Protein AF-0000000080314582 (afdb_homodimer)

InterPro domains:
  IPR004045 Glutathione S-transferase, N-terminal [PF13417] (37-108)
  IPR004045 Glutathione S-transferase, N-terminal [PS50404] (33-111)
  IPR004046 Glutathione S-transferase, C-terminal [PF00043] (165-243)
  IPR036249 Thioredoxin-like superfamily [SSF52833] (33-111)
  IPR036282 Glutathione S-transferase, C-terminal domain superfamily [SSF47616] (120-246)

Structure (mmCIF, N/CA/C/O backbone):
data_AF-0000000080314582-model_v1
#
loop_
_entity.id
_entity.type
_entity.pdbx_description
1 polymer 'GST N-terminal domain-containing protein'
#
loop_
_atom_site.group_PDB
_atom_site.id
_atom_site.type_symbol
_atom_site.label_atom_id
_atom_site.label_alt_id
_atom_site.label_comp_id
_atom_site.label_asym_id
_atom_site.label_entity_id
_atom_site.label_seq_id
_atom_site.pdbx_PDB_ins_code
_atom_site.Cartn_x
_atom_site.Cartn_y
_atom_site.Cartn_z
_atom_site.occupancy
_atom_site.B_iso_or_equiv
_atom_site.auth_seq_id
_atom_site.auth_comp_id
_atom_site.auth_asym_id
_atom_site.auth_atom_id
_atom_site.pdbx_PDB_model_num
ATOM 1 N N . MET A 1 1 ? -33.719 47.938 -15.672 1 25.94 1 MET A N 1
ATOM 2 C CA . MET A 1 1 ? -33.344 46.531 -15.57 1 25.94 1 MET A CA 1
ATOM 3 C C . MET A 1 1 ? -32.25 46.312 -14.531 1 25.94 1 MET A C 1
ATOM 5 O O . MET A 1 1 ? -31.125 46.812 -14.703 1 25.94 1 MET A O 1
ATOM 9 N N . SER A 1 2 ? -32.531 46.156 -13.242 1 23.47 2 SER A N 1
ATOM 10 C CA . SER A 1 2 ? -32.062 46.375 -11.883 1 23.47 2 SER A CA 1
ATOM 11 C C . SER A 1 2 ? -31.016 45.344 -11.484 1 23.47 2 SER A C 1
ATOM 13 O O . SER A 1 2 ? -31.188 44.156 -11.734 1 23.47 2 SER A O 1
ATOM 15 N N . GLU A 1 3 ? -29.734 45.719 -11.453 1 21.27 3 GLU A N 1
ATOM 16 C CA . GLU A 1 3 ? -28.453 45.094 -11.133 1 21.27 3 GLU A CA 1
ATOM 17 C C . GLU A 1 3 ? -28.516 44.406 -9.773 1 21.27 3 GLU A C 1
ATOM 19 O O . GLU A 1 3 ? -28.625 45.062 -8.742 1 21.27 3 GLU A O 1
ATOM 24 N N . ARG A 1 4 ? -29.328 43.312 -9.719 1 27.39 4 ARG A N 1
ATOM 25 C CA . ARG A 1 4 ? -29.531 42.719 -8.398 1 27.39 4 ARG A CA 1
ATOM 26 C C . ARG A 1 4 ? -28.203 42.375 -7.742 1 27.39 4 ARG A C 1
ATOM 28 O O . ARG A 1 4 ? -27.406 41.625 -8.297 1 27.39 4 ARG A O 1
ATOM 35 N N . PRO A 1 5 ? -27.641 43.219 -6.809 1 23.62 5 PRO A N 1
ATOM 36 C CA . PRO A 1 5 ? -26.312 43.062 -6.215 1 23.62 5 PRO A CA 1
ATOM 37 C C . PRO A 1 5 ? -26.172 41.719 -5.48 1 23.62 5 PRO A C 1
ATOM 39 O O . PRO A 1 5 ? -27.047 41.344 -4.707 1 23.62 5 PRO A O 1
ATOM 42 N N . LEU A 1 6 ? -25.75 40.656 -6.148 1 24.81 6 LEU A N 1
ATOM 43 C CA . LEU A 1 6 ? -25.578 39.344 -5.535 1 24.81 6 LEU A CA 1
ATOM 44 C C . LEU A 1 6 ? -24.812 39.469 -4.215 1 24.81 6 LEU A C 1
ATOM 46 O O . LEU A 1 6 ? -23.703 40 -4.176 1 24.81 6 LEU A O 1
ATOM 50 N N . ASP A 1 7 ? -25.484 39.719 -3.109 1 22.62 7 ASP A N 1
ATOM 51 C CA . ASP A 1 7 ? -25.062 39.844 -1.723 1 22.62 7 ASP A CA 1
ATOM 52 C C . ASP A 1 7 ? -24.141 38.719 -1.318 1 22.62 7 ASP A C 1
ATOM 54 O O . ASP A 1 7 ? -24.484 37.531 -1.505 1 22.62 7 ASP A O 1
ATOM 58 N N . LEU A 1 8 ? -22.844 38.906 -1.27 1 22.25 8 LEU A N 1
ATOM 59 C CA . LEU A 1 8 ? -21.609 38.25 -0.848 1 22.25 8 LEU A CA 1
ATOM 60 C C . LEU A 1 8 ? -21.797 37.562 0.502 1 22.25 8 LEU A C 1
ATOM 62 O O . LEU A 1 8 ? -22.125 38.219 1.495 1 22.25 8 LEU A O 1
ATOM 66 N N . VAL A 1 9 ? -22.359 36.375 0.528 1 24.31 9 VAL A N 1
ATOM 67 C CA . VAL A 1 9 ? -22.547 35.438 1.627 1 24.31 9 VAL A CA 1
ATOM 68 C C . VAL A 1 9 ? -21.344 35.438 2.547 1 24.31 9 VAL A C 1
ATOM 70 O O . VAL A 1 9 ? -20.219 35.125 2.119 1 24.31 9 VAL A O 1
ATOM 73 N N . SER A 1 10 ? -21.266 36.188 3.703 1 21.2 10 SER A N 1
ATOM 74 C CA . SER A 1 10 ? -20.359 36.688 4.719 1 21.2 10 SER A CA 1
ATOM 75 C C . SER A 1 10 ? -19.531 35.562 5.328 1 21.2 10 SER A C 1
ATOM 77 O O . SER A 1 10 ? -19.328 34.531 4.699 1 21.2 10 SER A O 1
ATOM 79 N N . GLY A 1 11 ? -19.625 35.344 6.875 1 24.16 11 GLY A N 1
ATOM 80 C CA . GLY A 1 11 ? -18.812 35.25 8.07 1 24.16 11 GLY A CA 1
ATOM 81 C C . GLY A 1 11 ? -18.422 33.844 8.445 1 24.16 11 GLY A C 1
ATOM 82 O O . GLY A 1 11 ? -19.234 33.125 9.031 1 24.16 11 GLY A O 1
ATOM 83 N N . GLY A 1 12 ? -18.031 33.062 7.773 1 25.61 12 GLY A N 1
ATOM 84 C CA . GLY A 1 12 ? -17.781 31.703 8.25 1 25.61 12 GLY A CA 1
ATOM 85 C C . GLY A 1 12 ? -16.922 31.641 9.484 1 25.61 12 GLY A C 1
ATOM 86 O O . GLY A 1 12 ? -15.719 31.938 9.422 1 25.61 12 GLY A O 1
ATOM 87 N N . ARG A 1 13 ? -17.406 31.938 10.781 1 28.41 13 ARG A N 1
ATOM 88 C CA . ARG A 1 13 ? -16.844 32.062 12.125 1 28.41 13 ARG A CA 1
ATOM 89 C C . ARG A 1 13 ? -16.078 30.812 12.531 1 28.41 13 ARG A C 1
ATOM 91 O O . ARG A 1 13 ? -16.547 29.703 12.289 1 28.41 13 ARG A O 1
ATOM 98 N N . PHE A 1 14 ? -14.836 30.875 12.719 1 29.97 14 PHE A N 1
ATOM 99 C CA . PHE A 1 14 ? -13.953 30.016 13.484 1 29.97 14 PHE A CA 1
ATOM 100 C C . PHE A 1 14 ? -14.539 29.719 14.859 1 29.97 14 PHE A C 1
ATOM 102 O O . PHE A 1 14 ? -14.867 30.641 15.609 1 29.97 14 PHE A O 1
ATOM 109 N N . VAL A 1 15 ? -15.328 28.781 15.086 1 30.47 15 VAL A N 1
ATOM 110 C CA . VAL A 1 15 ? -15.906 28.5 16.406 1 30.47 15 VAL A CA 1
ATOM 111 C C . VAL A 1 15 ? -14.797 28.484 17.453 1 30.47 15 VAL A C 1
ATOM 113 O O . VAL A 1 15 ? -13.906 27.641 17.422 1 30.47 15 VAL A O 1
ATOM 116 N N . VAL A 1 16 ? -14.391 29.609 18.062 1 34.12 16 VAL A N 1
ATOM 117 C CA . VAL A 1 16 ? -13.633 29.828 19.297 1 34.12 16 VAL A CA 1
ATOM 118 C C . VAL A 1 16 ? -14.32 29.109 20.453 1 34.12 16 VAL A C 1
ATOM 120 O O . VAL A 1 16 ? -15.547 29.109 20.562 1 34.12 16 VAL A O 1
ATOM 123 N N . PRO A 1 17 ? -13.672 28.219 21.125 1 40.19 17 PRO A N 1
ATOM 124 C CA . PRO A 1 17 ? -14.391 27.719 22.297 1 40.19 17 PRO A CA 1
ATOM 125 C C . PRO A 1 17 ? -15.188 28.797 23 1 40.19 17 PRO A C 1
ATOM 127 O O . PRO A 1 17 ? -14.82 29.984 22.938 1 40.19 17 PRO A O 1
ATOM 130 N N . SER A 1 18 ? -16.422 28.5 23.344 1 43.31 18 SER A N 1
ATOM 131 C CA . SER A 1 18 ? -17.156 29.484 24.125 1 43.31 18 SER A CA 1
ATOM 132 C C . SER A 1 18 ? -16.328 29.953 25.312 1 43.31 18 SER A C 1
ATOM 134 O O . SER A 1 18 ? -15.43 29.25 25.781 1 43.31 18 SER A O 1
ATOM 136 N N . ALA A 1 19 ? -16.391 31.125 25.797 1 46.62 19 ALA A N 1
ATOM 137 C CA . ALA A 1 19 ? -15.711 31.656 26.984 1 46.62 19 ALA A CA 1
ATOM 138 C C . ALA A 1 19 ? -15.867 30.719 28.172 1 46.62 19 ALA A C 1
ATOM 140 O O . ALA A 1 19 ? -14.938 30.562 28.969 1 46.62 19 ALA A O 1
ATOM 141 N N . ASP A 1 20 ? -17 30.062 28.312 1 49.94 20 ASP A N 1
ATOM 142 C CA . ASP A 1 20 ? -17.281 29.172 29.438 1 49.94 20 ASP A CA 1
ATOM 143 C C . ASP A 1 20 ? -16.453 27.891 29.328 1 49.94 20 ASP A C 1
ATOM 145 O O . ASP A 1 20 ? -15.875 27.438 30.328 1 49.94 20 ASP A O 1
ATOM 149 N N . LEU A 1 21 ? -16.391 27.281 28.109 1 45.94 21 LEU A N 1
ATOM 150 C CA . LEU A 1 21 ? -15.578 26.078 27.969 1 45.94 21 LEU A CA 1
ATOM 151 C C . LEU A 1 21 ? -14.094 26.406 28.062 1 45.94 21 LEU A C 1
ATOM 153 O O . LEU A 1 21 ? -13.336 25.703 28.734 1 45.94 21 LEU A O 1
ATOM 157 N N . ALA A 1 22 ? -13.531 27.5 27.547 1 46.19 22 ALA A N 1
ATOM 158 C CA . ALA A 1 22 ? -12.172 27.984 27.75 1 46.19 22 ALA A CA 1
ATOM 159 C C . ALA A 1 22 ? -11.906 28.266 29.219 1 46.19 22 ALA A C 1
ATOM 161 O O . ALA A 1 22 ? -10.836 27.938 29.75 1 46.19 22 ALA A O 1
ATOM 162 N N . ALA A 1 23 ? -12.859 28.719 29.984 1 53.44 23 ALA A N 1
ATOM 163 C CA . ALA A 1 23 ? -12.773 28.984 31.422 1 53.44 23 ALA A CA 1
ATOM 164 C C . ALA A 1 23 ? -12.727 27.688 32.219 1 53.44 23 ALA A C 1
ATOM 166 O O . ALA A 1 23 ? -12 27.578 33.188 1 53.44 23 ALA A O 1
ATOM 167 N N . ARG A 1 24 ? -13.438 26.656 31.875 1 52.22 24 ARG A N 1
ATOM 168 C CA . ARG A 1 24 ? -13.438 25.391 32.594 1 52.22 24 ARG A CA 1
ATOM 169 C C . ARG A 1 24 ? -12.133 24.625 32.375 1 52.22 24 ARG A C 1
ATOM 171 O O . ARG A 1 24 ? -11.625 23.984 33.312 1 52.22 24 ARG A O 1
ATOM 178 N N . ILE A 1 25 ? -11.523 24.75 31.172 1 48.19 25 ILE A N 1
ATOM 179 C CA . ILE A 1 25 ? -10.195 24.234 30.859 1 48.19 25 ILE A CA 1
ATOM 180 C C . ILE A 1 25 ? -9.141 24.969 31.672 1 48.19 25 ILE A C 1
ATOM 182 O O . ILE A 1 25 ? -8.266 24.344 32.281 1 48.19 25 ILE A O 1
ATOM 186 N N . ALA A 1 26 ? -9.18 26.172 31.781 1 47.72 26 ALA A N 1
ATOM 187 C CA . ALA A 1 26 ? -8.266 27.016 32.562 1 47.72 26 ALA A CA 1
ATOM 188 C C . ALA A 1 26 ? -8.406 26.734 34.062 1 47.72 26 ALA A C 1
ATOM 190 O O . ALA A 1 26 ? -7.441 26.859 34.812 1 47.72 26 ALA A O 1
ATOM 191 N N . ARG A 1 27 ? -9.562 26.312 34.5 1 52.56 27 ARG A N 1
ATOM 192 C CA . ARG A 1 27 ? -9.773 26.109 35.938 1 52.56 27 ARG A CA 1
ATOM 193 C C . ARG A 1 27 ? -9.461 24.672 36.344 1 52.56 27 ARG A C 1
ATOM 195 O O . ARG A 1 27 ? -9.648 24.297 37.5 1 52.56 27 ARG A O 1
ATOM 202 N N . GLY A 1 28 ? -8.734 23.703 35.75 1 45.31 28 GLY A N 1
ATOM 203 C CA . GLY A 1 28 ? -8.227 22.391 36.125 1 45.31 28 GLY A CA 1
ATOM 204 C C . GLY A 1 28 ? -9.32 21.344 36.281 1 45.31 28 GLY A C 1
ATOM 205 O O . GLY A 1 28 ? -9.109 20.297 36.906 1 45.31 28 GLY A O 1
ATOM 206 N N . ARG A 1 29 ? -10.562 21.453 36.188 1 47.16 29 ARG A N 1
ATOM 207 C CA . ARG A 1 29 ? -11.578 20.5 36.625 1 47.16 29 ARG A CA 1
ATOM 208 C C . ARG A 1 29 ? -11.773 19.406 35.594 1 47.16 29 ARG A C 1
ATOM 210 O O . ARG A 1 29 ? -12.398 18.375 35.906 1 47.16 29 ARG A O 1
ATOM 217 N N . VAL A 1 30 ? -11.867 19.328 34.375 1 46.31 30 VAL A N 1
ATOM 218 C CA . VAL A 1 30 ? -11.883 18.156 33.5 1 46.31 30 VAL A CA 1
ATOM 219 C C . VAL A 1 30 ? -10.469 17.828 33.031 1 46.31 30 VAL A C 1
ATOM 221 O O . VAL A 1 30 ? -9.812 18.656 32.375 1 46.31 30 VAL A O 1
ATOM 224 N N . PRO A 1 31 ? -9.711 17.016 33.688 1 45.16 31 PRO A N 1
ATOM 225 C CA . PRO A 1 31 ? -8.359 16.734 33.219 1 45.16 31 PRO A CA 1
ATOM 226 C C . PRO A 1 31 ? -8.297 16.484 31.703 1 45.16 31 PRO A C 1
ATOM 228 O O . PRO A 1 31 ? -8.734 15.438 31.234 1 45.16 31 PRO A O 1
ATOM 231 N N . ARG A 1 32 ? -9.102 17.047 30.844 1 49.12 32 ARG A N 1
ATOM 232 C CA . ARG A 1 32 ? -9.156 16.656 29.453 1 49.12 32 ARG A CA 1
ATOM 233 C C . ARG A 1 32 ? -7.754 16.453 28.875 1 49.12 32 ARG A C 1
ATOM 235 O O . ARG A 1 32 ? -6.891 17.312 29.016 1 49.12 32 ARG A O 1
ATOM 242 N N . MET A 1 33 ? -7.301 15.148 28.75 1 59.34 33 MET A N 1
ATOM 243 C CA . MET A 1 33 ? -6.016 14.734 28.188 1 59.34 33 MET A CA 1
ATOM 244 C C . MET A 1 33 ? -5.656 15.578 26.969 1 59.34 33 MET A C 1
ATOM 246 O O . MET A 1 33 ? -6.434 15.664 26.016 1 59.34 33 MET A O 1
ATOM 250 N N . THR A 1 34 ? -4.91 16.672 27.078 1 84.75 34 THR A N 1
ATOM 251 C CA . THR A 1 34 ? -4.438 17.625 26.094 1 84.75 34 THR A CA 1
ATOM 252 C C . THR A 1 34 ? -3.654 16.922 24.984 1 84.75 34 THR A C 1
ATOM 254 O O . THR A 1 34 ? -2.777 16.109 25.266 1 84.75 34 THR A O 1
ATOM 257 N N . ILE A 1 35 ? -4.176 16.906 23.734 1 96.31 35 ILE A N 1
ATOM 258 C CA . ILE A 1 35 ? -3.465 16.375 22.578 1 96.31 35 ILE A CA 1
ATOM 259 C C . ILE A 1 35 ? -2.725 17.5 21.875 1 96.31 35 ILE A C 1
ATOM 261 O O . ILE A 1 35 ? -3.316 18.531 21.547 1 96.31 35 ILE A O 1
ATOM 265 N N . GLU A 1 36 ? -1.377 17.344 21.797 1 97.56 36 GLU A N 1
ATOM 266 C CA . GLU A 1 36 ? -0.538 18.25 21.016 1 97.56 36 GLU A CA 1
ATOM 267 C C . GLU A 1 36 ? 0.076 17.547 19.812 1 97.56 36 GLU A C 1
ATOM 269 O O . GLU A 1 36 ? 0.659 16.469 19.953 1 97.56 36 GLU A O 1
ATOM 274 N N . LEU A 1 37 ? -0.1 18.109 18.656 1 98.06 37 LEU A N 1
ATOM 275 C CA . LEU A 1 37 ? 0.479 17.578 17.422 1 98.06 37 LEU A CA 1
ATOM 276 C C . LEU A 1 37 ? 1.645 18.438 16.969 1 98.06 37 LEU A C 1
ATOM 278 O O . LEU A 1 37 ? 1.46 19.625 16.641 1 98.06 37 LEU A O 1
ATOM 282 N N . TYR A 1 38 ? 2.861 17.969 17.016 1 97.56 38 TYR A N 1
ATOM 283 C CA . TYR A 1 38 ? 4.059 18.609 16.5 1 97.56 38 TYR A CA 1
ATOM 284 C C . TYR A 1 38 ? 4.242 18.312 15.008 1 97.56 38 TYR A C 1
ATOM 286 O O . TYR A 1 38 ? 4.301 17.156 14.609 1 97.56 38 TYR A O 1
ATOM 294 N N . ARG A 1 39 ? 4.332 19.406 14.203 1 96.94 39 ARG A N 1
ATOM 295 C CA . ARG A 1 39 ? 4.281 19.172 12.766 1 96.94 39 ARG A CA 1
ATOM 296 C C . ARG A 1 39 ? 5.133 20.203 12.016 1 96.94 39 ARG A C 1
ATOM 298 O O . ARG A 1 39 ? 5.543 21.203 12.586 1 96.94 39 ARG A O 1
ATOM 305 N N . PHE A 1 40 ? 5.555 19.797 10.797 1 95.94 40 PHE A N 1
ATOM 306 C CA . PHE A 1 40 ? 5.797 20.781 9.742 1 95.94 40 PHE A CA 1
ATOM 307 C C . PHE A 1 40 ? 4.531 21.016 8.93 1 95.94 40 PHE A C 1
ATOM 309 O O . PHE A 1 40 ? 3.799 20.078 8.617 1 95.94 40 PHE A O 1
ATOM 316 N N . ALA A 1 41 ? 4.285 22.188 8.578 1 94.38 41 ALA A N 1
ATOM 317 C CA . ALA A 1 41 ? 3.043 22.531 7.895 1 94.38 41 ALA A CA 1
ATOM 318 C C . ALA A 1 41 ? 2.91 21.75 6.582 1 94.38 41 ALA A C 1
ATOM 320 O O . ALA A 1 41 ? 1.802 21.422 6.164 1 94.38 41 ALA A O 1
ATOM 321 N N . TYR A 1 42 ? 4.023 21.422 5.988 1 96.38 42 TYR A N 1
ATOM 322 C CA . TYR A 1 42 ? 3.979 20.797 4.672 1 96.38 42 TYR A CA 1
ATOM 323 C C . TYR A 1 42 ? 3.959 19.281 4.793 1 96.38 42 TYR A C 1
ATOM 325 O O . TYR A 1 42 ? 3.764 18.578 3.799 1 96.38 42 TYR A O 1
ATOM 333 N N . SER A 1 43 ? 4.199 18.719 5.891 1 97.56 43 SER A N 1
ATOM 334 C CA . SER A 1 43 ? 4.367 17.281 6.062 1 97.56 43 SER A CA 1
ATOM 335 C C . SER A 1 43 ? 3.066 16.531 5.793 1 97.56 43 SER A C 1
ATOM 337 O O . SER A 1 43 ? 2.09 16.688 6.527 1 97.56 43 SER A O 1
ATOM 339 N N . CYS A 1 44 ? 3.039 15.695 4.816 1 98.31 44 CYS A N 1
ATOM 340 C CA . CYS A 1 44 ? 1.852 14.898 4.523 1 98.31 44 CYS A CA 1
ATOM 341 C C . CYS A 1 44 ? 1.527 13.953 5.68 1 98.31 44 CYS A C 1
ATOM 343 O O . CYS A 1 44 ? 0.358 13.664 5.938 1 98.31 44 CYS A O 1
ATOM 345 N N . TYR A 1 45 ? 2.516 13.539 6.449 1 98.5 45 TYR A N 1
ATOM 346 C CA . TYR A 1 45 ? 2.338 12.625 7.57 1 98.5 45 TYR A CA 1
ATOM 347 C C . TYR A 1 45 ? 1.674 13.328 8.75 1 98.5 45 TYR A C 1
ATOM 349 O O . TYR A 1 45 ? 0.752 12.789 9.359 1 98.5 45 TYR A O 1
ATOM 357 N N . ALA A 1 46 ? 2.104 14.539 9.008 1 98.38 46 ALA A N 1
ATOM 358 C CA . ALA A 1 46 ? 1.472 15.312 10.078 1 98.38 46 ALA A CA 1
ATOM 359 C C . ALA A 1 46 ? 0.064 15.75 9.68 1 98.38 46 ALA A C 1
ATOM 361 O O . ALA A 1 46 ? -0.846 15.766 10.508 1 98.38 46 ALA A O 1
ATOM 362 N N . ARG A 1 47 ? -0.062 16.047 8.406 1 98.31 47 ARG A N 1
ATOM 363 C CA . ARG A 1 47 ? -1.351 16.547 7.93 1 98.31 47 ARG A CA 1
ATOM 364 C C . ARG A 1 47 ? -2.402 15.438 7.945 1 98.31 47 ARG A C 1
ATOM 366 O O . ARG A 1 47 ? -3.582 15.703 8.188 1 98.31 47 ARG A O 1
ATOM 373 N N . LYS A 1 48 ? -1.992 14.211 7.648 1 98.69 48 LYS A N 1
ATOM 374 C CA . LYS A 1 48 ? -2.934 13.094 7.734 1 98.69 48 LYS A CA 1
ATOM 375 C C . LYS A 1 48 ? -3.434 12.906 9.164 1 98.69 48 LYS A C 1
ATOM 377 O O . LYS A 1 48 ? -4.617 12.641 9.383 1 98.69 48 LYS A O 1
ATOM 382 N N . VAL A 1 49 ? -2.551 13.016 10.172 1 98.81 49 VAL A N 1
ATOM 383 C CA . VAL A 1 49 ? -2.936 12.914 11.578 1 98.81 49 VAL A CA 1
ATOM 384 C C . VAL A 1 49 ? -3.857 14.078 11.945 1 98.81 49 VAL A C 1
ATOM 386 O O . VAL A 1 49 ? -4.898 13.875 12.578 1 98.81 49 VAL A O 1
ATOM 389 N N . GLN A 1 50 ? -3.475 15.242 11.5 1 98.69 50 GLN A N 1
ATOM 390 C CA . GLN A 1 50 ? -4.289 16.438 11.742 1 98.69 50 GLN A CA 1
ATOM 391 C C . GLN A 1 50 ? -5.695 16.266 11.164 1 98.69 50 GLN A C 1
ATOM 393 O O . GLN A 1 50 ? -6.684 16.547 11.836 1 98.69 50 GLN A O 1
ATOM 398 N N . ALA A 1 51 ? -5.73 15.773 9.93 1 98.81 51 ALA A N 1
ATOM 399 C CA . ALA A 1 51 ? -7.02 15.578 9.266 1 98.81 51 ALA A CA 1
ATOM 400 C C . ALA A 1 51 ? -7.883 14.586 10.031 1 98.81 51 ALA A C 1
ATOM 402 O O . ALA A 1 51 ? -9.094 14.781 10.172 1 98.81 51 ALA A O 1
ATOM 403 N N . ALA A 1 52 ? -7.285 13.484 10.539 1 98.88 52 ALA A N 1
ATOM 404 C CA . ALA A 1 52 ? -8.031 12.492 11.312 1 98.88 52 ALA A CA 1
ATOM 405 C C . ALA A 1 52 ? -8.609 13.117 12.578 1 98.88 52 ALA A C 1
ATOM 407 O O . ALA A 1 52 ? -9.781 12.891 12.906 1 98.88 52 ALA A O 1
ATOM 408 N N . LEU A 1 53 ? -7.809 13.922 13.258 1 98.62 53 LEU A N 1
ATOM 409 C CA . LEU A 1 53 ? -8.258 14.594 14.469 1 98.62 53 LEU A CA 1
ATOM 410 C C . LEU A 1 53 ? -9.391 15.562 14.164 1 98.62 53 LEU A C 1
ATOM 412 O O . LEU A 1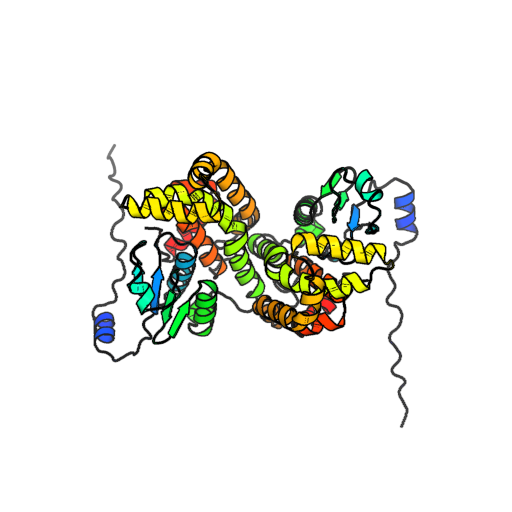 53 ? -10.375 15.625 14.906 1 98.62 53 LEU A O 1
ATOM 416 N N . GLU A 1 54 ? -9.266 16.219 13.102 1 98.56 54 GLU A N 1
ATOM 417 C CA . GLU A 1 54 ? -10.266 17.219 12.703 1 98.56 54 GLU A CA 1
ATOM 418 C C . GLU A 1 54 ? -11.562 16.547 12.258 1 98.56 54 GLU A C 1
ATOM 420 O O . GLU A 1 54 ? -12.648 16.984 12.648 1 98.56 54 GLU A O 1
ATOM 425 N N . LEU A 1 55 ? -11.445 15.5 11.438 1 98.56 55 LEU A N 1
ATOM 426 C CA . LEU A 1 55 ? -12.633 14.758 11.008 1 98.56 55 LEU A CA 1
ATOM 427 C C . LEU A 1 55 ? -13.406 14.227 12.211 1 98.56 55 LEU A C 1
ATOM 429 O O . LEU A 1 55 ? -14.641 14.219 12.211 1 98.56 55 LEU A O 1
ATOM 433 N N . ALA A 1 56 ? -12.641 13.82 13.258 1 98.19 56 ALA A N 1
ATOM 434 C CA . ALA A 1 56 ? -13.234 13.203 14.438 1 98.19 56 ALA A CA 1
ATOM 435 C C . ALA A 1 56 ? -13.633 14.258 15.461 1 98.19 56 ALA A C 1
ATOM 437 O O . ALA A 1 56 ? -14.219 13.938 16.5 1 98.19 56 ALA A O 1
ATOM 438 N N . ARG A 1 57 ? -13.242 15.5 15.266 1 97.06 57 ARG A N 1
ATOM 439 C CA . ARG A 1 57 ? -13.539 16.625 16.141 1 97.06 57 ARG A CA 1
ATOM 440 C C . ARG A 1 57 ? -12.953 16.406 17.531 1 97.06 57 ARG A C 1
ATOM 442 O O . ARG A 1 57 ? -13.609 16.688 18.547 1 97.06 57 ARG A O 1
ATOM 449 N N . VAL A 1 58 ? -11.875 15.773 17.578 1 96.75 58 VAL A N 1
ATOM 450 C CA . VAL A 1 58 ? -11.109 15.641 18.812 1 96.75 58 VAL A CA 1
ATOM 451 C C . VAL A 1 58 ? -10.273 16.906 19.031 1 96.75 58 VAL A C 1
ATOM 453 O O . VAL A 1 58 ? -9.5 17.297 18.156 1 96.75 58 VAL A O 1
ATOM 456 N N . PRO A 1 59 ? -10.422 17.578 20.125 1 96.12 59 PRO A N 1
ATOM 457 C CA . PRO A 1 59 ? -9.656 18.781 20.391 1 96.12 59 PRO A CA 1
ATOM 458 C C . PRO A 1 59 ? -8.148 18.531 20.469 1 96.12 59 PRO A C 1
ATOM 460 O O . PRO A 1 59 ? -7.73 17.516 21.047 1 96.12 59 PRO A O 1
ATOM 463 N N . PHE A 1 60 ? -7.402 19.344 19.844 1 97.25 60 PHE A N 1
ATOM 464 C CA . PHE A 1 60 ? -5.945 19.266 19.875 1 97.25 60 PHE A CA 1
ATOM 465 C C . PHE A 1 60 ? -5.316 20.625 19.609 1 97.25 60 PHE A C 1
ATOM 467 O O . PHE A 1 60 ? -5.996 21.547 19.172 1 97.25 60 PHE A O 1
ATOM 474 N N . THR A 1 61 ? -4.09 20.766 19.984 1 96.5 61 THR A N 1
ATOM 475 C CA . THR A 1 61 ? -3.309 21.953 19.656 1 96.5 61 THR A CA 1
ATOM 476 C C . THR A 1 61 ? -2.17 21.609 18.703 1 96.5 61 THR A C 1
ATOM 478 O O . THR A 1 61 ? -1.643 20.5 18.75 1 96.5 61 THR A O 1
ATOM 481 N N . ILE A 1 62 ? -1.846 22.516 17.812 1 96.69 62 ILE A N 1
ATOM 482 C CA . ILE A 1 62 ? -0.749 22.344 16.859 1 96.69 62 ILE A CA 1
ATOM 483 C C . ILE A 1 62 ? 0.499 23.062 17.375 1 96.69 62 ILE A C 1
ATOM 485 O O . ILE A 1 62 ? 0.42 24.188 17.859 1 96.69 62 ILE A O 1
ATOM 489 N N . VAL A 1 63 ? 1.552 22.375 17.391 1 95.75 63 VAL A N 1
ATOM 490 C CA . VAL A 1 63 ? 2.861 22.984 17.609 1 95.75 63 VAL A CA 1
ATOM 491 C C . VAL A 1 63 ? 3.678 22.938 16.328 1 95.75 63 VAL A C 1
ATOM 493 O O . VAL A 1 63 ? 4.184 21.875 15.945 1 95.75 63 VAL A O 1
ATOM 496 N N . ASP A 1 64 ? 3.83 24.047 15.672 1 95 64 ASP A N 1
ATOM 497 C CA . ASP A 1 64 ? 4.684 24.125 14.492 1 95 64 ASP A CA 1
ATOM 498 C C . ASP A 1 64 ? 6.16 24.078 14.883 1 95 64 ASP A C 1
ATOM 500 O O . ASP A 1 64 ? 6.637 24.938 15.633 1 95 64 ASP A O 1
ATOM 504 N N . VAL A 1 65 ? 6.832 23.141 14.328 1 94.56 65 VAL A N 1
ATOM 505 C CA . VAL A 1 65 ? 8.25 22.984 14.625 1 94.56 65 VAL A CA 1
ATOM 506 C C . VAL A 1 65 ? 9.086 23.766 13.617 1 94.56 65 VAL A C 1
ATOM 508 O O . VAL A 1 65 ? 8.953 23.594 12.406 1 94.56 65 VAL A O 1
ATOM 511 N N . PRO A 1 66 ? 9.906 24.719 14.141 1 91.25 66 PRO A N 1
ATOM 512 C CA . PRO A 1 66 ? 10.812 25.375 13.203 1 91.25 66 PRO A CA 1
ATOM 513 C C . PRO A 1 66 ? 11.75 24.391 12.492 1 91.25 66 PRO A C 1
ATOM 515 O O . PRO A 1 66 ? 12.242 23.453 13.109 1 91.25 66 PRO A O 1
ATOM 518 N N . TYR A 1 67 ? 11.953 24.578 11.25 1 91.69 67 TYR A N 1
ATOM 519 C CA . TYR A 1 67 ? 12.656 23.609 10.43 1 91.69 67 TYR A CA 1
ATOM 520 C C . TYR A 1 67 ? 14.078 23.391 10.93 1 91.69 67 TYR A C 1
ATOM 522 O O . TYR A 1 67 ? 14.562 22.25 10.984 1 91.69 67 TYR A O 1
ATOM 530 N N . LEU A 1 68 ? 14.812 24.453 11.344 1 90.56 68 LEU A N 1
ATOM 531 C CA . LEU A 1 68 ? 16.219 24.344 11.695 1 90.56 68 LEU A CA 1
ATOM 532 C C . LEU A 1 68 ? 16.406 24.328 13.203 1 90.56 68 LEU A C 1
ATOM 534 O O . LEU A 1 68 ? 17.5 24.031 13.695 1 90.56 68 LEU A O 1
ATOM 538 N N . ASP A 1 69 ? 15.422 24.75 13.922 1 86.31 69 ASP A N 1
ATOM 539 C CA . ASP A 1 69 ? 15.492 24.734 15.375 1 86.31 69 ASP A CA 1
ATOM 540 C C . ASP A 1 69 ? 14.656 23.594 15.953 1 86.31 69 ASP A C 1
ATOM 542 O O . ASP A 1 69 ? 13.438 23.719 16.094 1 86.31 69 ASP A O 1
ATOM 546 N N . ARG A 1 70 ? 15.336 22.547 16.359 1 84.88 70 ARG A N 1
ATOM 547 C CA . ARG A 1 70 ? 14.625 21.344 16.797 1 84.88 70 ARG A CA 1
ATOM 548 C C . ARG A 1 70 ? 14.617 21.25 18.328 1 84.88 70 ARG A C 1
ATOM 550 O O . ARG A 1 70 ? 14.492 20.156 18.875 1 84.88 70 ARG A O 1
ATOM 557 N N . ASP A 1 71 ? 14.773 22.375 19 1 88.5 71 ASP A N 1
ATOM 558 C CA . ASP A 1 71 ? 14.805 22.375 20.469 1 88.5 71 ASP A CA 1
ATOM 559 C C . ASP A 1 71 ? 13.516 21.797 21.047 1 88.5 71 ASP A C 1
ATOM 561 O O . ASP A 1 71 ? 13.547 20.984 21.969 1 88.5 71 ASP A O 1
ATOM 565 N N . VAL A 1 72 ? 12.461 22.219 20.453 1 90.25 72 VAL A N 1
ATOM 566 C CA . VAL A 1 72 ? 11.164 21.75 20.953 1 90.25 72 VAL A CA 1
ATOM 567 C C . VAL A 1 72 ? 11.062 20.234 20.797 1 90.25 72 VAL A C 1
ATOM 569 O O . VAL A 1 72 ? 10.516 19.562 21.672 1 90.25 72 VAL A O 1
ATOM 572 N N . MET A 1 73 ? 11.625 19.734 19.703 1 90.12 73 MET A N 1
ATOM 573 C CA . MET A 1 73 ? 11.578 18.297 19.453 1 90.12 73 MET A CA 1
ATOM 574 C C . MET A 1 73 ? 12.461 17.531 20.438 1 90.12 73 MET A C 1
ATOM 576 O O . MET A 1 73 ? 12.117 16.438 20.875 1 90.12 73 MET A O 1
ATOM 580 N N . THR A 1 74 ? 13.602 18.109 20.781 1 89.56 74 THR A N 1
ATOM 581 C CA . THR A 1 74 ? 14.516 17.484 21.75 1 89.56 74 THR A CA 1
ATOM 582 C C . THR A 1 74 ? 13.844 17.359 23.109 1 89.56 74 THR A C 1
ATOM 584 O O . THR A 1 74 ? 14.125 16.406 23.844 1 89.56 74 THR A O 1
ATOM 587 N N . LYS A 1 75 ? 12.977 18.234 23.406 1 90.38 75 LYS A N 1
ATOM 588 C CA . LYS A 1 75 ? 12.297 18.219 24.688 1 90.38 75 LYS A CA 1
ATOM 589 C C . LYS A 1 75 ? 11.148 17.219 24.703 1 90.38 75 LYS A C 1
ATOM 591 O O . LYS A 1 75 ? 10.984 16.453 25.656 1 90.38 75 LYS A O 1
ATOM 596 N N . VAL A 1 76 ? 10.391 17.125 23.625 1 92 76 VAL A N 1
ATOM 597 C CA . VAL A 1 76 ? 9.164 16.344 23.641 1 92 76 VAL A CA 1
ATOM 598 C C . VAL A 1 76 ? 9.461 14.906 23.219 1 92 76 VAL A C 1
ATOM 600 O O . VAL A 1 76 ? 8.828 13.969 23.703 1 92 76 VAL A O 1
ATOM 603 N N . ALA A 1 77 ? 10.406 14.734 22.312 1 92.44 77 ALA A N 1
ATOM 604 C CA . ALA A 1 77 ? 10.75 13.422 21.797 1 92.44 77 ALA A CA 1
ATOM 605 C C . ALA A 1 77 ? 12.258 13.273 21.625 1 92.44 77 ALA A C 1
ATOM 607 O O . ALA A 1 77 ? 12.766 13.195 20.5 1 92.44 77 ALA A O 1
ATOM 608 N N . PRO A 1 78 ? 12.93 13.141 22.703 1 89.62 78 PRO A N 1
ATOM 609 C CA . PRO A 1 78 ? 14.391 13.031 22.609 1 89.62 78 PRO A CA 1
ATOM 610 C C . PRO A 1 78 ? 14.844 11.898 21.688 1 89.62 78 PRO A C 1
ATOM 612 O O . PRO A 1 78 ? 14.328 10.781 21.781 1 89.62 78 PRO A O 1
ATOM 615 N N . GLY A 1 79 ? 15.711 12.258 20.734 1 89.69 79 GLY A N 1
ATOM 616 C CA . GLY A 1 79 ? 16.281 11.266 19.844 1 89.69 79 GLY A CA 1
ATOM 617 C C . GLY A 1 79 ? 15.492 11.102 18.562 1 89.69 79 GLY A C 1
ATOM 618 O O . GLY A 1 79 ? 15.922 10.398 17.641 1 89.69 79 GLY A O 1
ATOM 619 N N . TYR A 1 80 ? 14.344 11.633 18.5 1 90.38 80 TYR A N 1
ATOM 620 C CA . TYR A 1 80 ? 13.508 11.594 17.297 1 90.38 80 TYR A CA 1
ATOM 621 C C . TYR A 1 80 ? 13.359 12.977 16.688 1 90.38 80 TYR A C 1
ATOM 623 O O . TYR A 1 80 ? 12.414 13.711 17 1 90.38 80 TYR A O 1
ATOM 631 N N . PRO A 1 81 ? 14.109 13.359 15.75 1 86.75 81 PRO A N 1
ATOM 632 C CA . PRO A 1 81 ? 14.125 14.727 15.227 1 86.75 81 PRO A CA 1
ATOM 633 C C . PRO A 1 81 ? 13.117 14.938 14.094 1 86.75 81 PRO A C 1
ATOM 635 O O . PRO A 1 81 ? 13.172 15.945 13.398 1 86.75 81 PRO A O 1
ATOM 638 N N . MET A 1 82 ? 12.234 14.016 13.852 1 91.38 82 MET A N 1
ATOM 639 C CA . MET A 1 82 ? 11.281 14.086 12.742 1 91.38 82 MET A CA 1
ATOM 640 C C . MET A 1 82 ? 9.883 14.43 13.25 1 91.38 82 MET A C 1
ATOM 642 O O . MET A 1 82 ? 9.688 14.625 14.453 1 91.38 82 MET A O 1
ATOM 646 N N . VAL A 1 83 ? 9.023 14.75 12.414 1 95.31 83 VAL A N 1
ATOM 647 C CA . VAL A 1 83 ? 7.602 14.945 12.664 1 95.31 83 VAL A CA 1
ATOM 648 C C . VAL A 1 83 ? 6.789 13.93 11.859 1 95.31 83 VAL A C 1
ATOM 650 O O . VAL A 1 83 ? 7.273 13.391 10.859 1 95.31 83 VAL A O 1
ATOM 653 N N . PRO A 1 84 ? 5.574 13.555 12.305 1 97.81 84 PRO A N 1
ATOM 654 C CA . PRO A 1 84 ? 4.836 14.117 13.438 1 97.81 84 PRO A CA 1
ATOM 655 C C . PRO A 1 84 ? 5.203 13.453 14.766 1 97.81 84 PRO A C 1
ATOM 657 O O . PRO A 1 84 ? 5.691 12.32 14.781 1 97.81 84 PRO A O 1
ATOM 660 N N . VAL A 1 85 ? 5.043 14.133 15.781 1 97.75 85 VAL A N 1
ATOM 661 C CA . VAL A 1 85 ? 5.016 13.664 17.156 1 97.75 85 VAL A CA 1
ATOM 662 C C . VAL A 1 85 ? 3.701 14.078 17.828 1 97.75 85 VAL A C 1
ATOM 664 O O . VAL A 1 85 ? 3.215 15.188 17.609 1 97.75 85 VAL A O 1
ATOM 667 N N . LEU A 1 86 ? 3.104 13.172 18.547 1 98.06 86 LEU A N 1
ATOM 668 C CA . LEU A 1 86 ? 1.875 13.469 19.281 1 98.06 86 LEU A CA 1
ATOM 669 C C . LEU A 1 86 ? 2.086 13.305 20.781 1 98.06 86 LEU A C 1
ATOM 671 O O . LEU A 1 86 ? 2.549 12.258 21.234 1 98.06 86 LEU A O 1
ATOM 675 N N . ARG A 1 87 ? 1.88 14.32 21.484 1 96.5 87 ARG A N 1
ATOM 676 C CA . ARG A 1 87 ? 1.766 14.211 22.938 1 96.5 87 ARG A CA 1
ATOM 677 C C . ARG A 1 87 ? 0.31 14.047 23.359 1 96.5 87 ARG A C 1
ATOM 679 O O . ARG A 1 87 ? -0.538 14.875 23.031 1 96.5 87 ARG A O 1
ATOM 686 N N . HIS A 1 88 ? -0.053 12.977 23.922 1 95.56 88 HIS A N 1
ATOM 687 C CA . HIS A 1 88 ? -1.374 12.656 24.453 1 95.56 88 HIS A CA 1
ATOM 688 C C . HIS A 1 88 ? -1.325 12.445 25.969 1 95.56 88 HIS A C 1
ATOM 690 O O . HIS A 1 88 ? -1.142 11.32 26.438 1 95.56 88 HIS A O 1
ATOM 696 N N . GLY A 1 89 ? -1.614 13.516 26.719 1 91 89 GLY A N 1
ATOM 697 C CA . GLY A 1 89 ? -1.314 13.477 28.141 1 91 89 GLY A CA 1
ATOM 698 C C . GLY A 1 89 ? 0.167 13.336 28.438 1 91 89 GLY A C 1
ATOM 699 O O . GLY A 1 89 ? 0.975 14.148 27.984 1 91 89 GLY A O 1
ATOM 700 N N . SER A 1 90 ? 0.506 12.305 29.078 1 90.44 90 SER A N 1
ATOM 701 C CA . SER A 1 90 ? 1.902 12.07 29.438 1 90.44 90 SER A CA 1
ATOM 702 C C . SER A 1 90 ? 2.604 11.211 28.391 1 90.44 90 SER A C 1
ATOM 704 O O . SER A 1 90 ? 3.83 11.086 28.391 1 90.44 90 SER A O 1
ATOM 706 N N . ASP A 1 91 ? 1.872 10.742 27.484 1 94.81 91 ASP A N 1
ATOM 707 C CA . ASP A 1 91 ? 2.443 9.828 26.5 1 94.81 91 ASP A CA 1
ATOM 708 C C . ASP A 1 91 ? 2.895 10.578 25.25 1 94.81 91 ASP A C 1
ATOM 710 O O . ASP A 1 91 ? 2.215 11.5 24.797 1 94.81 91 ASP A O 1
ATOM 714 N N . VAL A 1 92 ? 4.027 10.219 24.781 1 96.94 92 VAL A N 1
ATOM 715 C CA . VAL A 1 92 ? 4.566 10.75 23.531 1 96.94 92 VAL A CA 1
ATOM 716 C C . VAL A 1 92 ? 4.672 9.633 22.5 1 96.94 92 VAL A C 1
ATOM 718 O O . VAL A 1 92 ? 5.242 8.578 22.766 1 96.94 92 VAL A O 1
ATOM 721 N N . ILE A 1 93 ? 4.078 9.883 21.375 1 97.81 93 ILE A N 1
ATOM 722 C CA . ILE A 1 93 ? 4.062 8.883 20.312 1 97.81 93 ILE A CA 1
ATOM 723 C C . ILE A 1 93 ? 4.688 9.469 19.047 1 97.81 93 ILE A C 1
ATOM 725 O O . ILE A 1 93 ? 4.359 10.586 18.641 1 97.81 93 ILE A O 1
ATOM 729 N N . THR A 1 94 ? 5.676 8.727 18.453 1 97.38 94 THR A N 1
ATOM 730 C CA . THR A 1 94 ? 6.336 9.156 17.219 1 97.38 94 THR A CA 1
ATOM 731 C C . THR A 1 94 ? 5.887 8.297 16.031 1 97.38 94 THR A C 1
ATOM 733 O O . THR A 1 94 ? 5.527 7.129 16.219 1 97.38 94 THR A O 1
ATOM 736 N N . GLY A 1 95 ? 5.828 8.93 14.797 1 97.25 95 GLY A N 1
ATOM 737 C CA . GLY A 1 95 ? 5.414 8.219 13.594 1 97.25 95 GLY A CA 1
ATOM 738 C C . GLY A 1 95 ? 3.928 8.328 13.32 1 97.25 95 GLY A C 1
ATOM 739 O O . GLY A 1 95 ? 3.105 8.07 14.195 1 97.25 95 GLY A O 1
ATOM 740 N N . SER A 1 96 ? 3.611 8.695 12.133 1 98.12 96 SER A N 1
ATOM 741 C CA . SER A 1 96 ? 2.225 9.008 11.805 1 98.12 96 SER A CA 1
ATOM 742 C C . SER A 1 96 ? 1.338 7.77 11.93 1 98.12 96 SER A C 1
ATOM 744 O O . SER A 1 96 ? 0.205 7.859 12.406 1 98.12 96 SER A O 1
ATOM 746 N N . ARG A 1 97 ? 1.797 6.578 11.508 1 96.88 97 ARG A N 1
ATOM 747 C CA . ARG A 1 97 ? 0.988 5.367 11.617 1 96.88 97 ARG A CA 1
ATOM 748 C C . ARG A 1 97 ? 0.764 4.988 13.078 1 96.88 97 ARG A C 1
ATOM 750 O O . ARG A 1 97 ? -0.36 4.676 13.477 1 96.88 97 ARG A O 1
ATOM 757 N N . GLU A 1 98 ? 1.872 4.977 13.875 1 97.38 98 GLU A N 1
ATOM 758 C CA . GLU A 1 98 ? 1.777 4.652 15.297 1 97.38 98 GLU A CA 1
ATOM 759 C C . GLU A 1 98 ? 0.828 5.605 16.016 1 97.38 98 GLU A C 1
ATOM 761 O O . GLU A 1 98 ? 0.05 5.184 16.875 1 97.38 98 GLU A O 1
ATOM 766 N N . ILE A 1 99 ? 0.925 6.848 15.641 1 98.5 99 ILE A N 1
ATOM 767 C CA . ILE A 1 99 ? 0.047 7.855 16.219 1 98.5 99 ILE A CA 1
ATOM 768 C C . ILE A 1 99 ? -1.409 7.516 15.914 1 98.5 99 ILE A C 1
ATOM 770 O O . ILE A 1 99 ? -2.252 7.488 16.812 1 98.5 99 ILE A O 1
ATOM 774 N N . LEU A 1 100 ? -1.702 7.207 14.672 1 98.75 100 LEU A N 1
ATOM 775 C CA . LEU A 1 100 ? -3.076 6.918 14.273 1 98.75 100 LEU A CA 1
ATOM 776 C C . LEU A 1 100 ? -3.574 5.637 14.93 1 98.75 100 LEU A C 1
ATOM 778 O O . LEU A 1 100 ? -4.73 5.559 15.352 1 98.75 100 LEU A O 1
ATOM 782 N N . GLU A 1 101 ? -2.717 4.645 15.008 1 98.06 101 GLU A N 1
ATOM 783 C CA . GLU A 1 101 ? -3.09 3.41 15.688 1 98.06 101 GLU A CA 1
ATOM 784 C C . GLU A 1 101 ? -3.434 3.67 17.156 1 98.06 101 GLU A C 1
ATOM 786 O O . GLU A 1 101 ? -4.422 3.145 17.672 1 98.06 101 GLU A O 1
ATOM 791 N N . ALA A 1 102 ? -2.648 4.48 17.828 1 97.94 102 ALA A N 1
ATOM 792 C CA . ALA A 1 102 ? -2.908 4.828 19.234 1 97.94 102 ALA A CA 1
ATOM 793 C C . ALA A 1 102 ? -4.211 5.609 19.375 1 97.94 102 ALA A C 1
ATOM 795 O O . ALA A 1 102 ? -5 5.359 20.281 1 97.94 102 ALA A O 1
ATOM 796 N N . LEU A 1 103 ? -4.414 6.539 18.453 1 98 103 LEU A N 1
ATOM 797 C CA . LEU A 1 103 ? -5.621 7.359 18.516 1 98 103 LEU A CA 1
ATOM 798 C C . LEU A 1 103 ? -6.863 6.508 18.281 1 98 103 LEU A C 1
ATOM 800 O O . LEU A 1 103 ? -7.895 6.727 18.922 1 98 103 LEU A O 1
ATOM 804 N N . VAL A 1 104 ? -6.766 5.551 17.359 1 98.06 104 VAL A N 1
ATOM 805 C CA . VAL A 1 104 ? -7.887 4.648 17.094 1 98.06 104 VAL A CA 1
ATOM 806 C C . VAL A 1 104 ? -8.227 3.865 18.359 1 98.06 104 VAL A C 1
ATOM 808 O O . VAL A 1 104 ? -9.398 3.635 18.656 1 98.06 104 VAL A O 1
ATOM 811 N N . GLN A 1 105 ? -7.234 3.523 19.109 1 96.56 105 GLN A N 1
ATOM 812 C CA . GLN A 1 105 ? -7.43 2.746 20.328 1 96.56 105 GLN A CA 1
ATOM 813 C C . GLN A 1 105 ? -7.977 3.617 21.453 1 96.56 105 GLN A C 1
ATOM 815 O O . GLN A 1 105 ? -8.797 3.162 22.25 1 96.56 105 GLN A O 1
ATOM 820 N N . ARG A 1 106 ? -7.652 4.906 21.484 1 95.81 106 ARG A N 1
ATOM 821 C CA . ARG A 1 106 ? -7.867 5.727 22.672 1 95.81 106 ARG A CA 1
ATOM 822 C C . ARG A 1 106 ? -9.047 6.672 22.484 1 95.81 106 ARG A C 1
ATOM 824 O O . ARG A 1 106 ? -9.625 7.156 23.453 1 95.81 106 ARG A O 1
ATOM 831 N N . GLU A 1 107 ? -9.32 7.016 21.234 1 96.06 107 GLU A N 1
ATOM 832 C CA . GLU A 1 107 ? -10.359 7.992 20.938 1 96.06 107 GLU A CA 1
ATOM 833 C C . GLU A 1 107 ? -11.484 7.359 20.125 1 96.06 107 GLU A C 1
ATOM 835 O O . GLU A 1 107 ? -11.352 7.156 18.906 1 96.06 107 GLU A O 1
ATOM 840 N N . PRO A 1 108 ? -12.609 7.121 20.719 1 96.69 108 PRO A N 1
ATOM 841 C CA . PRO A 1 108 ? -13.719 6.465 20.016 1 96.69 108 PRO A CA 1
ATOM 842 C C . PRO A 1 108 ? -14.109 7.184 18.719 1 96.69 108 PRO A C 1
ATOM 844 O O . PRO A 1 108 ? -14.469 6.535 17.734 1 96.69 108 PRO A O 1
ATOM 847 N N . ALA A 1 109 ? -14.055 8.5 18.781 1 96.81 109 ALA A N 1
ATOM 848 C CA . ALA A 1 109 ? -14.406 9.266 17.578 1 96.81 109 ALA A CA 1
ATOM 849 C C . ALA A 1 109 ? -13.438 8.984 16.438 1 96.81 109 ALA A C 1
ATOM 851 O O . ALA A 1 109 ? -13.828 8.992 15.273 1 96.81 109 ALA A O 1
ATOM 852 N N . ILE A 1 110 ? -12.188 8.711 16.75 1 97.75 110 ILE A N 1
ATOM 853 C CA . ILE A 1 110 ? -11.211 8.367 15.727 1 97.75 110 ILE A CA 1
ATOM 854 C C . ILE A 1 110 ? -11.398 6.914 15.297 1 97.75 110 ILE A C 1
ATOM 856 O O . ILE A 1 110 ? -11.25 6.582 14.117 1 97.75 110 ILE A O 1
ATOM 860 N N . ALA A 1 111 ? -11.711 6.055 16.297 1 97.69 111 ALA A N 1
ATOM 861 C CA . ALA A 1 111 ? -12 4.66 15.977 1 97.69 111 ALA A CA 1
ATOM 862 C C . ALA A 1 111 ? -13.117 4.555 14.93 1 97.69 111 ALA A C 1
ATOM 864 O O . ALA A 1 111 ? -13.109 3.648 14.094 1 97.69 111 ALA A O 1
ATOM 865 N N . ALA A 1 112 ? -14.031 5.48 14.953 1 97.69 112 ALA A N 1
ATOM 866 C CA . ALA A 1 112 ? -15.164 5.488 14.031 1 97.69 112 ALA A CA 1
ATOM 867 C C . ALA A 1 112 ? -14.703 5.719 12.594 1 97.69 112 ALA A C 1
ATOM 869 O O . ALA A 1 112 ? -15.438 5.445 11.641 1 97.69 112 ALA A O 1
ATOM 870 N N . LEU A 1 113 ? -13.477 6.195 12.391 1 98.56 113 LEU A N 1
ATOM 871 C CA . LEU A 1 113 ? -12.914 6.418 11.062 1 98.56 113 LEU A CA 1
ATOM 872 C C . LEU A 1 113 ? -12.344 5.125 10.484 1 98.56 113 LEU A C 1
ATOM 874 O O . LEU A 1 113 ? -11.883 5.102 9.344 1 98.56 113 LEU A O 1
ATOM 878 N N . VAL A 1 114 ? -12.336 4.094 11.25 1 98.5 114 VAL A N 1
ATOM 879 C CA . VAL A 1 114 ? -11.992 2.744 10.805 1 98.5 114 VAL A CA 1
ATOM 880 C C . VAL A 1 114 ? -13.156 1.798 11.07 1 98.5 114 VAL A C 1
ATOM 882 O O . VAL A 1 114 ? -13.117 1 12.016 1 98.5 114 VAL A O 1
ATOM 885 N N . PRO A 1 115 ? -14.156 1.855 10.266 1 96.75 115 PRO A N 1
ATOM 886 C CA . PRO A 1 115 ? -15.367 1.076 10.547 1 96.75 115 PRO A CA 1
ATOM 887 C C . PRO A 1 115 ? -15.086 -0.42 10.664 1 96.75 115 PRO A C 1
ATOM 889 O O . PRO A 1 115 ? -14.266 -0.961 9.922 1 96.75 115 PRO A O 1
ATOM 892 N N . GLU A 1 116 ? -15.805 -1.012 11.609 1 95.25 116 GLU A N 1
ATOM 893 C CA . GLU A 1 116 ? -15.688 -2.449 11.828 1 95.25 116 GLU A CA 1
ATOM 894 C C . GLU A 1 116 ? -15.945 -3.227 10.539 1 95.25 116 GLU A C 1
ATOM 896 O O . GLU A 1 116 ? -16.906 -2.947 9.82 1 95.25 116 GLU A O 1
ATOM 901 N N . GLY A 1 117 ? -15.047 -4.125 10.281 1 95.75 117 GLY A N 1
ATOM 902 C CA . GLY A 1 117 ? -15.188 -4.949 9.094 1 95.75 117 GLY A CA 1
ATOM 903 C C . GLY A 1 117 ? -14.5 -4.363 7.879 1 95.75 117 GLY A C 1
ATOM 904 O O . GLY A 1 117 ? -14.414 -5.012 6.832 1 95.75 117 GLY A O 1
ATOM 905 N N . ARG A 1 118 ? -13.992 -3.119 8.031 1 97.38 118 ARG A N 1
ATOM 906 C CA . ARG A 1 118 ? -13.352 -2.479 6.887 1 97.38 118 ARG A CA 1
ATOM 907 C C . ARG A 1 118 ? -11.906 -2.109 7.211 1 97.38 118 ARG A C 1
ATOM 909 O O . ARG A 1 118 ? -11.281 -1.326 6.488 1 97.38 118 ARG A O 1
ATOM 916 N N . GLU A 1 119 ? -11.414 -2.662 8.328 1 98.31 119 GLU A N 1
ATOM 917 C CA . GLU A 1 119 ? -10.07 -2.324 8.781 1 98.31 119 GLU A CA 1
ATOM 918 C C . GLU A 1 119 ? -9.023 -2.619 7.711 1 98.31 119 GLU A C 1
ATOM 920 O O . GLU A 1 119 ? -8.148 -1.797 7.445 1 98.31 119 GLU A O 1
ATOM 925 N N . ALA A 1 120 ? -9.148 -3.744 7.016 1 98.5 120 ALA A N 1
ATOM 926 C CA . ALA A 1 120 ? -8.156 -4.191 6.039 1 98.5 120 ALA A CA 1
ATOM 927 C C . ALA A 1 120 ? -8 -3.174 4.914 1 98.5 120 ALA A C 1
ATOM 929 O O . ALA A 1 120 ? -6.895 -2.703 4.641 1 98.5 120 ALA A O 1
ATOM 930 N N . VAL A 1 121 ? -9.117 -2.748 4.367 1 98.19 121 VAL A N 1
ATOM 931 C CA . VAL A 1 121 ? -9.047 -1.936 3.156 1 98.19 121 VAL A CA 1
ATOM 932 C C . VAL A 1 121 ? -8.742 -0.484 3.523 1 98.19 121 VAL A C 1
ATOM 934 O O . VAL A 1 121 ? -8.07 0.226 2.771 1 98.19 121 VAL A O 1
ATOM 937 N N . VAL A 1 122 ? -9.188 -0.028 4.664 1 98.62 122 VAL A N 1
ATOM 938 C CA . VAL A 1 122 ? -8.906 1.333 5.109 1 98.62 122 VAL A CA 1
ATOM 939 C C . VAL A 1 122 ? -7.414 1.491 5.387 1 98.62 122 VAL A C 1
ATOM 941 O O . VAL A 1 122 ? -6.781 2.426 4.891 1 98.62 122 VAL A O 1
ATOM 944 N N . TRP A 1 123 ? -6.855 0.542 6.094 1 98.38 123 TRP A N 1
ATOM 945 C CA . TRP A 1 123 ? -5.434 0.619 6.418 1 98.38 123 TRP A CA 1
ATOM 946 C C . TRP A 1 123 ? -4.578 0.345 5.188 1 98.38 123 TRP A C 1
ATOM 948 O O . TRP A 1 123 ? -3.488 0.904 5.047 1 98.38 123 TRP A O 1
ATOM 958 N N . ALA A 1 124 ? -5.094 -0.478 4.309 1 98.19 124 ALA A N 1
ATOM 959 C CA . ALA A 1 124 ? -4.363 -0.701 3.064 1 98.19 124 ALA A CA 1
ATOM 960 C C . ALA A 1 124 ? -4.254 0.587 2.254 1 98.19 124 ALA A C 1
ATOM 962 O O . ALA A 1 124 ? -3.211 0.868 1.66 1 98.19 124 ALA A O 1
ATOM 963 N N . TYR A 1 125 ? -5.312 1.342 2.199 1 98.56 125 TYR A N 1
ATOM 964 C CA . TYR A 1 125 ? -5.258 2.609 1.479 1 98.56 125 TYR A CA 1
ATOM 965 C C . TYR A 1 125 ? -4.297 3.58 2.156 1 98.56 125 TYR A C 1
ATOM 967 O O . TYR A 1 125 ? -3.586 4.332 1.482 1 98.56 125 TYR A O 1
ATOM 975 N N . HIS A 1 126 ? -4.387 3.582 3.482 1 98.31 126 HIS A N 1
ATOM 976 C CA . HIS A 1 126 ? -3.404 4.352 4.242 1 98.31 126 HIS A CA 1
ATOM 977 C C . HIS A 1 126 ? -1.983 4 3.816 1 98.31 126 HIS A C 1
ATOM 979 O O . HIS A 1 126 ? -1.172 4.891 3.555 1 98.31 126 HIS A O 1
ATOM 985 N N . ASP A 1 127 ? -1.719 2.74 3.729 1 96.56 127 ASP A N 1
ATOM 986 C CA . ASP A 1 127 ? -0.387 2.27 3.361 1 96.56 127 ASP A CA 1
ATOM 987 C C . ASP A 1 127 ? -0.051 2.637 1.918 1 96.56 127 ASP A C 1
ATOM 989 O O . ASP A 1 127 ? 1.082 3.016 1.616 1 96.56 127 ASP A O 1
ATOM 993 N N . PHE A 1 128 ? -1.018 2.508 1.029 1 97.12 128 PHE A N 1
ATOM 994 C CA . PHE A 1 128 ? -0.848 2.918 -0.359 1 97.12 128 PHE A CA 1
ATOM 995 C C . PHE A 1 128 ? -0.459 4.391 -0.444 1 97.12 128 PHE A C 1
ATOM 997 O O . PHE A 1 128 ? 0.497 4.746 -1.138 1 97.12 128 PHE A O 1
ATOM 1004 N N . ALA A 1 129 ? -1.144 5.242 0.265 1 98.12 129 ALA A N 1
ATOM 1005 C CA . ALA A 1 129 ? -0.892 6.68 0.24 1 98.12 129 ALA A CA 1
ATOM 1006 C C . ALA A 1 129 ? 0.517 7 0.731 1 98.12 129 ALA A C 1
ATOM 1008 O O . ALA A 1 129 ? 1.218 7.82 0.135 1 98.12 129 ALA A O 1
ATOM 1009 N N . ASP A 1 130 ? 0.976 6.234 1.763 1 96.94 130 ASP A N 1
ATOM 1010 C CA . ASP A 1 130 ? 2.232 6.555 2.436 1 96.94 130 ASP A CA 1
ATOM 1011 C C . ASP A 1 130 ? 3.408 5.852 1.764 1 96.94 130 ASP A C 1
ATOM 1013 O O . ASP A 1 130 ? 4.555 5.988 2.201 1 96.94 130 ASP A O 1
ATOM 1017 N N . SER A 1 131 ? 3.199 5.066 0.74 1 94.19 131 SER A N 1
ATOM 1018 C CA . SER A 1 131 ? 4.289 4.359 0.075 1 94.19 131 SER A CA 1
ATOM 1019 C C . SER A 1 131 ? 4.32 4.672 -1.418 1 94.19 131 SER A C 1
ATOM 1021 O O . SER A 1 131 ? 4.906 5.672 -1.838 1 94.19 131 SER A O 1
ATOM 1023 N N . THR A 1 132 ? 3.396 4.07 -2.174 1 90.12 132 THR A N 1
ATOM 1024 C CA . THR A 1 132 ? 3.393 4.141 -3.631 1 90.12 132 THR A CA 1
ATOM 1025 C C . THR A 1 132 ? 3.088 5.559 -4.102 1 90.12 132 THR A C 1
ATOM 1027 O O . THR A 1 132 ? 3.775 6.09 -4.977 1 90.12 132 THR A O 1
ATOM 1030 N N . LEU A 1 133 ? 2.115 6.16 -3.514 1 96.56 133 LEU A N 1
ATOM 1031 C CA . LEU A 1 133 ? 1.639 7.469 -3.957 1 96.56 133 LEU A CA 1
ATOM 1032 C C . LEU A 1 133 ? 2.582 8.578 -3.498 1 96.56 133 LEU A C 1
ATOM 1034 O O . LEU A 1 133 ? 2.729 9.594 -4.18 1 96.56 133 LEU A O 1
ATOM 1038 N N . GLU A 1 134 ? 3.242 8.367 -2.414 1 96.81 134 GLU A N 1
ATOM 1039 C CA . GLU A 1 134 ? 4.012 9.414 -1.749 1 96.81 134 GLU A CA 1
ATOM 1040 C C . GLU A 1 134 ? 5.141 9.922 -2.641 1 96.81 134 GLU A C 1
ATOM 1042 O O . GLU A 1 134 ? 5.379 11.133 -2.725 1 96.81 134 GLU A O 1
ATOM 1047 N N . THR A 1 135 ? 5.805 9.031 -3.375 1 96.5 135 THR A N 1
ATOM 1048 C CA . THR A 1 135 ? 7.055 9.367 -4.047 1 96.5 135 THR A CA 1
ATOM 1049 C C . THR A 1 135 ? 6.832 10.453 -5.094 1 96.5 135 THR A C 1
ATOM 1051 O O . THR A 1 135 ? 7.434 11.523 -5.016 1 96.5 135 THR A O 1
ATOM 1054 N N . PRO A 1 136 ? 5.926 10.227 -6.031 1 98.12 136 PRO A N 1
ATOM 1055 C CA . PRO A 1 136 ? 5.758 11.297 -7.016 1 98.12 136 PRO A CA 1
ATOM 1056 C C . PRO A 1 136 ? 5.152 12.562 -6.414 1 98.12 136 PRO A C 1
ATOM 1058 O O . PRO A 1 136 ? 5.473 13.672 -6.852 1 98.12 136 PRO A O 1
ATOM 1061 N N . MET A 1 137 ? 4.32 12.438 -5.426 1 98.38 137 MET A N 1
ATOM 1062 C CA . MET A 1 137 ? 3.701 13.586 -4.781 1 98.38 137 MET A CA 1
ATOM 1063 C C . MET A 1 137 ? 4.75 14.445 -4.078 1 98.38 137 MET A C 1
ATOM 1065 O O . MET A 1 137 ? 4.773 15.664 -4.246 1 98.38 137 MET A O 1
ATOM 1069 N N . PHE A 1 138 ? 5.582 13.797 -3.344 1 98.25 138 PHE A N 1
ATOM 1070 C CA . PHE A 1 138 ? 6.625 14.469 -2.582 1 98.25 138 PHE A CA 1
ATOM 1071 C C . PHE A 1 138 ? 7.625 15.148 -3.514 1 98.25 138 PHE A C 1
ATOM 1073 O O . PHE A 1 138 ? 8 16.297 -3.301 1 98.25 138 PHE A O 1
ATOM 1080 N N . GLN A 1 139 ? 8.055 14.398 -4.527 1 98.62 139 GLN A N 1
ATOM 1081 C CA . GLN A 1 139 ? 9.016 14.945 -5.473 1 98.62 139 GLN A CA 1
ATOM 1082 C C . GLN A 1 139 ? 8.445 16.156 -6.199 1 98.62 139 GLN A C 1
ATOM 1084 O O . GLN A 1 139 ? 9.125 17.172 -6.352 1 98.62 139 GLN A O 1
ATOM 1089 N N . ALA A 1 140 ? 7.203 16.062 -6.543 1 98.69 140 ALA A N 1
ATOM 1090 C CA . ALA A 1 140 ? 6.559 17.156 -7.25 1 98.69 140 ALA A CA 1
ATOM 1091 C C . ALA A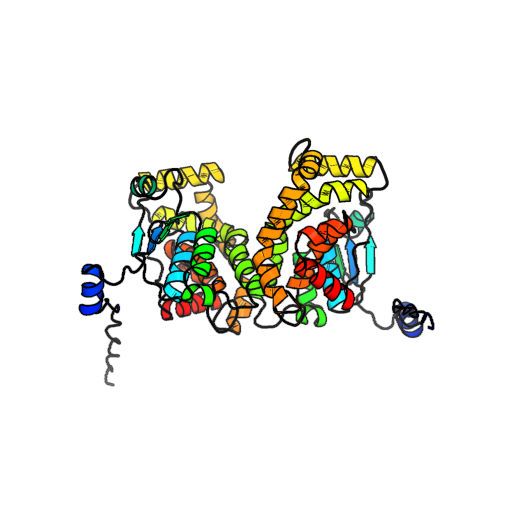 1 140 ? 6.406 18.375 -6.344 1 98.69 140 ALA A C 1
ATOM 1093 O O . ALA A 1 140 ? 6.477 19.516 -6.809 1 98.69 140 ALA A O 1
ATOM 1094 N N . ALA A 1 141 ? 6.207 18.156 -5.082 1 98.56 141 ALA A N 1
ATOM 1095 C CA . ALA A 1 141 ? 5.926 19.219 -4.137 1 98.56 141 ALA A CA 1
ATOM 1096 C C . ALA A 1 141 ? 7.219 19.891 -3.666 1 98.56 141 ALA A C 1
ATOM 1098 O O . ALA A 1 141 ? 7.211 21.062 -3.277 1 98.56 141 ALA A O 1
ATOM 1099 N N . THR A 1 142 ? 8.336 19.188 -3.672 1 98.62 142 THR A N 1
ATOM 1100 C CA . THR A 1 142 ? 9.578 19.531 -2.988 1 98.62 142 THR A CA 1
ATOM 1101 C C . THR A 1 142 ? 10.086 20.891 -3.465 1 98.62 142 THR A C 1
ATOM 1103 O O . THR A 1 142 ? 10.438 21.75 -2.652 1 98.62 142 THR A O 1
ATOM 1106 N N . PRO A 1 143 ? 10.109 21.188 -4.793 1 98.56 143 PRO A N 1
ATOM 1107 C CA . PRO A 1 143 ? 10.586 22.516 -5.211 1 98.56 143 PRO A CA 1
ATOM 1108 C C . PRO A 1 143 ? 9.734 23.656 -4.652 1 98.56 143 PRO A C 1
ATOM 1110 O O . PRO A 1 143 ? 10.266 24.688 -4.25 1 98.56 143 PRO A O 1
ATOM 1113 N N . GLY A 1 144 ? 8.438 23.406 -4.691 1 98.19 144 GLY A N 1
ATOM 1114 C CA . GLY A 1 144 ? 7.543 24.422 -4.16 1 98.19 144 GLY A CA 1
ATOM 1115 C C . GLY A 1 144 ? 7.66 24.609 -2.66 1 98.19 144 GLY A C 1
ATOM 1116 O O . GLY A 1 144 ? 7.57 25.719 -2.152 1 98.19 144 GLY A O 1
ATOM 1117 N N . ILE A 1 145 ? 7.852 23.484 -1.916 1 98.25 145 ILE A N 1
ATOM 1118 C CA . ILE A 1 145 ? 8.047 23.547 -0.472 1 98.25 145 ILE A CA 1
ATOM 1119 C C . ILE A 1 145 ? 9.328 24.328 -0.159 1 98.25 145 ILE A C 1
ATOM 1121 O O . ILE A 1 145 ? 9.328 25.188 0.719 1 98.25 145 ILE A O 1
ATOM 1125 N N . ARG A 1 146 ? 10.414 24.016 -0.866 1 98.12 146 ARG A N 1
ATOM 1126 C CA . ARG A 1 146 ? 11.68 24.719 -0.677 1 98.12 146 ARG A CA 1
ATOM 1127 C C . ARG A 1 146 ? 11.492 26.234 -0.825 1 98.12 146 ARG A C 1
ATOM 1129 O O . ARG A 1 146 ? 12.039 27 -0.04 1 98.12 146 ARG A O 1
ATOM 1136 N N . ALA A 1 147 ? 10.719 26.609 -1.821 1 97.38 147 ALA A N 1
ATOM 1137 C CA . ALA A 1 147 ? 10.531 28.016 -2.146 1 97.38 147 ALA A CA 1
ATOM 1138 C C . ALA A 1 147 ? 9.781 28.75 -1.034 1 97.38 147 ALA A C 1
ATOM 1140 O O . ALA A 1 147 ? 9.82 29.969 -0.944 1 97.38 147 ALA A O 1
ATOM 1141 N N . ARG A 1 148 ? 9.102 28 -0.144 1 95.88 148 ARG A N 1
ATOM 1142 C CA . ARG A 1 148 ? 8.258 28.609 0.881 1 95.88 148 ARG A CA 1
ATOM 1143 C C . ARG A 1 148 ? 9.055 28.891 2.15 1 95.88 148 ARG A C 1
ATOM 1145 O O . ARG A 1 148 ? 8.578 29.609 3.041 1 95.88 148 ARG A O 1
ATOM 1152 N N . PHE A 1 149 ? 10.227 28.359 2.217 1 95.94 149 PHE A N 1
ATOM 1153 C CA . PHE A 1 149 ? 11.055 28.641 3.381 1 95.94 149 PHE A CA 1
ATOM 1154 C C . PHE A 1 149 ? 11.477 30.109 3.395 1 95.94 149 PHE A C 1
ATOM 1156 O O . PHE A 1 149 ? 11.789 30.688 2.348 1 95.94 149 PHE A O 1
ATOM 1163 N N . ALA A 1 150 ? 11.508 30.672 4.562 1 93.06 150 ALA A N 1
ATOM 1164 C CA . ALA A 1 150 ? 11.742 32.094 4.715 1 93.06 150 ALA A CA 1
ATOM 1165 C C . ALA A 1 150 ? 13.227 32.438 4.578 1 93.06 150 ALA A C 1
ATOM 1167 O O . ALA A 1 150 ? 13.586 33.5 4.062 1 93.06 150 ALA A O 1
ATOM 1168 N N . THR A 1 151 ? 14.133 31.547 5.02 1 95.06 151 THR A N 1
ATOM 1169 C CA . THR A 1 151 ? 15.555 31.891 5.074 1 95.06 151 THR A CA 1
ATOM 1170 C C . THR A 1 151 ? 16.344 31.062 4.07 1 95.06 151 THR A C 1
ATOM 1172 O O . THR A 1 151 ? 15.938 29.969 3.701 1 95.06 151 THR A O 1
ATOM 1175 N N . HIS A 1 152 ? 17.453 31.656 3.736 1 95.5 152 HIS A N 1
ATOM 1176 C CA . HIS A 1 152 ? 18.359 30.969 2.832 1 95.5 152 HIS A CA 1
ATOM 1177 C C . HIS A 1 152 ? 18.891 29.672 3.451 1 95.5 152 HIS A C 1
ATOM 1179 O O . HIS A 1 152 ? 18.984 28.656 2.768 1 95.5 152 HIS A O 1
ATOM 1185 N N . ASN A 1 153 ? 19.141 29.703 4.73 1 93.94 153 ASN A N 1
ATOM 1186 C CA . ASN A 1 153 ? 19.672 28.531 5.418 1 93.94 153 ASN A CA 1
ATOM 1187 C C . ASN A 1 153 ? 18.672 27.375 5.422 1 93.94 153 ASN A C 1
ATOM 1189 O O . ASN A 1 153 ? 19.047 26.219 5.227 1 93.94 153 ASN A O 1
ATOM 1193 N N . GLU A 1 154 ? 17.422 27.688 5.621 1 94.69 154 GLU A N 1
ATOM 1194 C CA . GLU A 1 154 ? 16.391 26.656 5.57 1 94.69 154 GLU A CA 1
ATOM 1195 C C . GLU A 1 154 ? 16.328 26 4.191 1 94.69 154 GLU A C 1
ATOM 1197 O O . GLU A 1 154 ? 16.266 24.781 4.082 1 94.69 154 GLU A O 1
ATOM 1202 N N . ARG A 1 155 ? 16.406 26.828 3.168 1 96.94 155 ARG A N 1
ATOM 1203 C CA . ARG A 1 155 ? 16.359 26.312 1.801 1 96.94 155 ARG A CA 1
ATOM 1204 C C . ARG A 1 155 ? 17.578 25.438 1.498 1 96.94 155 ARG A C 1
ATOM 1206 O O . ARG A 1 155 ? 17.453 24.375 0.889 1 96.94 155 ARG A O 1
ATOM 1213 N N . LEU A 1 156 ? 18.719 25.906 1.993 1 95 156 LEU A N 1
ATOM 1214 C CA . LEU A 1 156 ? 19.969 25.203 1.752 1 95 156 LEU A CA 1
ATOM 1215 C C . LEU A 1 156 ? 19.969 23.844 2.449 1 95 156 LEU A C 1
ATOM 1217 O O . LEU A 1 156 ? 20.344 22.828 1.848 1 95 156 LEU A O 1
ATOM 1221 N N . PHE A 1 157 ? 19.594 23.828 3.67 1 93.12 157 PHE A N 1
ATOM 1222 C CA . PHE A 1 157 ? 19.625 22.594 4.43 1 93.12 157 PHE A CA 1
ATOM 1223 C C . PHE A 1 157 ? 18.562 21.625 3.934 1 93.12 157 PHE A C 1
ATOM 1225 O O . PHE A 1 157 ? 18.781 20.422 3.883 1 93.12 157 PHE A O 1
ATOM 1232 N N . PHE A 1 158 ? 17.391 22.156 3.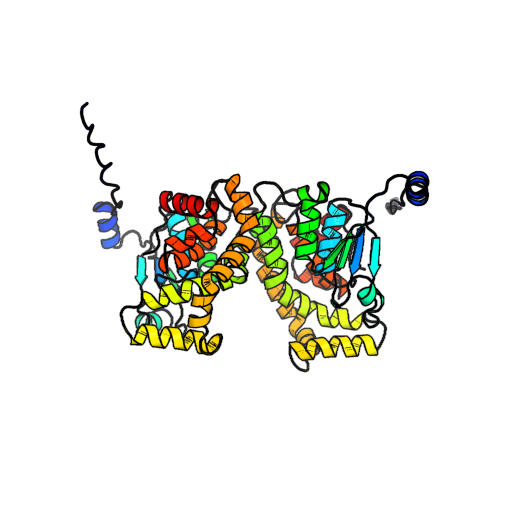609 1 96.31 158 PHE A N 1
ATOM 1233 C CA . PHE A 1 158 ? 16.344 21.344 3.016 1 96.31 158 PHE A CA 1
ATOM 1234 C C . PHE A 1 158 ? 16.844 20.641 1.754 1 96.31 158 PHE A C 1
ATOM 1236 O O . PHE A 1 158 ? 16.641 19.438 1.579 1 96.31 158 PHE A O 1
ATOM 1243 N N . THR A 1 159 ? 17.516 21.359 0.905 1 97 159 THR A N 1
ATOM 1244 C CA . THR A 1 159 ? 18.078 20.828 -0.337 1 97 159 THR A CA 1
ATOM 1245 C C . THR A 1 159 ? 19.156 19.797 -0.05 1 97 159 THR A C 1
ATOM 1247 O O . THR A 1 159 ? 19.188 18.734 -0.661 1 97 159 THR A O 1
ATOM 1250 N N . PHE A 1 160 ? 19.984 20.109 0.906 1 94.5 160 PHE A N 1
ATOM 1251 C CA . PHE A 1 160 ? 21.094 19.234 1.274 1 94.5 160 PHE A CA 1
ATOM 1252 C C . PHE A 1 160 ? 20.578 17.875 1.733 1 94.5 160 PHE A C 1
ATOM 1254 O O . PHE A 1 160 ? 21.109 16.844 1.322 1 94.5 160 PHE A O 1
ATOM 1261 N N . ILE A 1 161 ? 19.609 17.922 2.531 1 93.31 161 ILE A N 1
ATOM 1262 C CA . ILE A 1 161 ? 19.047 16.703 3.072 1 93.31 161 ILE A CA 1
ATOM 1263 C C . ILE A 1 161 ? 18.469 15.859 1.939 1 93.31 161 ILE A C 1
ATOM 1265 O O . ILE A 1 161 ? 18.688 14.641 1.89 1 93.31 161 ILE A O 1
ATOM 1269 N N . LYS A 1 162 ? 17.75 16.453 0.981 1 96.62 162 LYS A N 1
ATOM 1270 C CA . LYS A 1 162 ? 17.188 15.727 -0.152 1 96.62 162 LYS A CA 1
ATOM 1271 C C . LYS A 1 162 ? 18.281 15.141 -1.035 1 96.62 162 LYS A C 1
ATOM 1273 O O . LYS A 1 162 ? 18.203 13.984 -1.451 1 96.62 162 LYS A O 1
ATOM 1278 N N . GLU A 1 163 ? 19.312 15.914 -1.217 1 94.88 163 GLU A N 1
ATOM 1279 C CA . GLU A 1 163 ? 20.375 15.5 -2.139 1 94.88 163 GLU A CA 1
ATOM 1280 C C . GLU A 1 163 ? 21.203 14.367 -1.551 1 94.88 163 GLU A C 1
ATOM 1282 O O . GLU A 1 163 ? 21.75 13.539 -2.287 1 94.88 163 GLU A O 1
ATOM 1287 N N . ARG A 1 164 ? 21.328 14.328 -0.292 1 94.19 164 ARG A N 1
ATOM 1288 C CA . ARG A 1 164 ? 22.016 13.219 0.364 1 94.19 164 ARG A CA 1
ATOM 1289 C C . ARG A 1 164 ? 21.281 11.906 0.138 1 94.19 164 ARG A C 1
ATOM 1291 O O . ARG A 1 164 ? 21.906 10.844 0.038 1 94.19 164 ARG A O 1
ATOM 1298 N N . ARG A 1 165 ? 20.016 12.016 -0.03 1 92.88 165 ARG A N 1
ATOM 1299 C CA . ARG A 1 165 ? 19.219 10.805 -0.145 1 92.88 165 ARG A CA 1
ATOM 1300 C C . ARG A 1 165 ? 18.969 10.445 -1.607 1 92.88 165 ARG A C 1
ATOM 1302 O O . ARG A 1 165 ? 18.953 9.266 -1.968 1 92.88 165 ARG A O 1
ATOM 1309 N N . TRP A 1 166 ? 18.797 11.43 -2.469 1 96.69 166 TRP A N 1
ATOM 1310 C CA . TRP A 1 166 ? 18.297 11.164 -3.812 1 96.69 166 TRP A CA 1
ATOM 1311 C C . TRP A 1 166 ? 19.328 11.562 -4.867 1 96.69 166 TRP A C 1
ATOM 1313 O O . TRP A 1 166 ? 19.078 11.422 -6.066 1 96.69 166 TRP A O 1
ATOM 1323 N N . GLY A 1 167 ? 20.406 12.133 -4.418 1 96.12 167 GLY A N 1
ATOM 1324 C CA . GLY A 1 167 ? 21.469 12.523 -5.324 1 96.12 167 GLY A CA 1
ATOM 1325 C C . GLY A 1 167 ? 21.516 14.016 -5.598 1 96.12 167 GLY A C 1
ATOM 1326 O O . GLY A 1 167 ? 20.5 14.703 -5.484 1 96.12 167 GLY A O 1
ATOM 1327 N N . ALA A 1 168 ? 22.734 14.414 -5.949 1 96 168 ALA A N 1
ATOM 1328 C CA . ALA A 1 168 ? 22.969 15.828 -6.227 1 96 168 ALA A CA 1
ATOM 1329 C C . ALA A 1 168 ? 22.062 16.328 -7.344 1 96 168 ALA A C 1
ATOM 1331 O O . ALA A 1 168 ? 21.891 15.648 -8.359 1 96 168 ALA A O 1
ATOM 1332 N N . GLY A 1 169 ? 21.406 17.484 -7.109 1 97.5 169 GLY A N 1
ATOM 1333 C CA . GLY A 1 169 ? 20.609 18.125 -8.141 1 97.5 169 GLY A CA 1
ATOM 1334 C C . GLY A 1 169 ? 19.203 17.547 -8.242 1 97.5 169 GLY A C 1
ATOM 1335 O O . GLY A 1 169 ? 18.469 17.875 -9.172 1 97.5 169 GLY A O 1
ATOM 1336 N N . CYS A 1 170 ? 18.797 16.766 -7.328 1 98.25 170 CYS A N 1
ATOM 1337 C CA . CYS A 1 170 ? 17.516 16.094 -7.414 1 98.25 170 CYS A CA 1
ATOM 1338 C C . CYS A 1 170 ? 16.359 17.094 -7.375 1 98.25 170 CYS A C 1
ATOM 1340 O O . CYS A 1 170 ? 15.367 16.922 -8.078 1 98.25 170 CYS A O 1
ATOM 1342 N N . VAL A 1 171 ? 16.469 18.109 -6.617 1 98.25 171 VAL A N 1
ATOM 1343 C CA . VAL A 1 171 ? 15.383 19.062 -6.477 1 98.25 171 VAL A CA 1
ATOM 1344 C C . VAL A 1 171 ? 15.164 19.812 -7.797 1 98.25 171 VAL A C 1
ATOM 1346 O O . VAL A 1 171 ? 14.023 20 -8.227 1 98.25 171 VAL A O 1
ATOM 1349 N N . GLU A 1 172 ? 16.234 20.188 -8.445 1 98.25 172 GLU A N 1
ATOM 1350 C CA . GLU A 1 172 ? 16.156 20.828 -9.75 1 98.25 172 GLU A CA 1
ATOM 1351 C C . GLU A 1 172 ? 15.594 19.859 -10.797 1 98.25 172 GLU A C 1
ATOM 1353 O O . GLU A 1 172 ? 14.797 20.266 -11.656 1 98.25 172 GLU A O 1
ATOM 1358 N N . ARG A 1 173 ? 16.031 18.672 -10.75 1 98.5 173 ARG A N 1
ATOM 1359 C CA . ARG A 1 173 ? 15.508 17.656 -11.656 1 98.5 173 ARG A CA 1
ATOM 1360 C C . ARG A 1 173 ? 14.008 17.469 -11.461 1 98.5 173 ARG A C 1
ATOM 1362 O O . ARG A 1 173 ? 13.25 17.438 -12.43 1 98.5 173 ARG A O 1
ATOM 1369 N N . TRP A 1 174 ? 13.562 17.422 -10.211 1 98.44 174 TRP A N 1
ATOM 1370 C CA . TRP A 1 174 ? 12.141 17.266 -9.898 1 98.44 174 TRP A CA 1
ATOM 1371 C C . TRP A 1 174 ? 11.336 18.469 -10.383 1 98.44 174 TRP A C 1
ATOM 1373 O O . TRP A 1 174 ? 10.188 18.328 -10.812 1 98.44 174 TRP A O 1
ATOM 1383 N N . ALA A 1 175 ? 11.914 19.625 -10.281 1 98.19 175 ALA A N 1
ATOM 1384 C CA . ALA A 1 175 ? 11.25 20.828 -10.805 1 98.19 175 ALA A CA 1
ATOM 1385 C C . ALA A 1 175 ? 11.023 20.719 -12.305 1 98.19 175 ALA A C 1
ATOM 1387 O O . ALA A 1 175 ? 9.945 21.047 -12.805 1 98.19 175 ALA A O 1
ATOM 1388 N N . ARG A 1 176 ? 11.992 20.188 -13 1 98.25 176 ARG A N 1
ATOM 1389 C CA . ARG A 1 176 ? 11.922 20.047 -14.453 1 98.25 176 ARG A CA 1
ATOM 1390 C C . ARG A 1 176 ? 10.953 18.938 -14.852 1 98.25 176 ARG A C 1
ATOM 1392 O O . ARG A 1 176 ? 10.289 19.016 -15.883 1 98.25 176 ARG A O 1
ATOM 1399 N N . GLU A 1 177 ? 10.836 17.969 -14.008 1 98.25 177 GLU A N 1
ATOM 1400 C CA . GLU A 1 177 ? 10.047 16.766 -14.312 1 98.25 177 GLU A CA 1
ATOM 1401 C C . GLU A 1 177 ? 8.695 16.812 -13.617 1 98.25 177 GLU A C 1
ATOM 1403 O O . GLU A 1 177 ? 8.039 15.781 -13.461 1 98.25 177 GLU A O 1
ATOM 1408 N N . ARG A 1 178 ? 8.312 17.922 -13.164 1 98.06 178 ARG A N 1
ATOM 1409 C CA . ARG A 1 178 ? 7.133 18.031 -12.305 1 98.06 178 ARG A CA 1
ATOM 1410 C C . ARG A 1 178 ? 5.887 17.5 -13.008 1 98.06 178 ARG A C 1
ATOM 1412 O O . ARG A 1 178 ? 5.082 16.797 -12.406 1 98.06 178 ARG A O 1
ATOM 1419 N N . ASP A 1 179 ? 5.676 17.875 -14.297 1 97.81 179 ASP A N 1
ATOM 1420 C CA . ASP A 1 179 ? 4.496 17.438 -15.039 1 97.81 179 ASP A CA 1
ATOM 1421 C C . ASP A 1 179 ? 4.449 15.922 -15.141 1 97.81 179 ASP A C 1
ATOM 1423 O O . ASP A 1 179 ? 3.383 15.312 -14.992 1 97.81 179 ASP A O 1
ATOM 1427 N N . GLU A 1 180 ? 5.562 15.328 -15.367 1 98.44 180 GLU A N 1
ATOM 1428 C CA . GLU A 1 180 ? 5.641 13.867 -15.438 1 98.44 180 GLU A CA 1
ATOM 1429 C C . GLU A 1 180 ? 5.344 13.234 -14.086 1 98.44 180 GLU A C 1
ATOM 1431 O O . GLU A 1 180 ? 4.695 12.188 -14.016 1 98.44 180 GLU A O 1
ATOM 1436 N N . LEU A 1 181 ? 5.883 13.805 -13.047 1 98.62 181 LEU A N 1
ATOM 1437 C CA . LEU A 1 181 ? 5.633 13.328 -11.695 1 98.62 181 LEU A CA 1
ATOM 1438 C C . LEU A 1 181 ? 4.148 13.406 -11.359 1 98.62 181 LEU A C 1
ATOM 1440 O O . LEU A 1 181 ? 3.58 12.469 -10.797 1 98.62 181 LEU A O 1
ATOM 1444 N N . LEU A 1 182 ? 3.516 14.492 -11.734 1 98.62 182 LEU A N 1
ATOM 1445 C CA . LEU A 1 182 ? 2.092 14.664 -11.477 1 98.62 182 LEU A CA 1
ATOM 1446 C C . LEU A 1 182 ? 1.263 13.703 -12.32 1 98.62 182 LEU A C 1
ATOM 1448 O O . LEU A 1 182 ? 0.239 13.188 -11.859 1 98.62 182 LEU A O 1
ATOM 1452 N N . GLU A 1 183 ? 1.684 13.469 -13.5 1 98.31 183 GLU A N 1
ATOM 1453 C CA . GLU A 1 183 ? 1.01 12.477 -14.336 1 98.31 183 GLU A CA 1
ATOM 1454 C C . GLU A 1 183 ? 1.115 11.078 -13.727 1 98.31 183 GLU A C 1
ATOM 1456 O O . GLU A 1 183 ? 0.162 10.297 -13.781 1 98.31 183 GLU A O 1
ATOM 1461 N N . SER A 1 184 ? 2.277 10.797 -13.188 1 98.25 184 SER A N 1
ATOM 1462 C CA . SER A 1 184 ? 2.455 9.523 -12.5 1 98.25 184 SER A CA 1
ATOM 1463 C C . SER A 1 184 ? 1.499 9.398 -11.312 1 98.25 184 SER A C 1
ATOM 1465 O O . SER A 1 184 ? 0.841 8.367 -11.156 1 98.25 184 SER A O 1
ATOM 1467 N N . ALA A 1 185 ? 1.403 10.422 -10.547 1 98.5 185 ALA A N 1
ATOM 1468 C CA . ALA A 1 185 ? 0.48 10.438 -9.422 1 98.5 185 ALA A CA 1
ATOM 1469 C C . ALA A 1 185 ? -0.964 10.289 -9.891 1 98.5 185 ALA A C 1
ATOM 1471 O O . ALA A 1 185 ? -1.742 9.539 -9.297 1 98.5 185 ALA A O 1
ATOM 1472 N N . ARG A 1 186 ? -1.295 11.008 -10.922 1 98.31 186 ARG A N 1
ATOM 1473 C CA . ARG A 1 186 ? -2.639 10.938 -11.492 1 98.31 186 ARG A CA 1
ATOM 1474 C C . ARG A 1 186 ? -2.98 9.523 -11.922 1 98.31 186 ARG A C 1
ATOM 1476 O O . ARG A 1 186 ? -4.094 9.047 -11.695 1 98.31 186 ARG A O 1
ATOM 1483 N N . THR A 1 187 ? -2.033 8.844 -12.523 1 97.69 187 THR A N 1
ATOM 1484 C CA . THR A 1 187 ? -2.219 7.469 -12.977 1 97.69 187 THR A CA 1
ATOM 1485 C C . THR A 1 187 ? -2.42 6.535 -11.789 1 97.69 187 THR A C 1
ATOM 1487 O O . THR A 1 187 ? -3.307 5.68 -11.805 1 97.69 187 THR A O 1
ATOM 1490 N N . MET A 1 188 ? -1.662 6.727 -10.773 1 97.56 188 MET A N 1
ATOM 1491 C CA . MET A 1 188 ? -1.771 5.914 -9.562 1 97.56 188 MET A CA 1
ATOM 1492 C C . MET A 1 188 ? -3.117 6.129 -8.883 1 97.56 188 MET A C 1
ATOM 1494 O O . MET A 1 188 ? -3.646 5.219 -8.242 1 97.56 188 MET A O 1
ATOM 1498 N N . LEU A 1 189 ? -3.717 7.324 -9.078 1 98.56 189 LEU A N 1
ATOM 1499 C CA . LEU A 1 189 ? -4.953 7.695 -8.398 1 98.56 189 LEU A CA 1
ATOM 1500 C C . LEU A 1 189 ? -6.168 7.355 -9.25 1 98.56 189 LEU A C 1
ATOM 1502 O O . LEU A 1 189 ? -7.301 7.652 -8.875 1 98.56 189 LEU A O 1
ATOM 1506 N N . ALA A 1 190 ? -5.945 6.699 -10.391 1 98.25 190 ALA A N 1
ATOM 1507 C CA . ALA A 1 190 ? -7.059 6.395 -11.281 1 98.25 190 ALA A CA 1
ATOM 1508 C C . ALA A 1 190 ? -8.133 5.59 -10.562 1 98.25 190 ALA A C 1
ATOM 1510 O O . ALA A 1 190 ? -9.32 5.926 -10.633 1 98.25 190 ALA A O 1
ATOM 1511 N N . PRO A 1 191 ? -7.77 4.551 -9.773 1 98.19 191 PRO A N 1
ATOM 1512 C CA . PRO A 1 191 ? -8.82 3.846 -9.031 1 98.19 191 PRO A CA 1
ATOM 1513 C C . PRO A 1 191 ? -9.523 4.734 -8.008 1 98.19 191 PRO A C 1
ATOM 1515 O O . PRO A 1 191 ? -10.734 4.617 -7.816 1 98.19 191 PRO A O 1
ATOM 1518 N N . THR A 1 192 ? -8.773 5.625 -7.359 1 98.81 192 THR A N 1
ATOM 1519 C CA . THR A 1 192 ? -9.344 6.551 -6.387 1 98.81 192 THR A CA 1
ATOM 1520 C C . THR A 1 192 ? -10.352 7.484 -7.055 1 98.81 192 THR A C 1
ATOM 1522 O O . THR A 1 192 ? -11.453 7.684 -6.543 1 98.81 192 THR A O 1
ATOM 1525 N N . ARG A 1 193 ? -9.93 8.023 -8.18 1 98.69 193 ARG A N 1
ATOM 1526 C CA . ARG A 1 193 ? -10.828 8.906 -8.914 1 98.69 193 ARG A CA 1
ATOM 1527 C C . ARG A 1 193 ? -12.094 8.172 -9.344 1 98.69 193 ARG A C 1
ATOM 1529 O O . ARG A 1 193 ? -13.188 8.734 -9.312 1 98.69 193 ARG A O 1
ATOM 1536 N N . ALA A 1 194 ? -11.969 6.918 -9.734 1 98.25 194 ALA A N 1
ATOM 1537 C CA . ALA A 1 194 ? -13.125 6.117 -10.117 1 98.25 194 ALA A CA 1
ATOM 1538 C C . ALA A 1 194 ? -14.094 5.969 -8.945 1 98.25 194 ALA A C 1
ATOM 1540 O O . ALA A 1 194 ? -15.305 6.137 -9.109 1 98.25 194 ALA A O 1
ATOM 1541 N N . SER A 1 195 ? -13.586 5.688 -7.727 1 98.56 195 SER A N 1
ATOM 1542 C CA . SER A 1 195 ? -14.422 5.574 -6.535 1 98.56 195 SER A CA 1
ATOM 1543 C C . SER A 1 195 ? -15.102 6.902 -6.211 1 98.56 195 SER A C 1
ATOM 1545 O O . SER A 1 195 ? -16.281 6.926 -5.832 1 98.56 195 SER A O 1
ATOM 1547 N N . LEU A 1 196 ? -14.375 7.98 -6.438 1 98.62 196 LEU A N 1
ATOM 1548 C CA . LEU A 1 196 ? -14.852 9.305 -6.047 1 98.62 196 LEU A CA 1
ATOM 1549 C C . LEU A 1 196 ? -15.891 9.82 -7.039 1 98.62 196 LEU A C 1
ATOM 1551 O O . LEU A 1 196 ? -16.594 10.781 -6.75 1 98.62 196 LEU A O 1
ATOM 1555 N N . ARG A 1 197 ? -16 9.203 -8.203 1 97.69 197 ARG A N 1
ATOM 1556 C CA . ARG A 1 197 ? -17.078 9.547 -9.125 1 97.69 197 ARG A CA 1
ATOM 1557 C C . ARG A 1 197 ? -18.422 9.016 -8.633 1 97.69 197 ARG A C 1
ATOM 1559 O O . ARG A 1 197 ? -19.484 9.516 -9.031 1 97.69 197 ARG A O 1
ATOM 1566 N N . ARG A 1 198 ? -18.375 8.078 -7.703 1 97.12 198 ARG A N 1
ATOM 1567 C CA . ARG A 1 198 ? -19.578 7.402 -7.25 1 97.12 198 ARG A CA 1
ATOM 1568 C C . ARG A 1 198 ? -19.891 7.754 -5.801 1 97.12 198 ARG A C 1
ATOM 1570 O O . ARG A 1 198 ? -21.062 7.762 -5.398 1 97.12 198 ARG A O 1
ATOM 1577 N N . HIS A 1 199 ? -18.859 7.98 -5.039 1 98 199 HIS A N 1
ATOM 1578 C CA . HIS A 1 199 ? -19.016 8.234 -3.613 1 98 199 HIS A CA 1
ATOM 1579 C C . HIS A 1 199 ? -18.328 9.547 -3.215 1 98 199 HIS A C 1
ATOM 1581 O O . HIS A 1 199 ? -17.422 10.016 -3.902 1 98 199 HIS A O 1
ATOM 1587 N N . ALA A 1 200 ? -18.703 10.086 -2.145 1 98.19 200 ALA A N 1
ATOM 1588 C CA . ALA A 1 200 ? -18.156 11.352 -1.649 1 98.19 200 ALA A CA 1
ATOM 1589 C C . ALA A 1 200 ? -16.734 11.156 -1.113 1 98.19 200 ALA A C 1
ATOM 1591 O O . ALA A 1 200 ? -15.93 12.086 -1.133 1 98.19 200 ALA A O 1
ATOM 1592 N N . PHE A 1 201 ? -16.5 9.883 -0.692 1 98.81 201 PHE A N 1
ATOM 1593 C CA . PHE A 1 201 ? -15.219 9.641 -0.041 1 98.81 201 PHE A CA 1
ATOM 1594 C C . PHE A 1 201 ? -14.57 8.375 -0.579 1 98.81 201 PHE A C 1
ATOM 1596 O O . PHE A 1 201 ? -15.195 7.617 -1.326 1 98.81 201 PHE A O 1
ATOM 1603 N N . VAL A 1 202 ? -13.312 8.117 -0.246 1 98.69 202 VAL A N 1
ATOM 1604 C CA . VAL A 1 202 ? -12.438 7.117 -0.844 1 98.69 202 VAL A CA 1
ATOM 1605 C C . VAL A 1 202 ? -13.031 5.723 -0.639 1 98.69 202 VAL A C 1
ATOM 1607 O O . VAL A 1 202 ? -13.008 4.895 -1.551 1 98.69 202 VAL A O 1
ATOM 1610 N N . ALA A 1 203 ? -13.531 5.48 0.616 1 97.62 203 ALA A N 1
ATOM 1611 C CA . ALA A 1 203 ? -14.008 4.145 0.954 1 97.62 203 ALA A CA 1
ATOM 1612 C C . ALA A 1 203 ? -15.531 4.121 1.069 1 97.62 203 ALA A C 1
ATOM 1614 O O . ALA A 1 203 ? -16.094 3.283 1.775 1 97.62 203 ALA A O 1
ATOM 1615 N N . GLY A 1 204 ? -16.234 5.117 0.45 1 97.12 204 GLY A N 1
ATOM 1616 C CA . GLY A 1 204 ? -17.688 5.121 0.493 1 97.12 204 GLY A CA 1
ATOM 1617 C C . GLY A 1 204 ? -18.281 6.492 0.772 1 97.12 204 GLY A C 1
ATOM 1618 O O . GLY A 1 204 ? -17.75 7.504 0.323 1 97.12 204 GLY A O 1
ATOM 1619 N N . ASP A 1 205 ? -19.375 6.469 1.5 1 97.12 205 ASP A N 1
ATOM 1620 C CA . ASP A 1 205 ? -20.172 7.695 1.592 1 97.12 205 ASP A CA 1
ATOM 1621 C C . ASP A 1 205 ? -19.875 8.438 2.891 1 97.12 205 ASP A C 1
ATOM 1623 O O . ASP A 1 205 ? -20.375 9.539 3.111 1 97.12 205 ASP A O 1
ATOM 1627 N N . ALA A 1 206 ? -19.094 7.879 3.729 1 97.75 206 ALA A N 1
ATOM 1628 C CA . ALA A 1 206 ? -18.625 8.523 4.945 1 97.75 206 ALA A CA 1
ATOM 1629 C C . ALA A 1 206 ? -17.094 8.547 4.988 1 97.75 206 ALA A C 1
ATOM 1631 O O . ALA A 1 206 ? -16.438 7.637 4.48 1 97.75 206 ALA A O 1
ATOM 1632 N N . PRO A 1 207 ? -16.547 9.578 5.613 1 98.56 207 PRO A N 1
ATOM 1633 C CA . PRO A 1 207 ? -15.078 9.641 5.66 1 98.56 207 PRO A CA 1
ATOM 1634 C C . PRO A 1 207 ? -14.469 8.562 6.551 1 98.56 207 PRO A C 1
ATOM 1636 O O . PRO A 1 207 ? -15.078 8.164 7.547 1 98.56 207 PRO A O 1
ATOM 1639 N N . THR A 1 208 ? -13.344 8.086 6.195 1 98.75 208 THR A N 1
ATOM 1640 C CA . THR A 1 208 ? -12.531 7.145 6.961 1 98.75 208 THR A CA 1
ATOM 1641 C C . THR A 1 208 ? -11.086 7.621 7.035 1 98.75 208 THR A C 1
ATOM 1643 O O . THR A 1 208 ? -10.75 8.695 6.527 1 98.75 208 THR A O 1
ATOM 1646 N N . LEU A 1 209 ? -10.242 6.828 7.664 1 98.75 209 LEU A N 1
ATOM 1647 C CA . LEU A 1 209 ? -8.82 7.148 7.727 1 98.75 209 LEU A CA 1
ATOM 1648 C C . LEU A 1 209 ? -8.203 7.152 6.332 1 98.75 209 LEU A C 1
ATOM 1650 O O . LEU A 1 209 ? -7.172 7.789 6.105 1 98.75 209 LEU A O 1
ATOM 1654 N N . ALA A 1 210 ? -8.82 6.414 5.402 1 98.88 210 ALA A N 1
ATOM 1655 C CA . ALA A 1 210 ? -8.367 6.473 4.016 1 98.88 210 ALA A CA 1
ATOM 1656 C C . ALA A 1 210 ? -8.414 7.902 3.484 1 98.88 210 ALA A C 1
ATOM 1658 O O . ALA A 1 210 ? -7.488 8.344 2.793 1 98.88 210 ALA A O 1
ATOM 1659 N N . ASP A 1 211 ? -9.414 8.625 3.846 1 98.94 211 ASP A N 1
ATOM 1660 C CA . ASP A 1 211 ? -9.578 10 3.379 1 98.94 211 ASP A CA 1
ATOM 1661 C C . ASP A 1 211 ? -8.555 10.93 4.031 1 98.94 211 ASP A C 1
ATOM 1663 O O . ASP A 1 211 ? -8 11.812 3.373 1 98.94 211 ASP A O 1
ATOM 1667 N N . ALA A 1 212 ? -8.367 10.734 5.332 1 98.88 212 ALA A N 1
ATOM 1668 C CA . ALA A 1 212 ? -7.344 11.523 6.016 1 98.88 212 ALA A CA 1
ATOM 1669 C C . ALA A 1 212 ? -5.973 11.305 5.387 1 98.88 212 ALA A C 1
ATOM 1671 O O . ALA A 1 212 ? -5.199 12.25 5.223 1 98.88 212 ALA A O 1
ATOM 1672 N N . SER A 1 213 ? -5.703 10.062 5.023 1 98.81 213 SER A N 1
ATOM 1673 C CA . SER A 1 213 ? -4.418 9.711 4.434 1 98.81 213 SER A CA 1
ATOM 1674 C C . SER A 1 213 ? -4.23 10.383 3.074 1 98.81 213 SER A C 1
ATOM 1676 O O . SER A 1 213 ? -3.18 10.969 2.803 1 98.81 213 SER A O 1
ATOM 1678 N N . LEU A 1 214 ? -5.227 10.289 2.244 1 98.88 214 LEU A N 1
ATOM 1679 C CA . LEU A 1 214 ? -5.148 10.953 0.947 1 98.88 214 LEU A CA 1
ATOM 1680 C C . LEU A 1 214 ? -5.008 12.461 1.116 1 98.88 214 LEU A C 1
ATOM 1682 O O . LEU A 1 214 ? -4.191 13.094 0.437 1 98.88 214 LEU A O 1
ATOM 1686 N N . TYR A 1 215 ? -5.762 13.031 2.01 1 98.88 215 TYR A N 1
ATOM 1687 C CA . TYR A 1 215 ? -5.754 14.477 2.203 1 98.88 215 TYR A CA 1
ATOM 1688 C C . TYR A 1 215 ? -4.371 14.961 2.609 1 98.88 215 TYR A C 1
ATOM 1690 O O . TYR A 1 215 ? -3.945 16.047 2.207 1 98.88 215 TYR A O 1
ATOM 1698 N N . GLY A 1 216 ? -3.699 14.188 3.475 1 98.69 216 GLY A N 1
ATOM 1699 C CA . GLY A 1 216 ? -2.354 14.57 3.865 1 98.69 216 GLY A CA 1
ATOM 1700 C C . GLY A 1 216 ? -1.44 14.836 2.682 1 98.69 216 GLY A C 1
ATOM 1701 O O . GLY A 1 216 ? -0.736 15.844 2.645 1 98.69 216 GLY A O 1
ATOM 1702 N N . HIS A 1 217 ? -1.498 13.992 1.718 1 98.69 217 HIS A N 1
ATOM 1703 C CA . HIS A 1 217 ? -0.633 14.109 0.549 1 98.69 217 HIS A CA 1
ATOM 1704 C C . HIS A 1 217 ? -1.103 15.234 -0.372 1 98.69 217 HIS A C 1
ATOM 1706 O O . HIS A 1 217 ? -0.283 15.953 -0.948 1 98.69 217 HIS A O 1
ATOM 1712 N N . VAL A 1 218 ? -2.383 15.375 -0.502 1 98.69 218 VAL A N 1
ATOM 1713 C CA . VAL A 1 218 ? -2.936 16.453 -1.314 1 98.69 218 VAL A CA 1
ATOM 1714 C C . VAL A 1 218 ? -2.586 17.797 -0.689 1 98.69 218 VAL A C 1
ATOM 1716 O O . VAL A 1 218 ? -2.24 18.75 -1.396 1 98.69 218 VAL A O 1
ATOM 1719 N N . ALA A 1 219 ? -2.656 17.844 0.614 1 98.31 219 ALA A N 1
ATOM 1720 C CA . ALA A 1 219 ? -2.344 19.078 1.335 1 98.31 219 ALA A CA 1
ATOM 1721 C C . ALA A 1 219 ? -0.876 19.453 1.155 1 98.31 219 ALA A C 1
ATOM 1723 O O . ALA A 1 219 ? -0.542 20.641 1.073 1 98.31 219 ALA A O 1
ATOM 1724 N N . MET A 1 220 ? -0.002 18.5 1.134 1 98.5 220 MET A N 1
ATOM 1725 C CA . MET A 1 220 ? 1.411 18.75 0.872 1 98.5 220 MET A CA 1
ATOM 1726 C C . MET A 1 220 ? 1.601 19.406 -0.495 1 9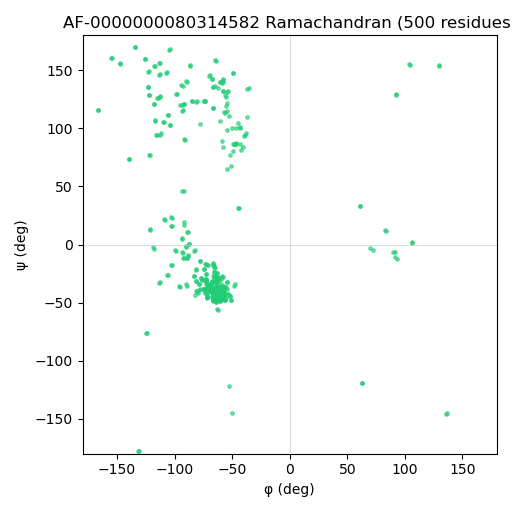8.5 220 MET A C 1
ATOM 1728 O O . MET A 1 220 ? 2.32 20.391 -0.622 1 98.5 220 MET A O 1
ATOM 1732 N N . LEU A 1 221 ? 0.946 18.859 -1.473 1 98.31 221 LEU A N 1
ATOM 1733 C CA . LEU A 1 221 ? 1.025 19.422 -2.818 1 98.31 221 LEU A CA 1
ATOM 1734 C C . LEU A 1 221 ? 0.471 20.844 -2.848 1 98.31 221 LEU A C 1
ATOM 1736 O O . LEU A 1 221 ? 1.076 21.734 -3.443 1 98.31 221 LEU A O 1
ATOM 1740 N N . ALA A 1 222 ? -0.683 20.984 -2.195 1 97.94 222 ALA A N 1
ATOM 1741 C CA . ALA A 1 222 ? -1.325 22.297 -2.148 1 97.94 222 ALA A CA 1
ATOM 1742 C C . ALA A 1 222 ? -0.447 23.312 -1.426 1 97.94 222 ALA A C 1
ATOM 1744 O O . ALA A 1 222 ? -0.426 24.5 -1.786 1 97.94 222 ALA A O 1
ATOM 1745 N N . TYR A 1 223 ? 0.215 22.844 -0.388 1 97.69 223 TYR A N 1
ATOM 1746 C CA . TYR A 1 223 ? 1.143 23.719 0.321 1 97.69 223 TYR A CA 1
ATOM 1747 C C . TYR A 1 223 ? 2.219 24.25 -0.619 1 97.69 223 TYR A C 1
ATOM 1749 O O . TYR A 1 223 ? 2.566 25.438 -0.571 1 97.69 223 TYR A O 1
ATOM 1757 N N . ALA A 1 224 ? 2.732 23.375 -1.431 1 97.94 224 ALA A N 1
ATOM 1758 C CA . ALA A 1 224 ? 3.75 23.75 -2.406 1 97.94 224 ALA A CA 1
ATOM 1759 C C . ALA A 1 224 ? 3.182 24.734 -3.426 1 97.94 224 ALA A C 1
ATOM 1761 O O . ALA A 1 224 ? 3.824 25.734 -3.754 1 97.94 224 ALA A O 1
ATOM 1762 N N . ASP A 1 225 ? 2.043 24.406 -3.986 1 96.31 225 ASP A N 1
ATOM 1763 C CA . ASP A 1 225 ? 1.303 25.203 -4.965 1 96.31 225 ASP A CA 1
ATOM 1764 C C . ASP A 1 225 ? -0.113 24.672 -5.148 1 96.31 225 ASP A C 1
ATOM 1766 O O . ASP A 1 225 ? -0.301 23.562 -5.684 1 96.31 225 ASP A O 1
ATOM 1770 N N . ARG A 1 226 ? -1.095 25.469 -4.785 1 94.94 226 ARG A N 1
ATOM 1771 C CA . ARG A 1 226 ? -2.49 25.047 -4.82 1 94.94 226 ARG A CA 1
ATOM 1772 C C . ARG A 1 226 ? -2.896 24.609 -6.223 1 94.94 226 ARG A C 1
ATOM 1774 O O . ARG A 1 226 ? -3.748 23.734 -6.383 1 94.94 226 ARG A O 1
ATOM 1781 N N . ALA A 1 227 ? -2.254 25.156 -7.191 1 94.62 227 ALA A N 1
ATOM 1782 C CA . ALA A 1 227 ? -2.609 24.891 -8.586 1 94.62 227 ALA A CA 1
ATOM 1783 C C . ALA A 1 227 ? -2.225 23.469 -8.984 1 94.62 227 ALA A C 1
ATOM 1785 O O . ALA A 1 227 ? -2.754 22.922 -9.953 1 94.62 227 ALA A O 1
ATOM 1786 N N . LEU A 1 228 ? -1.344 22.828 -8.219 1 96.75 228 LEU A N 1
ATOM 1787 C CA . LEU A 1 228 ? -0.847 21.5 -8.578 1 96.75 228 LEU A CA 1
ATOM 1788 C C . LEU A 1 228 ? -1.906 20.438 -8.32 1 96.75 228 LEU A C 1
ATOM 1790 O O . LEU A 1 228 ? -1.862 19.359 -8.914 1 96.75 228 LEU A O 1
ATOM 1794 N N . VAL A 1 229 ? -2.859 20.703 -7.484 1 97.62 229 VAL A N 1
ATOM 1795 C CA . VAL A 1 229 ? -3.863 19.719 -7.098 1 97.62 229 VAL A CA 1
ATOM 1796 C C . VAL A 1 229 ? -4.754 19.391 -8.297 1 97.62 229 VAL A C 1
ATOM 1798 O O . VAL A 1 229 ? -5.184 18.234 -8.461 1 97.62 229 VAL A O 1
ATOM 1801 N N . ALA A 1 230 ? -4.977 20.391 -9.156 1 97.75 230 ALA A N 1
ATOM 1802 C CA . ALA A 1 230 ? -5.848 20.203 -10.312 1 97.75 230 ALA A CA 1
ATOM 1803 C C . ALA A 1 230 ? -5.289 19.141 -11.258 1 97.75 230 ALA A C 1
ATOM 1805 O O . ALA A 1 230 ? -6.047 18.453 -11.953 1 97.75 230 ALA A O 1
ATOM 1806 N N . ALA A 1 231 ? -4.008 18.984 -11.281 1 97.94 231 ALA A N 1
ATOM 1807 C CA . ALA A 1 231 ? -3.348 18.031 -12.172 1 97.94 231 ALA A CA 1
ATOM 1808 C C . ALA A 1 231 ? -3.711 16.594 -11.805 1 97.94 231 ALA A C 1
ATOM 1810 O O . ALA A 1 231 ? -3.559 15.688 -12.609 1 97.94 231 ALA A O 1
ATOM 1811 N N . LEU A 1 232 ? -4.184 16.422 -10.57 1 98.31 232 LEU A N 1
ATOM 1812 C CA . LEU A 1 232 ? -4.508 15.07 -10.109 1 98.31 232 LEU A CA 1
ATOM 1813 C C . LEU A 1 232 ? -5.887 14.648 -10.602 1 98.31 232 LEU A C 1
ATOM 1815 O O . LEU A 1 232 ? -6.223 13.461 -10.578 1 98.31 232 LEU A O 1
ATOM 1819 N N . GLY A 1 233 ? -6.75 15.609 -10.961 1 98.19 233 GLY A N 1
ATOM 1820 C CA . GLY A 1 233 ? -8.078 15.32 -11.469 1 98.19 233 GLY A CA 1
ATOM 1821 C C . GLY A 1 233 ? -9.172 16.094 -10.75 1 98.19 233 GLY A C 1
ATOM 1822 O O . GLY A 1 233 ? -9.047 16.422 -9.57 1 98.19 233 GLY A O 1
ATOM 1823 N N . GLU A 1 234 ? -10.281 16.312 -11.445 1 98.25 234 GLU A N 1
ATOM 1824 C CA . GLU A 1 234 ? -11.406 17.062 -10.898 1 98.25 234 GLU A CA 1
ATOM 1825 C C . GLU A 1 234 ? -12.008 16.359 -9.688 1 98.25 234 GLU A C 1
ATOM 1827 O O . GLU A 1 234 ? -12.492 17.016 -8.758 1 98.25 234 GLU A O 1
ATOM 1832 N N . GLU A 1 235 ? -11.961 15.062 -9.703 1 98.56 235 GLU A N 1
ATOM 1833 C CA . GLU A 1 235 ? -12.492 14.289 -8.586 1 98.56 235 GLU A CA 1
ATOM 1834 C C . GLU A 1 235 ? -11.703 14.57 -7.305 1 98.56 235 GLU A C 1
ATOM 1836 O O . GLU A 1 235 ? -12.281 14.617 -6.215 1 98.56 235 GLU A O 1
ATOM 1841 N N . ILE A 1 236 ? -10.375 14.766 -7.477 1 98.69 236 ILE A N 1
ATOM 1842 C CA . ILE A 1 236 ? -9.523 15.016 -6.324 1 98.69 236 ILE A CA 1
ATOM 1843 C C . ILE A 1 236 ? -9.75 16.438 -5.812 1 98.69 236 ILE A C 1
ATOM 1845 O O . ILE A 1 236 ? -9.773 16.672 -4.602 1 98.69 236 ILE A O 1
ATOM 1849 N N . VAL A 1 237 ? -9.93 17.359 -6.715 1 98.38 237 VAL A N 1
ATOM 1850 C CA . VAL A 1 237 ? -10.258 18.734 -6.336 1 98.38 237 VAL A CA 1
ATOM 1851 C C . VAL A 1 237 ? -11.562 18.766 -5.551 1 98.38 237 VAL A C 1
ATOM 1853 O O . VAL A 1 237 ? -11.641 19.375 -4.484 1 98.38 237 VAL A O 1
ATOM 1856 N N . ALA A 1 238 ? -12.555 18.094 -6.062 1 98.5 238 ALA A N 1
ATOM 1857 C CA . ALA A 1 238 ? -13.859 18.047 -5.398 1 98.5 238 ALA A CA 1
ATOM 1858 C C . ALA A 1 238 ? -13.75 17.359 -4.035 1 98.5 238 ALA A C 1
ATOM 1860 O O . ALA A 1 238 ? -14.359 17.812 -3.061 1 98.5 238 ALA A O 1
ATOM 1861 N N . PHE A 1 239 ? -13.016 16.312 -3.961 1 98.75 239 PHE A N 1
ATOM 1862 C CA . PHE A 1 239 ? -12.75 15.594 -2.717 1 98.75 239 PHE A CA 1
ATOM 1863 C C . PHE A 1 239 ? -12.148 16.531 -1.676 1 98.75 239 PHE A C 1
ATOM 1865 O O . PHE A 1 239 ? -12.57 16.531 -0.518 1 98.75 239 PHE A O 1
ATOM 1872 N N . THR A 1 240 ? -11.133 17.312 -2.098 1 98.38 240 THR A N 1
ATOM 1873 C CA . THR A 1 240 ? -10.445 18.25 -1.209 1 98.38 240 THR A CA 1
ATOM 1874 C C . THR A 1 240 ? -11.43 19.266 -0.64 1 98.38 240 THR A C 1
ATOM 1876 O O . THR A 1 240 ? -11.414 19.547 0.56 1 98.38 240 THR A O 1
ATOM 1879 N N . ALA A 1 241 ? -12.281 19.75 -1.455 1 97.94 241 ALA A N 1
ATOM 1880 C CA . ALA A 1 241 ? -13.297 20.703 -1.023 1 97.94 241 ALA A CA 1
ATOM 1881 C C . ALA A 1 241 ? -14.25 20.078 -0.016 1 97.94 241 ALA A C 1
ATOM 1883 O O . ALA A 1 241 ? -14.656 20.719 0.955 1 97.94 241 ALA A O 1
ATOM 1884 N N . ARG A 1 242 ? -14.648 18.828 -0.246 1 98.38 242 ARG A N 1
ATOM 1885 C CA . ARG A 1 242 ? -15.547 18.141 0.669 1 98.38 242 ARG A CA 1
ATOM 1886 C C . ARG A 1 242 ? -14.898 17.953 2.037 1 98.38 242 ARG A C 1
ATOM 1888 O O . ARG A 1 242 ? -15.555 18.125 3.068 1 98.38 242 ARG A O 1
ATOM 1895 N N . MET A 1 243 ? -13.609 17.594 2.021 1 98.69 243 MET A N 1
ATOM 1896 C CA . MET A 1 243 ? -12.883 17.453 3.279 1 98.69 243 MET A CA 1
ATOM 1897 C C . MET A 1 243 ? -12.852 18.766 4.051 1 98.69 243 MET A C 1
ATOM 1899 O O . MET A 1 243 ? -13.07 18.781 5.262 1 98.69 243 MET A O 1
ATOM 1903 N N . GLN A 1 244 ? -12.633 19.828 3.324 1 98.06 244 GLN A N 1
ATOM 1904 C CA . GLN A 1 244 ? -12.578 21.141 3.953 1 98.06 244 GLN A CA 1
ATOM 1905 C C . GLN A 1 244 ? -13.953 21.562 4.469 1 98.06 244 GLN A C 1
ATOM 1907 O O . GLN A 1 244 ? -14.062 22.188 5.527 1 98.06 244 GLN A O 1
ATOM 1912 N N . ALA A 1 245 ? -14.977 21.188 3.783 1 97.75 245 ALA A N 1
ATOM 1913 C CA . ALA A 1 245 ? -16.344 21.484 4.215 1 97.75 245 ALA A CA 1
ATOM 1914 C C . ALA A 1 245 ? -16.688 20.75 5.5 1 97.75 245 ALA A C 1
ATOM 1916 O O . ALA A 1 245 ? -17.562 21.172 6.25 1 97.75 245 ALA A O 1
ATOM 1917 N N . LEU A 1 246 ? -15.953 19.625 5.762 1 98 246 LEU A N 1
ATOM 1918 C CA . LEU A 1 246 ? -16.172 18.844 6.973 1 98 246 LEU A CA 1
ATOM 1919 C C . LEU A 1 246 ? -15.336 19.391 8.125 1 98 246 LEU A C 1
ATOM 1921 O O . LEU A 1 246 ? -15.344 18.812 9.219 1 98 246 LEU A O 1
ATOM 1925 N N . GLY A 1 247 ? -14.602 20.406 7.875 1 97.12 247 GLY A N 1
ATOM 1926 C CA . GLY A 1 247 ? -13.852 21.031 8.945 1 97.12 247 GLY A CA 1
ATOM 1927 C C . GLY A 1 247 ? -12.367 20.75 8.891 1 97.12 247 GLY A C 1
ATOM 1928 O O . GLY A 1 247 ? -11.617 21.141 9.789 1 97.12 247 GLY A O 1
ATOM 1929 N N . VAL A 1 248 ? -11.891 20 7.891 1 98.38 248 VAL A N 1
ATOM 1930 C CA . VAL A 1 248 ? -10.453 19.766 7.73 1 98.38 248 VAL A CA 1
ATOM 1931 C C . VAL A 1 248 ? -9.781 21.016 7.188 1 98.38 248 VAL A C 1
ATOM 1933 O O . VAL A 1 248 ? -10.164 21.531 6.129 1 98.38 248 VAL A O 1
ATOM 1936 N N . ALA A 1 249 ? -8.828 21.5 7.875 1 97 249 ALA A N 1
ATOM 1937 C CA . ALA A 1 249 ? -8.211 22.781 7.559 1 97 249 ALA A CA 1
ATOM 1938 C C . ALA A 1 249 ? -7.457 22.719 6.23 1 97 249 ALA A C 1
ATOM 1940 O O . ALA A 1 249 ? -6.773 21.734 5.945 1 97 249 ALA A O 1
ATOM 1941 N N . PRO A 1 250 ? -7.566 23.656 5.375 1 94.56 250 PRO A N 1
ATOM 1942 C CA . PRO A 1 250 ? -6.73 23.719 4.172 1 94.56 250 PRO A CA 1
ATOM 1943 C C . PRO A 1 250 ? -5.254 23.922 4.488 1 94.56 250 PRO A C 1
ATOM 1945 O O . PRO A 1 250 ? -4.902 24.297 5.605 1 94.56 250 PRO A O 1
ATOM 1948 N N . PRO A 1 251 ? -4.453 23.516 3.457 1 85.88 251 PRO A N 1
ATOM 1949 C CA . PRO A 1 251 ? -3.035 23.781 3.705 1 85.88 251 PRO A CA 1
ATOM 1950 C C . PRO A 1 251 ? -2.742 25.281 3.889 1 85.88 251 PRO A C 1
ATOM 1952 O O . PRO A 1 251 ? -3.445 26.125 3.33 1 85.88 251 PRO A O 1
ATOM 1955 N N . ALA A 1 252 ? -1.853 25.578 4.848 1 71.44 252 ALA A N 1
ATOM 1956 C CA . ALA A 1 252 ? -1.493 26.953 5.18 1 71.44 252 ALA A CA 1
ATOM 1957 C C . ALA A 1 252 ? -0.833 27.656 3.992 1 71.44 252 ALA A C 1
ATOM 1959 O O . ALA A 1 252 ? -0.202 27 3.154 1 71.44 252 ALA A O 1
ATOM 1960 N N . MET B 1 1 ? -19.781 -52.625 21.469 1 25.22 1 MET B N 1
ATOM 1961 C CA . MET B 1 1 ? -20.391 -51.469 20.797 1 25.22 1 MET B CA 1
ATOM 1962 C C . MET B 1 1 ? -19.75 -51.219 19.438 1 25.22 1 MET B C 1
ATOM 1964 O O . MET B 1 1 ? -18.516 -51.281 19.297 1 25.22 1 MET B O 1
ATOM 1968 N N . SER B 1 2 ? -20.531 -51.312 18.344 1 22.89 2 SER B N 1
ATOM 1969 C CA . SER B 1 2 ? -20.328 -51.406 16.906 1 22.89 2 SER B CA 1
ATOM 1970 C C . SER B 1 2 ? -19.594 -50.188 16.359 1 22.89 2 SER B C 1
ATOM 1972 O O . SER B 1 2 ? -19.906 -49.062 16.734 1 22.89 2 SER B O 1
ATOM 1974 N N . GLU B 1 3 ? -18.328 -50.312 16 1 21.16 3 GLU B N 1
ATOM 1975 C CA . GLU B 1 3 ? -17.297 -49.438 15.43 1 21.16 3 GLU B CA 1
ATOM 1976 C C . GLU B 1 3 ? -17.781 -48.781 14.133 1 21.16 3 GLU B C 1
ATOM 1978 O O . GLU B 1 3 ? -17.969 -49.469 13.133 1 21.16 3 GLU B O 1
ATOM 1983 N N . ARG B 1 4 ? -18.828 -47.938 14.344 1 26.81 4 ARG B N 1
ATOM 1984 C CA . ARG B 1 4 ? -19.438 -47.438 13.117 1 26.81 4 ARG B CA 1
ATOM 1985 C C . ARG B 1 4 ? -18.375 -46.875 12.18 1 26.81 4 ARG B C 1
ATOM 1987 O O . ARG B 1 4 ? -17.641 -45.938 12.562 1 26.81 4 ARG B O 1
ATOM 1994 N N . PRO B 1 5 ? -17.922 -47.594 11.141 1 23.19 5 PRO B N 1
ATOM 1995 C CA . PRO B 1 5 ? -16.844 -47.188 10.242 1 23.19 5 PRO B CA 1
ATOM 1996 C C . PRO B 1 5 ? -17.125 -45.844 9.547 1 23.19 5 PRO B C 1
ATOM 1998 O O . PRO B 1 5 ? -18.219 -45.625 9.039 1 23.19 5 PRO B O 1
ATOM 2001 N N . LEU B 1 6 ? -16.844 -44.75 10.156 1 24.5 6 LEU B N 1
ATOM 2002 C CA . LEU B 1 6 ? -17.094 -43.469 9.547 1 24.5 6 LEU B CA 1
ATOM 2003 C C . LEU B 1 6 ? -16.672 -43.438 8.086 1 24.5 6 LEU B C 1
ATOM 2005 O O . LEU B 1 6 ? -15.523 -43.75 7.766 1 24.5 6 LEU B O 1
ATOM 2009 N N . ASP B 1 7 ? -17.547 -43.844 7.172 1 22.95 7 ASP B N 1
ATOM 2010 C CA . ASP B 1 7 ? -17.469 -43.875 5.715 1 22.95 7 ASP B CA 1
ATOM 2011 C C . ASP B 1 7 ? -16.906 -42.562 5.156 1 22.95 7 ASP B C 1
ATOM 2013 O O . ASP B 1 7 ? -17.359 -41.469 5.52 1 22.95 7 ASP B O 1
ATOM 2017 N N . LEU B 1 8 ? -15.672 -42.562 4.734 1 22.27 8 LEU B N 1
ATOM 2018 C CA . LEU B 1 8 ? -14.734 -41.719 4.004 1 22.27 8 LEU B CA 1
ATOM 2019 C C . LEU B 1 8 ? -15.422 -41.031 2.828 1 22.27 8 LEU B C 1
ATOM 2021 O O . LEU B 1 8 ? -15.984 -41.688 1.954 1 22.27 8 LEU B O 1
ATOM 2025 N N . VAL B 1 9 ? -16.094 -39.906 3.023 1 24.8 9 VAL B N 1
ATOM 2026 C CA . VAL B 1 9 ? -16.781 -39 2.129 1 24.8 9 VAL B CA 1
ATOM 2027 C C . VAL B 1 9 ? -16.016 -38.875 0.811 1 24.8 9 VAL B C 1
ATOM 2029 O O . VAL B 1 9 ? -14.828 -38.562 0.802 1 24.8 9 VAL B O 1
ATOM 2032 N N . SER B 1 10 ? -16.5 -39.406 -0.342 1 21.73 10 SER B N 1
ATOM 2033 C CA . SER B 1 10 ? -16.125 -39.719 -1.72 1 21.73 10 SER B CA 1
ATOM 2034 C C . SER B 1 10 ? -15.484 -38.5 -2.404 1 21.73 10 SER B C 1
ATOM 2036 O O . SER B 1 10 ? -15.484 -37.406 -1.861 1 21.73 10 SER B O 1
ATOM 2038 N N . GLY B 1 11 ? -15.781 -38.312 -3.943 1 24.06 11 GLY B N 1
ATOM 2039 C CA . GLY B 1 11 ? -15.219 -38.062 -5.262 1 24.06 11 GLY B CA 1
ATOM 2040 C C . GLY B 1 11 ? -15.18 -36.594 -5.625 1 24.06 11 GLY B C 1
ATOM 2041 O O . GLY B 1 11 ? -16.203 -36.031 -6.004 1 24.06 11 GLY B O 1
ATOM 2042 N N . GLY B 1 12 ? -14.836 -35.781 -4.988 1 25.48 12 GLY B N 1
ATOM 2043 C CA . GLY B 1 12 ? -14.93 -34.406 -5.453 1 25.48 12 GLY B CA 1
ATOM 2044 C C . GLY B 1 12 ? -14.367 -34.188 -6.848 1 25.48 12 GLY B C 1
ATOM 2045 O O . GLY B 1 12 ? -13.164 -34.312 -7.062 1 25.48 12 GLY B O 1
ATOM 2046 N N . ARG B 1 13 ? -15.117 -34.5 -8.016 1 27.64 13 ARG B N 1
ATOM 2047 C CA . ARG B 1 13 ? -14.883 -34.5 -9.461 1 27.64 13 ARG B CA 1
ATOM 2048 C C . ARG B 1 13 ? -14.352 -33.156 -9.938 1 27.64 13 ARG B C 1
ATOM 2050 O O . ARG B 1 13 ? -14.891 -32.125 -9.57 1 27.64 13 ARG B O 1
ATOM 2057 N N . PHE B 1 14 ? -13.18 -33.094 -10.32 1 29.84 14 PHE B N 1
ATOM 2058 C CA . PHE B 1 14 ? -12.57 -32.094 -11.203 1 29.84 14 PHE B CA 1
ATOM 2059 C C . PHE B 1 14 ? -13.445 -31.859 -12.43 1 29.84 14 PHE B C 1
ATOM 2061 O O . PHE B 1 14 ? -13.797 -32.812 -13.141 1 29.84 14 PHE B O 1
ATOM 2068 N N . VAL B 1 15 ? -14.375 -31.031 -12.453 1 30.73 15 VAL B N 1
ATOM 2069 C CA . VAL B 1 15 ? -15.219 -30.812 -13.625 1 30.73 15 VAL B CA 1
ATOM 2070 C C . VAL B 1 15 ? -14.352 -30.641 -14.867 1 30.73 15 VAL B C 1
ATOM 2072 O O . VAL B 1 15 ? -13.594 -29.688 -14.984 1 30.73 15 VAL B O 1
ATOM 2075 N N . VAL B 1 16 ? -13.93 -31.688 -15.594 1 34.84 16 VAL B N 1
ATOM 2076 C CA . VAL B 1 16 ? -13.398 -31.812 -16.953 1 34.84 16 VAL B CA 1
ATOM 2077 C C . VAL B 1 16 ? -14.383 -31.203 -17.938 1 34.84 16 VAL B C 1
ATOM 2079 O O . VAL B 1 16 ? -15.594 -31.391 -17.812 1 34.84 16 VAL B O 1
ATOM 2082 N N . PRO B 1 17 ? -13.992 -30.203 -18.672 1 40.72 17 PRO B N 1
ATOM 2083 C CA . PRO B 1 17 ? -14.984 -29.828 -19.672 1 40.72 17 PRO B CA 1
ATOM 2084 C C . PRO B 1 17 ? -15.734 -31.031 -20.234 1 40.72 17 PRO B C 1
ATOM 2086 O O . PRO B 1 17 ? -15.203 -32.125 -20.266 1 40.72 17 PRO B O 1
ATOM 2089 N N . SER B 1 18 ? -17.047 -30.922 -20.344 1 43.91 18 SER B N 1
ATOM 2090 C CA . SER B 1 18 ? -17.766 -32 -20.984 1 43.91 18 SER B CA 1
ATOM 2091 C C . SER B 1 18 ? -17.109 -32.375 -22.312 1 43.91 18 SER B C 1
ATOM 2093 O O . SER B 1 18 ? -16.422 -31.578 -22.938 1 43.91 18 SER B O 1
ATOM 2095 N N . ALA B 1 19 ? -17.078 -33.562 -22.812 1 47.53 19 ALA B N 1
ATOM 2096 C CA . ALA B 1 19 ? -16.562 -34 -24.109 1 47.53 19 ALA B CA 1
ATOM 2097 C C . ALA B 1 19 ? -17.062 -33.125 -25.234 1 47.53 19 ALA B C 1
ATOM 2099 O O . ALA B 1 19 ? -16.328 -32.844 -26.188 1 47.53 19 ALA B O 1
ATOM 2100 N N . ASP B 1 20 ? -18.281 -32.625 -25.125 1 50.91 20 ASP B N 1
ATOM 2101 C CA . ASP B 1 20 ? -18.891 -31.797 -26.156 1 50.91 20 ASP B CA 1
ATOM 2102 C C . ASP B 1 20 ? -18.234 -30.406 -26.188 1 50.91 20 ASP B C 1
ATOM 2104 O O . ASP B 1 20 ? -17.938 -29.875 -27.266 1 50.91 20 ASP B O 1
ATOM 2108 N N . LEU B 1 21 ? -18.047 -29.781 -24.984 1 46.47 21 LEU B N 1
ATOM 2109 C CA . LEU B 1 21 ? -17.391 -28.469 -24.984 1 46.47 21 LEU B CA 1
ATOM 2110 C C . LEU B 1 21 ? -15.922 -28.594 -25.344 1 46.47 21 LEU B C 1
ATOM 2112 O O . LEU B 1 21 ? -15.398 -27.797 -26.125 1 46.47 21 LEU B O 1
ATOM 2116 N N . ALA B 1 22 ? -15.117 -29.578 -24.953 1 46.47 22 ALA B N 1
ATOM 2117 C CA . ALA B 1 22 ? -13.766 -29.875 -25.422 1 46.47 22 ALA B CA 1
ATOM 2118 C C . ALA B 1 22 ? -13.742 -30.125 -26.922 1 46.47 22 ALA B C 1
ATOM 2120 O O . ALA B 1 22 ? -12.844 -29.656 -27.625 1 46.47 22 ALA B O 1
ATOM 2121 N N . ALA B 1 23 ? -14.734 -30.75 -27.469 1 54.12 23 ALA B N 1
ATOM 2122 C CA . ALA B 1 23 ? -14.883 -31.016 -28.906 1 54.12 23 ALA B CA 1
ATOM 2123 C C . ALA B 1 23 ? -15.164 -29.734 -29.672 1 54.12 23 ALA B C 1
ATOM 2125 O O . ALA B 1 23 ? -14.656 -29.531 -30.781 1 54.12 23 ALA B O 1
ATOM 2126 N N . ARG B 1 24 ? -15.938 -28.812 -29.156 1 52.47 24 ARG B N 1
ATOM 2127 C CA . ARG B 1 24 ? -16.25 -27.562 -29.859 1 52.47 24 ARG B CA 1
ATOM 2128 C C . ARG B 1 24 ? -15.039 -26.641 -29.875 1 52.47 24 ARG B C 1
ATOM 2130 O O . ARG B 1 24 ? -14.805 -25.922 -30.859 1 52.47 24 ARG B O 1
ATOM 2137 N N . ILE B 1 25 ? -14.203 -26.656 -28.812 1 47.69 25 ILE B N 1
ATOM 2138 C CA . ILE B 1 25 ? -12.93 -25.953 -28.75 1 47.69 25 ILE B CA 1
ATOM 2139 C C . ILE B 1 25 ? -11.953 -26.562 -29.75 1 47.69 25 ILE B C 1
ATOM 2141 O O . ILE B 1 25 ? -11.297 -25.828 -30.5 1 47.69 25 ILE B O 1
ATOM 2145 N N . ALA B 1 26 ? -11.883 -27.781 -29.828 1 47.81 26 ALA B N 1
ATOM 2146 C CA . ALA B 1 26 ? -11.023 -28.5 -30.766 1 47.81 26 ALA B CA 1
ATOM 2147 C C . ALA B 1 26 ? -11.477 -28.266 -32.219 1 47.81 26 ALA B C 1
ATOM 2149 O O . ALA B 1 26 ? -10.656 -28.266 -33.125 1 47.81 26 ALA B O 1
ATOM 2150 N N . ARG B 1 27 ? -12.742 -28 -32.406 1 52.59 27 ARG B N 1
ATOM 2151 C CA . ARG B 1 27 ? -13.25 -27.859 -33.75 1 52.59 27 ARG B CA 1
ATOM 2152 C C . ARG B 1 27 ? -13.211 -26.391 -34.219 1 52.59 27 ARG B C 1
ATOM 2154 O O . ARG B 1 27 ? -13.664 -26.062 -35.312 1 52.59 27 ARG B O 1
ATOM 2161 N N . GLY B 1 28 ? -12.555 -25.312 -33.75 1 45.59 28 GLY B N 1
ATOM 2162 C CA . GLY B 1 28 ? -12.312 -23.953 -34.188 1 45.59 28 GLY B CA 1
ATOM 2163 C C . GLY B 1 28 ? -13.547 -23.062 -34.094 1 45.59 28 GLY B C 1
ATOM 2164 O O . GLY B 1 28 ? -13.602 -22.016 -34.75 1 45.59 28 GLY B O 1
ATOM 2165 N N . ARG B 1 29 ? -14.734 -23.344 -33.781 1 47.78 29 ARG B N 1
ATOM 2166 C CA . ARG B 1 29 ? -15.938 -22.547 -33.969 1 47.78 29 ARG B CA 1
ATOM 2167 C C . ARG B 1 29 ? -16.062 -21.469 -32.875 1 47.78 29 ARG B C 1
ATOM 2169 O O . ARG B 1 29 ? -16.875 -20.562 -33 1 47.78 29 ARG B O 1
ATOM 2176 N N . VAL B 1 30 ? -15.883 -21.422 -31.656 1 47.25 30 VAL B N 1
ATOM 2177 C CA . VAL B 1 30 ? -15.875 -20.281 -30.75 1 47.25 30 VAL B CA 1
ATOM 2178 C C . VAL B 1 30 ? -14.445 -19.734 -30.625 1 47.25 30 VAL B C 1
ATOM 2180 O O . VAL B 1 30 ? -13.555 -20.438 -30.156 1 47.25 30 VAL B O 1
ATOM 2183 N N . PRO B 1 31 ? -14.031 -18.812 -31.438 1 46 31 PRO B N 1
ATOM 2184 C CA . PRO B 1 31 ? -12.648 -18.344 -31.297 1 46 31 PRO B CA 1
ATOM 2185 C C . PRO B 1 31 ? -12.25 -18.078 -29.844 1 46 31 PRO B C 1
ATOM 2187 O O . PRO B 1 31 ? -12.75 -17.141 -29.234 1 46 31 PRO B O 1
ATOM 2190 N N . ARG B 1 32 ? -12.766 -18.766 -28.875 1 48.91 32 ARG B N 1
ATOM 2191 C CA . ARG B 1 32 ? -12.562 -18.375 -27.484 1 48.91 32 ARG B CA 1
ATOM 2192 C C . ARG B 1 32 ? -11.109 -17.969 -27.234 1 48.91 32 ARG B C 1
ATOM 2194 O O . ARG B 1 32 ? -10.188 -18.719 -27.578 1 48.91 32 ARG B O 1
ATOM 2201 N N . MET B 1 33 ? -10.789 -16.625 -27.188 1 59.72 33 MET B N 1
ATOM 2202 C CA . MET B 1 33 ? -9.484 -16.031 -26.906 1 59.72 33 MET B CA 1
ATOM 2203 C C . MET B 1 33 ? -8.766 -16.797 -25.812 1 59.72 33 MET B C 1
ATOM 2205 O O . MET B 1 33 ? -9.312 -17 -24.719 1 59.72 33 MET B O 1
ATOM 2209 N N . THR B 1 34 ? -7.891 -17.766 -26.094 1 85.06 34 THR B N 1
ATOM 2210 C CA . THR B 1 34 ? -7.094 -18.641 -25.25 1 85.06 34 THR B CA 1
ATOM 2211 C C . THR B 1 34 ? -6.211 -17.812 -24.312 1 85.06 34 THR B C 1
ATOM 2213 O O . THR B 1 34 ? -5.547 -16.875 -24.75 1 85.06 34 THR B O 1
ATOM 2216 N N . ILE B 1 35 ? -6.465 -17.875 -23 1 96.31 35 ILE B N 1
ATOM 2217 C CA . ILE B 1 35 ? -5.617 -17.219 -22 1 96.31 35 ILE B CA 1
ATOM 2218 C C . ILE B 1 35 ? -4.602 -18.219 -21.453 1 96.31 35 ILE B C 1
ATOM 2220 O O . ILE B 1 35 ? -4.969 -19.328 -21.031 1 96.31 35 ILE B O 1
ATOM 2224 N N . GLU B 1 36 ? -3.297 -17.875 -21.656 1 97.56 36 GLU B N 1
ATOM 2225 C CA . GLU B 1 36 ? -2.201 -18.656 -21.062 1 97.56 36 GLU B CA 1
ATOM 2226 C C . GLU B 1 36 ? -1.468 -17.844 -20 1 97.56 36 GLU B C 1
ATOM 2228 O O . GLU B 1 36 ? -1.084 -16.688 -20.234 1 97.56 36 GLU B O 1
ATOM 2233 N N . LEU B 1 37 ? -1.331 -18.406 -18.828 1 98.06 37 LEU B N 1
ATOM 2234 C CA . LEU B 1 37 ? -0.597 -17.781 -17.734 1 98.06 37 LEU B CA 1
ATOM 2235 C C . LEU B 1 37 ? 0.746 -18.469 -17.531 1 98.06 37 LEU B C 1
ATOM 2237 O O . LEU B 1 37 ? 0.792 -19.656 -17.188 1 98.06 37 LEU B O 1
ATOM 2241 N N . TYR B 1 38 ? 1.854 -17.828 -17.812 1 97.56 38 TYR B N 1
ATOM 2242 C CA . TYR B 1 38 ? 3.207 -18.297 -17.547 1 97.56 38 TYR B CA 1
ATOM 2243 C C . TYR B 1 38 ? 3.639 -17.953 -16.125 1 97.56 38 TYR B C 1
ATOM 2245 O O . TYR B 1 38 ? 3.617 -16.797 -15.727 1 97.56 38 TYR B O 1
ATOM 2253 N N . ARG B 1 39 ? 4.035 -19.016 -15.367 1 96.88 39 ARG B N 1
ATOM 2254 C CA . ARG B 1 39 ? 4.234 -18.781 -13.945 1 96.88 39 ARG B CA 1
ATOM 2255 C C . ARG B 1 39 ? 5.344 -19.656 -13.391 1 96.88 39 ARG B C 1
ATOM 2257 O O . ARG B 1 39 ? 5.766 -20.625 -14.039 1 96.88 39 ARG B O 1
ATOM 2264 N N . PHE B 1 40 ? 5.945 -19.188 -12.281 1 95.88 40 PHE B N 1
ATOM 2265 C CA . PHE B 1 40 ? 6.523 -20.094 -11.305 1 95.88 40 PHE B CA 1
ATOM 2266 C C . PHE B 1 40 ? 5.488 -20.5 -10.258 1 95.88 40 PHE B C 1
ATOM 2268 O O . PHE B 1 40 ? 4.707 -19.656 -9.805 1 95.88 40 PHE B O 1
ATOM 2275 N N . ALA B 1 41 ? 5.488 -21.688 -9.883 1 94.31 41 ALA B N 1
ATOM 2276 C CA . ALA B 1 41 ? 4.465 -22.188 -8.969 1 94.31 41 ALA B CA 1
ATOM 2277 C C . ALA B 1 41 ? 4.492 -21.422 -7.645 1 94.31 41 ALA B C 1
ATOM 2279 O O . ALA B 1 41 ? 3.451 -21.234 -7.008 1 94.31 41 ALA B O 1
ATOM 2280 N N . TYR B 1 42 ? 5.648 -20.922 -7.285 1 96.31 42 TYR B N 1
ATOM 2281 C CA . TYR B 1 42 ? 5.781 -20.297 -5.977 1 96.31 42 TYR B CA 1
ATOM 2282 C C . TYR B 1 42 ? 5.531 -18.797 -6.07 1 96.31 42 TYR B C 1
ATOM 2284 O O . TYR B 1 42 ? 5.449 -18.109 -5.051 1 96.31 42 TYR B O 1
ATOM 2292 N N . SER B 1 43 ? 5.469 -18.219 -7.195 1 97.5 43 SER B N 1
ATOM 2293 C CA . SER B 1 43 ? 5.402 -16.781 -7.375 1 97.5 43 SER B CA 1
ATOM 2294 C C . SER B 1 43 ? 4.09 -16.219 -6.844 1 97.5 43 SER B C 1
ATOM 2296 O O . SER B 1 43 ? 3.018 -16.516 -7.375 1 97.5 43 SER B O 1
ATOM 2298 N N . CYS B 1 44 ? 4.133 -15.375 -5.863 1 98.25 44 CYS B N 1
ATOM 2299 C CA . CYS B 1 44 ? 2.928 -14.75 -5.332 1 98.25 44 CYS B CA 1
ATOM 2300 C C . CYS B 1 44 ? 2.258 -13.875 -6.387 1 98.25 44 CYS B C 1
ATOM 2302 O O . CYS B 1 44 ? 1.033 -13.742 -6.406 1 98.25 44 CYS B O 1
ATOM 2304 N N . TYR B 1 45 ? 3.016 -13.336 -7.332 1 98.5 45 TYR B N 1
ATOM 2305 C CA . TYR B 1 45 ? 2.498 -12.469 -8.383 1 98.5 45 TYR B CA 1
ATOM 2306 C C . TYR B 1 45 ? 1.718 -13.266 -9.422 1 98.5 45 TYR B C 1
ATOM 2308 O O . TYR B 1 45 ? 0.629 -12.867 -9.836 1 98.5 45 TYR B O 1
ATOM 2316 N N . ALA B 1 46 ? 2.238 -14.422 -9.773 1 98.38 46 ALA B N 1
ATOM 2317 C CA . ALA B 1 46 ? 1.522 -15.289 -10.703 1 98.38 46 ALA B CA 1
ATOM 2318 C C . ALA B 1 46 ? 0.295 -15.906 -10.039 1 98.38 46 ALA B C 1
ATOM 2320 O O . ALA B 1 46 ? -0.75 -16.062 -10.672 1 98.38 46 ALA B O 1
ATOM 2321 N N . ARG B 1 47 ? 0.46 -16.203 -8.773 1 98.31 47 ARG B N 1
ATOM 2322 C CA . ARG B 1 47 ? -0.627 -16.859 -8.062 1 98.31 47 ARG B CA 1
ATOM 2323 C C . ARG B 1 47 ? -1.803 -15.914 -7.852 1 98.31 47 ARG B C 1
ATOM 2325 O O . ARG B 1 47 ? -2.959 -16.344 -7.852 1 98.31 47 ARG B O 1
ATOM 2332 N N . LYS B 1 48 ? -1.51 -14.648 -7.629 1 98.69 48 LYS B N 1
ATOM 2333 C CA . LYS B 1 48 ? -2.592 -13.672 -7.512 1 98.69 48 LYS B CA 1
ATOM 2334 C C . LYS B 1 48 ? -3.389 -13.578 -8.812 1 98.69 48 LYS B C 1
ATOM 2336 O O . LYS B 1 48 ? -4.617 -13.477 -8.781 1 98.69 48 LYS B O 1
ATOM 2341 N N . VAL B 1 49 ? -2.723 -13.578 -9.969 1 98.81 49 VAL B N 1
ATOM 2342 C CA . VAL B 1 49 ? -3.389 -13.555 -11.273 1 98.81 49 VAL B CA 1
ATOM 2343 C C . VAL B 1 49 ? -4.195 -14.836 -11.461 1 98.81 49 VAL B C 1
ATOM 2345 O O . VAL B 1 49 ? -5.355 -14.789 -11.875 1 98.81 49 VAL B O 1
ATOM 2348 N N . GLN B 1 50 ? -3.574 -15.93 -11.117 1 98.69 50 GLN B N 1
ATOM 2349 C CA . GLN B 1 50 ? -4.25 -17.219 -11.211 1 98.69 50 GLN B CA 1
ATOM 2350 C C . GLN B 1 50 ? -5.52 -17.234 -10.367 1 98.69 50 GLN B C 1
ATOM 2352 O O . GLN B 1 50 ? -6.574 -17.672 -10.836 1 98.69 50 GLN B O 1
ATOM 2357 N N . ALA B 1 51 ? -5.375 -16.75 -9.141 1 98.81 51 ALA B N 1
ATOM 2358 C CA . ALA B 1 51 ? -6.523 -16.719 -8.234 1 98.81 51 ALA B CA 1
ATOM 2359 C C . ALA B 1 51 ? -7.652 -15.859 -8.797 1 98.81 51 ALA B C 1
ATOM 2361 O O . ALA B 1 51 ? -8.828 -16.219 -8.695 1 98.81 51 ALA B O 1
ATOM 2362 N N . ALA B 1 52 ? -7.32 -14.703 -9.391 1 98.88 52 ALA B N 1
ATOM 2363 C CA . ALA B 1 52 ? -8.336 -13.836 -9.992 1 98.88 52 ALA B CA 1
ATOM 2364 C C . ALA B 1 52 ? -9.062 -14.547 -11.125 1 98.88 52 ALA B C 1
ATOM 2366 O O . ALA B 1 52 ? -10.289 -14.484 -11.211 1 98.88 52 ALA B O 1
ATOM 2367 N N . LEU B 1 53 ? -8.305 -15.242 -11.961 1 98.62 53 LEU B N 1
ATOM 2368 C CA . LEU B 1 53 ? -8.891 -15.992 -13.07 1 98.62 53 LEU B CA 1
ATOM 2369 C C . LEU B 1 53 ? -9.797 -17.109 -12.555 1 98.62 53 LEU B C 1
ATOM 2371 O O . LEU B 1 53 ? -10.891 -17.312 -13.086 1 98.62 53 LEU B O 1
ATOM 2375 N N . GLU B 1 54 ? -9.383 -17.719 -11.547 1 98.56 54 GLU B N 1
ATOM 2376 C CA . GLU B 1 54 ? -10.125 -18.828 -10.977 1 98.56 54 GLU B CA 1
ATOM 2377 C C . GLU B 1 54 ? -11.391 -18.344 -10.273 1 98.56 54 GLU B C 1
ATOM 2379 O O . GLU B 1 54 ? -12.469 -18.922 -10.445 1 98.56 54 GLU B O 1
ATOM 2384 N N . LEU B 1 55 ? -11.258 -17.281 -9.477 1 98.56 55 LEU B N 1
ATOM 2385 C CA . LEU B 1 55 ? -12.422 -16.703 -8.812 1 98.56 55 LEU B CA 1
ATOM 2386 C C . LEU B 1 55 ? -13.484 -16.297 -9.828 1 98.56 55 LEU B C 1
ATOM 2388 O O . LEU B 1 55 ? -14.68 -16.453 -9.578 1 98.56 55 LEU B O 1
ATOM 2392 N N . ALA B 1 56 ? -13.008 -15.805 -11 1 98.19 56 ALA B N 1
ATOM 2393 C CA . ALA B 1 56 ? -13.906 -15.297 -12.031 1 98.19 56 ALA B CA 1
ATOM 2394 C C . ALA B 1 56 ? -14.352 -16.406 -12.969 1 98.19 56 ALA B C 1
ATOM 2396 O O . ALA B 1 56 ? -15.172 -16.188 -13.859 1 98.19 56 ALA B O 1
ATOM 2397 N N . ARG B 1 57 ? -13.75 -17.594 -12.859 1 97.06 57 ARG B N 1
ATOM 2398 C CA . ARG B 1 57 ? -14.062 -18.766 -13.672 1 97.06 57 ARG B CA 1
ATOM 2399 C C . ARG B 1 57 ? -13.805 -18.484 -15.156 1 97.06 57 ARG B C 1
ATOM 2401 O O . ARG B 1 57 ? -14.594 -18.875 -16.016 1 97.06 57 ARG B O 1
ATOM 2408 N N . VAL B 1 58 ? -12.859 -17.703 -15.398 1 96.81 58 VAL B N 1
ATOM 2409 C CA . VAL B 1 58 ? -12.383 -17.484 -16.75 1 96.81 58 VAL B CA 1
ATOM 2410 C C . VAL B 1 58 ? -11.445 -18.625 -17.156 1 96.81 58 VAL B C 1
ATOM 2412 O O . VAL B 1 58 ? -10.461 -18.891 -16.469 1 96.81 58 VAL B O 1
ATOM 2415 N N . PRO B 1 59 ? -11.719 -19.312 -18.219 1 96.12 59 PRO B N 1
ATOM 2416 C CA . PRO B 1 59 ? -10.852 -20.422 -18.625 1 96.12 59 PRO B CA 1
ATOM 2417 C C . PRO B 1 59 ? -9.445 -19.953 -19.016 1 96.12 59 PRO B C 1
ATOM 2419 O O . PRO B 1 59 ? -9.289 -18.906 -19.641 1 96.12 59 PRO B O 1
ATOM 2422 N N . PHE B 1 60 ? -8.484 -20.656 -18.562 1 97.25 60 PHE B N 1
ATOM 2423 C CA . PHE B 1 60 ? -7.09 -20.375 -18.891 1 97.25 60 PHE B CA 1
ATOM 2424 C C . PHE B 1 60 ? -6.238 -21.641 -18.766 1 97.25 60 PHE B C 1
ATOM 2426 O O . PHE B 1 60 ? -6.684 -22.641 -18.203 1 97.25 60 PHE B O 1
ATOM 2433 N N . THR B 1 61 ? -5.098 -21.625 -19.391 1 96.5 61 THR B N 1
ATOM 2434 C CA . THR B 1 61 ? -4.113 -22.688 -19.234 1 96.5 61 THR B CA 1
ATOM 2435 C C . THR B 1 61 ? -2.865 -22.156 -18.516 1 96.5 61 THR B C 1
ATOM 2437 O O . THR B 1 61 ? -2.516 -20.984 -18.641 1 96.5 61 THR B O 1
ATOM 2440 N N . ILE B 1 62 ? -2.24 -23.016 -17.719 1 96.69 62 ILE B N 1
ATOM 2441 C CA . ILE B 1 62 ? -1.014 -22.672 -17 1 96.69 62 ILE B CA 1
ATOM 2442 C C . ILE B 1 62 ? 0.193 -23.219 -17.766 1 96.69 62 ILE B C 1
ATOM 2444 O O . ILE B 1 62 ? 0.179 -24.359 -18.234 1 96.69 62 ILE B O 1
ATOM 2448 N N . VAL B 1 63 ? 1.112 -22.391 -17.984 1 95.75 63 VAL B N 1
ATOM 2449 C CA . VAL B 1 63 ? 2.424 -22.812 -18.469 1 95.75 63 VAL B CA 1
ATOM 2450 C C . VAL B 1 63 ? 3.463 -22.641 -17.359 1 95.75 63 VAL B C 1
ATOM 2452 O O . VAL B 1 63 ? 3.883 -21.516 -17.062 1 95.75 63 VAL B O 1
ATOM 2455 N N . ASP B 1 64 ? 3.893 -23.719 -16.766 1 94.94 64 ASP B N 1
ATOM 2456 C CA . ASP B 1 64 ? 4.965 -23.656 -15.781 1 94.94 64 ASP B CA 1
ATOM 2457 C C . ASP B 1 64 ? 6.316 -23.422 -16.453 1 94.94 64 ASP B C 1
ATOM 2459 O O . ASP B 1 64 ? 6.754 -24.219 -17.281 1 94.94 64 ASP B O 1
ATOM 2463 N N . VAL B 1 65 ? 6.961 -22.375 -16.031 1 94.56 65 VAL B N 1
ATOM 2464 C CA . VAL B 1 65 ? 8.258 -22.016 -16.609 1 94.56 65 VAL B CA 1
ATOM 2465 C C . VAL B 1 65 ? 9.375 -22.672 -15.789 1 94.56 65 VAL B C 1
ATOM 2467 O O . VAL B 1 65 ? 9.453 -22.484 -14.578 1 94.56 65 VAL B O 1
ATOM 2470 N N . PRO B 1 66 ? 10.188 -23.516 -16.484 1 91.25 66 PRO B N 1
ATOM 2471 C CA . PRO B 1 66 ? 11.344 -24.031 -15.742 1 91.25 66 PRO B CA 1
ATOM 2472 C C . PRO B 1 66 ? 12.25 -22.922 -15.219 1 91.25 66 PRO B C 1
ATOM 2474 O O . PRO B 1 66 ? 12.469 -21.922 -15.906 1 91.25 66 PRO B O 1
ATOM 2477 N N . TYR B 1 67 ? 12.742 -23.062 -14.047 1 91.56 67 TYR B N 1
ATOM 2478 C CA . TYR B 1 67 ? 13.453 -21.984 -13.367 1 91.56 67 TYR B CA 1
ATOM 2479 C C . TYR B 1 67 ? 14.695 -21.578 -14.148 1 91.56 67 TYR B C 1
ATOM 2481 O O . TYR B 1 67 ? 14.992 -20.391 -14.281 1 91.56 67 TYR B O 1
ATOM 2489 N N . LEU B 1 68 ? 15.469 -22.547 -14.719 1 90.44 68 LEU B N 1
ATOM 2490 C CA . LEU B 1 68 ? 16.75 -22.234 -15.344 1 90.44 68 LEU B CA 1
ATOM 2491 C C . LEU B 1 68 ? 16.625 -22.219 -16.859 1 90.44 68 LEU B C 1
ATOM 2493 O O . LEU B 1 68 ? 17.531 -21.75 -17.562 1 90.44 68 LEU B O 1
ATOM 2497 N N . ASP B 1 69 ? 15.586 -22.797 -17.375 1 86.25 69 ASP B N 1
ATOM 2498 C CA . ASP B 1 69 ? 15.367 -22.781 -18.812 1 86.25 69 ASP B CA 1
ATOM 2499 C C . ASP B 1 69 ? 14.281 -21.781 -19.203 1 86.25 69 ASP B C 1
ATOM 2501 O O . ASP B 1 69 ? 13.086 -22.094 -19.109 1 86.25 69 ASP B O 1
ATOM 2505 N N . ARG B 1 70 ? 14.711 -20.656 -19.703 1 84.81 70 ARG B N 1
ATOM 2506 C CA . ARG B 1 70 ? 13.773 -19.578 -19.984 1 84.81 70 ARG B CA 1
ATOM 2507 C C . ARG B 1 70 ? 13.445 -19.484 -21.469 1 84.81 70 ARG B C 1
ATOM 2509 O O . ARG B 1 70 ? 13.078 -18.422 -21.969 1 84.81 70 ARG B O 1
ATOM 2516 N N . ASP B 1 71 ? 13.625 -20.578 -22.188 1 88.44 71 ASP B N 1
ATOM 2517 C CA . ASP B 1 71 ? 13.367 -20.594 -23.625 1 88.44 71 ASP B CA 1
ATOM 2518 C C . ASP B 1 71 ? 11.922 -20.219 -23.922 1 88.44 71 ASP B C 1
ATOM 2520 O O . ASP B 1 71 ? 11.656 -19.422 -24.828 1 88.44 71 ASP B O 1
ATOM 2524 N N . VAL B 1 72 ? 11.07 -20.766 -23.141 1 90.06 72 VAL B N 1
ATOM 2525 C CA . VAL B 1 72 ? 9.648 -20.5 -23.344 1 90.06 72 VAL B CA 1
ATOM 2526 C C . VAL B 1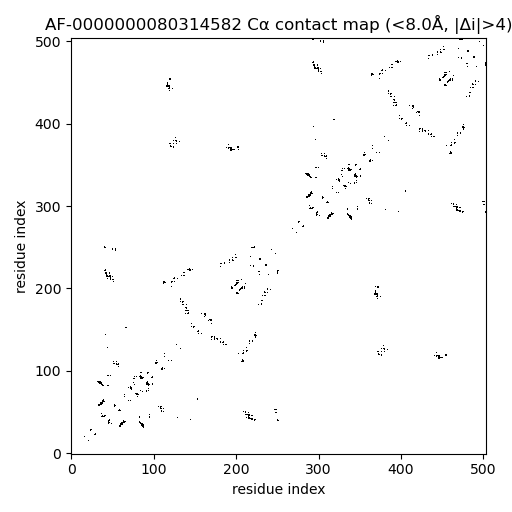 72 ? 9.375 -19 -23.156 1 90.06 72 VAL B C 1
ATOM 2528 O O . VAL B 1 72 ? 8.578 -18.422 -23.906 1 90.06 72 VAL B O 1
ATOM 2531 N N . MET B 1 73 ? 10.07 -18.406 -22.188 1 90.12 73 MET B N 1
ATOM 2532 C CA . MET B 1 73 ? 9.867 -16.984 -21.922 1 90.12 73 MET B CA 1
ATOM 2533 C C . MET B 1 73 ? 10.422 -16.125 -23.062 1 90.12 73 MET B C 1
ATOM 2535 O O . MET B 1 73 ? 9.852 -15.094 -23.406 1 90.12 73 MET B O 1
ATOM 2539 N N . THR B 1 74 ? 11.555 -16.531 -23.625 1 89.56 74 THR B N 1
ATOM 2540 C CA . THR B 1 74 ? 12.164 -15.812 -24.734 1 89.56 74 THR B CA 1
ATOM 2541 C C . THR B 1 74 ? 11.227 -15.781 -25.938 1 89.56 74 THR B C 1
ATOM 2543 O O . THR B 1 74 ? 11.203 -14.812 -26.703 1 89.56 74 THR B O 1
ATOM 2546 N N . LYS B 1 75 ? 10.438 -16.781 -26.062 1 90.31 75 LYS B N 1
ATOM 2547 C CA . LYS B 1 75 ? 9.523 -16.875 -27.203 1 90.31 75 LYS B CA 1
ATOM 2548 C C . LYS B 1 75 ? 8.266 -16.047 -26.969 1 90.31 75 LYS B C 1
ATOM 2550 O O . LYS B 1 75 ? 7.82 -15.328 -27.859 1 90.31 75 LYS B O 1
ATOM 2555 N N . VAL B 1 76 ? 7.734 -16.062 -25.766 1 92 76 VAL B N 1
ATOM 2556 C CA . VAL B 1 76 ? 6.43 -15.461 -25.516 1 92 76 VAL B CA 1
ATOM 2557 C C . VAL B 1 76 ? 6.605 -13.984 -25.156 1 92 76 VAL B C 1
ATOM 2559 O O . VAL B 1 76 ? 5.762 -13.148 -25.5 1 92 76 VAL B O 1
ATOM 2562 N N . ALA B 1 77 ? 7.672 -13.672 -24.453 1 92.38 77 ALA B N 1
ATOM 2563 C CA . ALA B 1 77 ? 7.926 -12.305 -24 1 92.38 77 ALA B CA 1
ATOM 2564 C C . ALA B 1 77 ? 9.406 -11.953 -24.141 1 92.38 77 ALA B C 1
ATOM 2566 O O . ALA B 1 77 ? 10.102 -11.797 -23.125 1 92.38 77 ALA B O 1
ATOM 2567 N N . PRO B 1 78 ? 9.836 -11.75 -25.312 1 89.62 78 PRO B N 1
ATOM 2568 C CA . PRO B 1 78 ? 11.258 -11.445 -25.5 1 89.62 78 PRO B CA 1
ATOM 2569 C C . PRO B 1 78 ? 11.719 -10.242 -24.688 1 89.62 78 PRO B C 1
ATOM 2571 O O . PRO B 1 78 ? 11.055 -9.211 -24.656 1 89.62 78 PRO B O 1
ATOM 2574 N N . GLY B 1 79 ? 12.82 -10.469 -23.938 1 89.75 79 GLY B N 1
ATOM 2575 C CA . GLY B 1 79 ? 13.414 -9.398 -23.156 1 89.75 79 GLY B CA 1
ATOM 2576 C C . GLY B 1 79 ? 12.875 -9.32 -21.734 1 89.75 79 GLY B C 1
ATOM 2577 O O . GLY B 1 79 ? 13.367 -8.547 -20.922 1 89.75 79 GLY B O 1
ATOM 2578 N N . TYR B 1 80 ? 11.852 -10.016 -21.453 1 90.5 80 TYR B N 1
ATOM 2579 C CA . TYR B 1 80 ? 11.258 -10.07 -20.109 1 90.5 80 TYR B CA 1
ATOM 2580 C C . TYR B 1 80 ? 11.422 -11.461 -19.5 1 90.5 80 TYR B C 1
ATOM 2582 O O . TYR B 1 80 ? 10.539 -12.305 -19.641 1 90.5 80 TYR B O 1
ATOM 2590 N N . PRO B 1 81 ? 12.398 -11.719 -18.75 1 87.06 81 PRO B N 1
ATOM 2591 C CA . PRO B 1 81 ? 12.688 -13.062 -18.266 1 87.06 81 PRO B CA 1
ATOM 2592 C C . PRO B 1 81 ? 11.961 -13.383 -16.953 1 87.06 81 PRO B C 1
ATOM 2594 O O . PRO B 1 81 ? 12.273 -14.383 -16.297 1 87.06 81 PRO B O 1
ATOM 2597 N N . MET B 1 82 ? 11.039 -12.578 -16.516 1 91.56 82 MET B N 1
ATOM 2598 C CA . MET B 1 82 ? 10.344 -12.766 -15.242 1 91.56 82 MET B CA 1
ATOM 2599 C C . MET B 1 82 ? 8.938 -13.305 -15.469 1 91.56 82 MET B C 1
ATOM 2601 O O . MET B 1 82 ? 8.531 -13.547 -16.609 1 91.56 82 MET B O 1
ATOM 2605 N N . VAL B 1 83 ? 8.305 -13.734 -14.477 1 95.31 83 VAL B N 1
ATOM 2606 C CA . VAL B 1 83 ? 6.902 -14.125 -14.445 1 95.31 83 VAL B CA 1
ATOM 2607 C C . VAL B 1 83 ? 6.133 -13.211 -13.484 1 95.31 83 VAL B C 1
ATOM 2609 O O . VAL B 1 83 ? 6.727 -12.594 -12.602 1 95.31 83 VAL B O 1
ATOM 2612 N N . PRO B 1 84 ? 4.816 -13.016 -13.68 1 97.75 84 PRO B N 1
ATOM 2613 C CA . PRO B 1 84 ? 3.949 -13.688 -14.648 1 97.75 84 PRO B CA 1
ATOM 2614 C C . PRO B 1 84 ? 3.949 -13.008 -16.016 1 97.75 84 PRO B C 1
ATOM 2616 O O . PRO B 1 84 ? 4.27 -11.82 -16.109 1 97.75 84 PRO B O 1
ATOM 2619 N N . VAL B 1 85 ? 3.682 -13.719 -16.984 1 97.75 85 VAL B N 1
ATOM 2620 C CA . VAL B 1 85 ? 3.316 -13.281 -18.328 1 97.75 85 VAL B CA 1
ATOM 2621 C C . VAL B 1 85 ? 1.967 -13.875 -18.719 1 97.75 85 VAL B C 1
ATOM 2623 O O . VAL B 1 85 ? 1.688 -15.039 -18.422 1 97.75 85 VAL B O 1
ATOM 2626 N N . LEU B 1 86 ? 1.119 -13.078 -19.297 1 98.06 86 LEU B N 1
ATOM 2627 C CA . LEU B 1 86 ? -0.177 -13.547 -19.766 1 98.06 86 LEU B CA 1
ATOM 2628 C C . LEU B 1 86 ? -0.294 -13.383 -21.281 1 98.06 86 LEU B C 1
ATOM 2630 O O . LEU B 1 86 ? -0.081 -12.289 -21.812 1 98.06 86 LEU B O 1
ATOM 2634 N N . ARG B 1 87 ? -0.501 -14.422 -21.953 1 96.5 87 ARG B N 1
ATOM 2635 C CA . ARG B 1 87 ? -0.917 -14.352 -23.344 1 96.5 87 ARG B CA 1
ATOM 2636 C C . ARG B 1 87 ? -2.436 -14.398 -23.469 1 96.5 87 ARG B C 1
ATOM 2638 O O . ARG B 1 87 ? -3.076 -15.328 -22.969 1 96.5 87 ARG B O 1
ATOM 2645 N N . HIS B 1 88 ? -3.041 -13.398 -23.922 1 95.56 88 HIS B N 1
ATOM 2646 C CA . HIS B 1 88 ? -4.473 -13.273 -24.188 1 95.56 88 HIS B CA 1
ATOM 2647 C C . HIS B 1 88 ? -4.754 -13.078 -25.672 1 95.56 88 HIS B C 1
ATOM 2649 O O . HIS B 1 88 ? -4.828 -11.945 -26.141 1 95.56 88 HIS B O 1
ATOM 2655 N N . GLY B 1 89 ? -5.035 -14.188 -26.375 1 91 89 GLY B N 1
ATOM 2656 C CA . GLY B 1 89 ? -5.027 -14.133 -27.828 1 91 89 GLY B CA 1
ATOM 2657 C C . GLY B 1 89 ? -3.668 -13.789 -28.406 1 91 89 GLY B C 1
ATOM 2658 O O . GLY B 1 89 ? -2.682 -14.477 -28.125 1 91 89 GLY B O 1
ATOM 2659 N N . SER B 1 90 ? -3.611 -12.727 -29.094 1 90.5 90 SER B N 1
ATOM 2660 C CA . SER B 1 90 ? -2.357 -12.312 -29.703 1 90.5 90 SER B CA 1
ATOM 2661 C C . SER B 1 90 ? -1.589 -11.352 -28.797 1 90.5 90 SER B C 1
ATOM 2663 O O . SER B 1 90 ? -0.417 -11.062 -29.047 1 90.5 90 SER B O 1
ATOM 2665 N N . ASP B 1 91 ? -2.188 -10.961 -27.781 1 94.88 91 ASP B N 1
ATOM 2666 C CA . ASP B 1 91 ? -1.566 -9.961 -26.906 1 94.88 91 ASP B CA 1
ATOM 2667 C C . ASP B 1 91 ? -0.777 -10.625 -25.781 1 94.88 91 ASP B C 1
ATOM 2669 O O . ASP B 1 91 ? -1.222 -11.625 -25.219 1 94.88 91 ASP B O 1
ATOM 2673 N N . VAL B 1 92 ? 0.372 -10.109 -25.547 1 96.94 92 VAL B N 1
ATOM 2674 C CA . VAL B 1 92 ? 1.215 -10.547 -24.438 1 96.94 92 VAL B CA 1
ATOM 2675 C C . VAL B 1 92 ? 1.368 -9.406 -23.422 1 96.94 92 VAL B C 1
ATOM 2677 O O . VAL B 1 92 ? 1.721 -8.289 -23.797 1 96.94 92 VAL B O 1
ATOM 2680 N N . ILE B 1 93 ? 1.055 -9.727 -22.219 1 97.81 93 ILE B N 1
ATOM 2681 C CA . ILE B 1 93 ? 1.112 -8.719 -21.156 1 97.81 93 ILE B CA 1
ATOM 2682 C C . ILE B 1 93 ? 2.047 -9.188 -20.047 1 97.81 93 ILE B C 1
ATOM 2684 O O . ILE B 1 93 ? 1.964 -10.336 -19.594 1 97.81 93 ILE B O 1
ATOM 2688 N N . THR B 1 94 ? 3.025 -8.32 -19.656 1 97.38 94 THR B N 1
ATOM 2689 C CA . THR B 1 94 ? 3.967 -8.633 -18.578 1 97.38 94 THR B CA 1
ATOM 2690 C C . THR B 1 94 ? 3.645 -7.824 -17.328 1 97.38 94 THR B C 1
ATOM 2692 O O . THR B 1 94 ? 3.084 -6.73 -17.406 1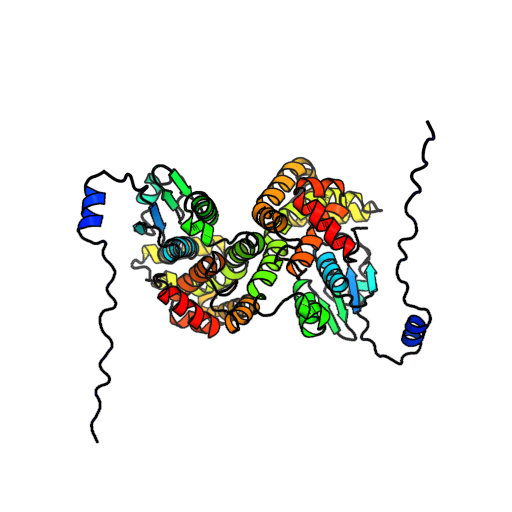 97.38 94 THR B O 1
ATOM 2695 N N . GLY B 1 95 ? 3.934 -8.43 -16.109 1 97.25 95 GLY B N 1
ATOM 2696 C CA . GLY B 1 95 ? 3.67 -7.762 -14.844 1 97.25 95 GLY B CA 1
ATOM 2697 C C . GLY B 1 95 ? 2.299 -8.078 -14.273 1 97.25 95 GLY B C 1
ATOM 2698 O O . GLY B 1 95 ? 1.289 -7.941 -14.969 1 97.25 95 GLY B O 1
ATOM 2699 N N . SER B 1 96 ? 2.273 -8.477 -13.055 1 98.12 96 SER B N 1
ATOM 2700 C CA . SER B 1 96 ? 1.036 -8.969 -12.461 1 98.12 96 SER B CA 1
ATOM 2701 C C . SER B 1 96 ? -0.019 -7.871 -12.391 1 98.12 96 SER B C 1
ATOM 2703 O O . SER B 1 96 ? -1.201 -8.117 -12.633 1 98.12 96 SER B O 1
ATOM 2705 N N . ARG B 1 97 ? 0.351 -6.613 -12.055 1 96.81 97 ARG B N 1
ATOM 2706 C CA . ARG B 1 97 ? -0.623 -5.527 -11.984 1 96.81 97 ARG B CA 1
ATOM 2707 C C . ARG B 1 97 ? -1.182 -5.203 -13.367 1 96.81 97 ARG B C 1
ATOM 2709 O O . ARG B 1 97 ? -2.395 -5.059 -13.531 1 96.81 97 ARG B O 1
ATOM 2716 N N . GLU B 1 98 ? -0.269 -5.059 -14.367 1 97.38 98 GLU B N 1
ATOM 2717 C CA . GLU B 1 98 ? -0.688 -4.77 -15.734 1 97.38 98 GLU B CA 1
ATOM 2718 C C . GLU B 1 98 ? -1.62 -5.855 -16.266 1 97.38 98 GLU B C 1
ATOM 2720 O O . GLU B 1 98 ? -2.604 -5.559 -16.953 1 97.38 98 GLU B O 1
ATOM 2725 N N . ILE B 1 99 ? -1.284 -7.07 -15.938 1 98.5 99 ILE B N 1
ATOM 2726 C CA . ILE B 1 99 ? -2.111 -8.195 -16.359 1 98.5 99 ILE B CA 1
ATOM 2727 C C . ILE B 1 99 ? -3.51 -8.055 -15.758 1 98.5 99 ILE B C 1
ATOM 2729 O O . ILE B 1 99 ? -4.512 -8.156 -16.469 1 98.5 99 ILE B O 1
ATOM 2733 N N . LEU B 1 100 ? -3.594 -7.777 -14.469 1 98.75 100 LEU B N 1
ATOM 2734 C CA . LEU B 1 100 ? -4.887 -7.672 -13.805 1 98.75 100 LEU B CA 1
ATOM 2735 C C . LEU B 1 100 ? -5.676 -6.48 -14.336 1 98.75 100 LEU B C 1
ATOM 2737 O O . LEU B 1 100 ? -6.891 -6.566 -14.516 1 98.75 100 LEU B O 1
ATOM 2741 N N . GLU B 1 101 ? -4.992 -5.387 -14.57 1 98 101 GLU B N 1
ATOM 2742 C CA . GLU B 1 101 ? -5.656 -4.223 -15.148 1 98 101 GLU B CA 1
ATOM 2743 C C . GLU B 1 101 ? -6.246 -4.551 -16.516 1 98 101 GLU B C 1
ATOM 2745 O O . GLU B 1 101 ? -7.379 -4.176 -16.812 1 98 101 GLU B O 1
ATOM 2750 N N . ALA B 1 102 ? -5.508 -5.25 -17.344 1 97.94 102 ALA B N 1
ATOM 2751 C CA . ALA B 1 102 ? -5.984 -5.652 -18.656 1 97.94 102 ALA B CA 1
ATOM 2752 C C . ALA B 1 102 ? -7.168 -6.609 -18.547 1 97.94 102 ALA B C 1
ATOM 2754 O O . ALA B 1 102 ? -8.148 -6.484 -19.281 1 97.94 102 ALA B O 1
ATOM 2755 N N . LEU B 1 103 ? -7.066 -7.543 -17.641 1 98.06 103 LEU B N 1
ATOM 2756 C CA . LEU B 1 103 ? -8.133 -8.523 -17.453 1 98.06 103 LEU B CA 1
ATOM 2757 C C . LEU B 1 103 ? -9.414 -7.844 -16.969 1 98.06 103 LEU B C 1
ATOM 2759 O O . LEU B 1 103 ? -10.516 -8.211 -17.391 1 98.06 103 LEU B O 1
ATOM 2763 N N . VAL B 1 104 ? -9.266 -6.871 -16.078 1 98.06 104 VAL B N 1
ATOM 2764 C CA . VAL B 1 104 ? -10.422 -6.129 -15.586 1 98.06 104 VAL B CA 1
ATOM 2765 C C . VAL B 1 104 ? -11.109 -5.422 -16.75 1 98.06 104 VAL B C 1
ATOM 2767 O O . VAL B 1 104 ? -12.336 -5.359 -16.812 1 98.06 104 VAL B O 1
ATOM 2770 N N . GLN B 1 105 ? -10.344 -4.949 -17.672 1 96.56 105 GLN B N 1
ATOM 2771 C CA . GLN B 1 105 ? -10.875 -4.223 -18.812 1 96.56 105 GLN B CA 1
ATOM 2772 C C . GLN B 1 105 ? -11.516 -5.176 -19.828 1 96.56 105 GLN B C 1
ATOM 2774 O O . GLN B 1 105 ? -12.531 -4.852 -20.438 1 96.56 105 GLN B O 1
ATOM 2779 N N . ARG B 1 106 ? -11.031 -6.41 -19.938 1 95.81 106 ARG B N 1
ATOM 2780 C CA . ARG B 1 106 ? -11.359 -7.27 -21.078 1 95.81 106 ARG B CA 1
ATOM 2781 C C . ARG B 1 106 ? -12.336 -8.367 -20.656 1 95.81 106 ARG B C 1
ATOM 2783 O O . ARG B 1 106 ? -13.031 -8.938 -21.5 1 95.81 106 ARG B O 1
ATOM 2790 N N . GLU B 1 107 ? -12.312 -8.727 -19.391 1 96.06 107 GLU B N 1
ATOM 2791 C CA . GLU B 1 107 ? -13.133 -9.836 -18.906 1 96.06 107 GLU B CA 1
ATOM 2792 C C . GLU B 1 107 ? -14.148 -9.352 -17.875 1 96.06 107 GLU B C 1
ATOM 2794 O O . GLU B 1 107 ? -13.797 -9.125 -16.703 1 96.06 107 GLU B O 1
ATOM 2799 N N . PRO B 1 108 ? -15.391 -9.289 -18.234 1 96.75 108 PRO B N 1
ATOM 2800 C CA . PRO B 1 108 ? -16.406 -8.781 -17.312 1 96.75 108 PRO B CA 1
ATOM 2801 C C . PRO B 1 108 ? -16.438 -9.523 -15.984 1 96.75 108 PRO B C 1
ATOM 2803 O O . PRO B 1 108 ? -16.688 -8.914 -14.938 1 96.75 108 PRO B O 1
ATOM 2806 N N . ALA B 1 109 ? -16.203 -10.82 -16.062 1 96.88 109 ALA B N 1
ATOM 2807 C CA . ALA B 1 109 ? -16.219 -11.609 -14.836 1 96.88 109 ALA B CA 1
ATOM 2808 C C . ALA B 1 109 ? -15.086 -11.188 -13.898 1 96.88 109 ALA B C 1
ATOM 2810 O O . ALA B 1 109 ? -15.227 -11.227 -12.68 1 96.88 109 ALA B O 1
ATOM 2811 N N . ILE B 1 110 ? -13.969 -10.742 -14.445 1 97.75 110 ILE B N 1
ATOM 2812 C CA . ILE B 1 110 ? -12.867 -10.258 -13.641 1 97.75 110 ILE B CA 1
ATOM 2813 C C . ILE B 1 110 ? -13.164 -8.836 -13.164 1 97.75 110 ILE B C 1
ATOM 2815 O O . ILE B 1 110 ? -12.828 -8.469 -12.031 1 97.75 110 ILE B O 1
ATOM 2819 N N . ALA B 1 111 ? -13.773 -8.031 -14.062 1 97.75 111 ALA B N 1
ATOM 2820 C CA . ALA B 1 111 ? -14.188 -6.688 -13.68 1 97.75 111 ALA B CA 1
ATOM 2821 C C . ALA B 1 111 ? -15.078 -6.727 -12.438 1 97.75 111 ALA B C 1
ATOM 2823 O O . ALA B 1 111 ? -15.031 -5.816 -11.609 1 97.75 111 ALA B O 1
ATOM 2824 N N . ALA B 1 112 ? -15.844 -7.766 -12.289 1 97.69 112 ALA B N 1
ATOM 2825 C CA . ALA B 1 112 ? -16.766 -7.918 -11.164 1 97.69 112 ALA B CA 1
ATOM 2826 C C . ALA B 1 112 ? -16 -8.062 -9.852 1 97.69 112 ALA B C 1
ATOM 2828 O O . ALA B 1 112 ? -16.562 -7.887 -8.773 1 97.69 112 ALA B O 1
ATOM 2829 N N . LEU B 1 113 ? -14.695 -8.367 -9.898 1 98.56 113 LEU B N 1
ATOM 2830 C CA . LEU B 1 113 ? -13.859 -8.492 -8.703 1 98.56 113 LEU B CA 1
ATOM 2831 C C . LEU B 1 113 ? -13.375 -7.121 -8.234 1 98.56 113 LEU B C 1
ATOM 2833 O O . LEU B 1 113 ? -12.695 -7.02 -7.215 1 98.56 113 LEU B O 1
ATOM 2837 N N . VAL B 1 114 ? -13.664 -6.109 -8.969 1 98.5 114 VAL B N 1
ATOM 2838 C CA . VAL B 1 114 ? -13.43 -4.723 -8.586 1 98.5 114 VAL B CA 1
ATOM 2839 C C . VAL B 1 114 ? -14.742 -3.945 -8.609 1 98.5 114 VAL B C 1
ATOM 2841 O O . VAL B 1 114 ? -14.992 -3.162 -9.523 1 98.5 114 VAL B O 1
ATOM 2844 N N . PRO B 1 115 ? -15.547 -4.129 -7.609 1 96.81 115 PRO B N 1
ATOM 2845 C CA . PRO B 1 115 ? -16.875 -3.527 -7.633 1 96.81 115 PRO B CA 1
ATOM 2846 C C . PRO B 1 115 ? -16.844 -2.008 -7.785 1 96.81 115 PRO B C 1
ATOM 2848 O O . PRO B 1 115 ? -15.969 -1.35 -7.211 1 96.81 115 PRO B O 1
ATOM 2851 N N . GLU B 1 116 ? -17.797 -1.529 -8.562 1 95.31 116 GLU B N 1
ATOM 2852 C CA . GLU B 1 116 ? -17.922 -0.09 -8.773 1 95.31 116 GLU B CA 1
ATOM 2853 C C . GLU B 1 116 ? -18.016 0.658 -7.449 1 95.31 116 GLU B C 1
ATOM 2855 O O . GLU B 1 116 ? -18.766 0.254 -6.559 1 95.31 116 GLU B O 1
ATOM 2860 N N . GLY B 1 117 ? -17.234 1.68 -7.367 1 95.75 117 GLY B N 1
ATOM 2861 C CA . GLY B 1 117 ? -17.234 2.49 -6.16 1 95.75 117 GLY B CA 1
ATOM 2862 C C . GLY B 1 117 ? -16.25 2.018 -5.113 1 95.75 117 GLY B C 1
ATOM 2863 O O . GLY B 1 117 ? -16.047 2.686 -4.094 1 95.75 117 GLY B O 1
ATOM 2864 N N . ARG B 1 118 ? -15.625 0.856 -5.383 1 97.38 118 ARG B N 1
ATOM 2865 C CA . ARG B 1 118 ? -14.688 0.324 -4.398 1 97.38 118 ARG B CA 1
ATOM 2866 C C . ARG B 1 118 ? -13.297 0.155 -5.004 1 97.38 118 ARG B C 1
ATOM 2868 O O . ARG B 1 118 ? -12.438 -0.521 -4.43 1 97.38 118 ARG B O 1
ATOM 2875 N N . GLU B 1 119 ? -13.117 0.758 -6.191 1 98.31 119 GLU B N 1
ATOM 2876 C CA . GLU B 1 119 ? -11.852 0.601 -6.914 1 98.31 119 GLU B CA 1
ATOM 2877 C C . GLU B 1 119 ? -10.672 1.054 -6.066 1 98.31 119 GLU B C 1
ATOM 2879 O O . GLU B 1 119 ? -9.648 0.363 -5.992 1 98.31 119 GLU B O 1
ATOM 2884 N N . ALA B 1 120 ? -10.805 2.16 -5.348 1 98.5 120 ALA B N 1
ATOM 2885 C CA . ALA B 1 120 ? -9.711 2.752 -4.582 1 98.5 120 ALA B CA 1
ATOM 2886 C C . ALA B 1 120 ? -9.195 1.783 -3.521 1 98.5 120 ALA B C 1
ATOM 2888 O O . ALA B 1 120 ? -8.008 1.475 -3.479 1 98.5 120 ALA B O 1
ATOM 2889 N N . VAL B 1 121 ? -10.109 1.214 -2.773 1 98.19 121 VAL B N 1
ATOM 2890 C CA . VAL B 1 121 ? -9.695 0.436 -1.613 1 98.19 121 VAL B CA 1
ATOM 2891 C C . VAL B 1 121 ? -9.273 -0.966 -2.053 1 98.19 121 VAL B C 1
ATOM 2893 O O . VAL B 1 121 ? -8.375 -1.566 -1.462 1 98.19 121 VAL B O 1
ATOM 2896 N N . VAL B 1 122 ? -9.867 -1.497 -3.086 1 98.62 122 VAL B N 1
ATOM 2897 C CA . VAL B 1 122 ? -9.5 -2.812 -3.6 1 98.62 122 VAL B CA 1
ATOM 2898 C C . VAL B 1 122 ? -8.086 -2.768 -4.168 1 98.62 122 VAL B C 1
ATOM 2900 O O . VAL B 1 122 ? -7.242 -3.6 -3.822 1 98.62 122 VAL B O 1
ATOM 2903 N N . TRP B 1 123 ? -7.812 -1.755 -4.961 1 98.38 123 TRP B N 1
ATOM 2904 C CA . TRP B 1 123 ? -6.488 -1.639 -5.562 1 98.38 123 TRP B CA 1
ATOM 2905 C C . TRP B 1 123 ? -5.449 -1.235 -4.523 1 98.38 123 TRP B C 1
ATOM 2907 O O . TRP B 1 123 ? -4.285 -1.637 -4.613 1 98.38 123 TRP B O 1
ATOM 2917 N N . ALA B 1 124 ? -5.887 -0.478 -3.549 1 98.19 124 ALA B N 1
ATOM 2918 C CA . ALA B 1 124 ? -4.957 -0.141 -2.473 1 98.19 124 ALA B CA 1
ATOM 2919 C C . ALA B 1 124 ? -4.516 -1.392 -1.718 1 98.19 124 ALA B C 1
ATOM 2921 O O . ALA B 1 124 ? -3.348 -1.52 -1.347 1 98.19 124 ALA B O 1
ATOM 2922 N N . TYR B 1 125 ? -5.434 -2.277 -1.459 1 98.56 125 TYR B N 1
ATOM 2923 C CA . TYR B 1 125 ? -5.062 -3.516 -0.782 1 98.56 125 TYR B CA 1
ATOM 2924 C C . TYR B 1 125 ? -4.129 -4.352 -1.649 1 98.56 125 TYR B C 1
ATOM 2926 O O . TYR B 1 125 ? -3.199 -4.984 -1.141 1 98.56 125 TYR B O 1
ATOM 2934 N N . HIS B 1 126 ? -4.484 -4.387 -2.932 1 98.31 126 HIS B N 1
ATOM 2935 C CA . HIS B 1 126 ? -3.578 -5.023 -3.879 1 98.31 126 HIS B CA 1
ATOM 2936 C C . HIS B 1 126 ? -2.162 -4.473 -3.74 1 98.31 126 HIS B C 1
ATOM 2938 O O . HIS B 1 126 ? -1.199 -5.238 -3.652 1 98.31 126 HIS B O 1
ATOM 2944 N N . ASP B 1 127 ? -2.053 -3.186 -3.691 1 96.56 127 ASP B N 1
ATOM 2945 C CA . ASP B 1 127 ? -0.752 -2.529 -3.592 1 96.56 127 ASP B CA 1
ATOM 2946 C C . ASP B 1 127 ? -0.089 -2.826 -2.248 1 96.56 127 ASP B C 1
ATOM 2948 O O . ASP B 1 127 ? 1.122 -3.045 -2.184 1 96.56 127 ASP B O 1
ATOM 2952 N N . PHE B 1 128 ? -0.866 -2.816 -1.185 1 97.12 128 PHE B N 1
ATOM 2953 C CA . PHE B 1 128 ? -0.366 -3.18 0.136 1 97.12 128 PHE B CA 1
ATOM 2954 C C . PHE B 1 128 ? 0.231 -4.582 0.123 1 97.12 128 PHE B C 1
ATOM 2956 O O . PHE B 1 128 ? 1.345 -4.793 0.607 1 97.12 128 PHE B O 1
ATOM 2963 N N . ALA B 1 129 ? -0.46 -5.531 -0.45 1 98.12 129 ALA B N 1
ATOM 2964 C CA . ALA B 1 129 ? -0.012 -6.922 -0.492 1 98.12 129 ALA B CA 1
ATOM 2965 C C . ALA B 1 129 ? 1.301 -7.051 -1.258 1 98.12 129 ALA B C 1
ATOM 2967 O O . ALA B 1 129 ? 2.211 -7.766 -0.827 1 98.12 129 ALA B O 1
ATOM 2968 N N . ASP B 1 130 ? 1.436 -6.254 -2.344 1 96.94 130 ASP B N 1
ATOM 2969 C CA . ASP B 1 130 ? 2.564 -6.406 -3.256 1 96.94 130 ASP B CA 1
ATOM 2970 C C . ASP B 1 130 ? 3.744 -5.539 -2.82 1 96.94 130 ASP B C 1
ATOM 2972 O O . ASP B 1 130 ? 4.789 -5.531 -3.473 1 96.94 130 ASP B O 1
ATOM 2976 N N . SER B 1 131 ? 3.635 -4.766 -1.768 1 94.19 131 SER B N 1
ATOM 2977 C CA . SER B 1 131 ? 4.727 -3.908 -1.32 1 94.19 131 SER B CA 1
ATOM 2978 C C . SER B 1 131 ? 5.098 -4.195 0.131 1 94.19 131 SER B C 1
ATOM 2980 O O . SER B 1 131 ? 5.895 -5.09 0.408 1 94.19 131 SER B O 1
ATOM 2982 N N . THR B 1 132 ? 4.266 -3.713 1.06 1 90 132 THR B N 1
ATOM 2983 C CA . THR B 1 132 ? 4.562 -3.768 2.486 1 90 132 THR B CA 1
ATOM 2984 C C . THR B 1 132 ? 4.555 -5.211 2.986 1 90 132 THR B C 1
ATOM 2986 O O . THR B 1 132 ? 5.469 -5.629 3.699 1 90 132 THR B O 1
ATOM 2989 N N . LEU B 1 133 ? 3.582 -5.945 2.604 1 96.44 133 LEU B N 1
ATOM 2990 C CA . LEU B 1 133 ? 3.389 -7.297 3.115 1 96.44 133 LEU B CA 1
ATOM 2991 C C . LEU B 1 133 ? 4.363 -8.273 2.461 1 96.44 133 LEU B C 1
ATOM 2993 O O . LEU B 1 133 ? 4.785 -9.25 3.086 1 96.44 133 LEU B O 1
ATOM 2997 N N . GLU B 1 134 ? 4.758 -7.988 1.27 1 96.81 134 GLU B N 1
ATOM 2998 C CA . GLU B 1 134 ? 5.52 -8.93 0.449 1 96.81 134 GLU B CA 1
ATOM 2999 C C . GLU B 1 134 ? 6.859 -9.258 1.092 1 96.81 134 GLU B C 1
ATOM 3001 O O . GLU B 1 134 ? 7.277 -10.422 1.106 1 96.81 134 GLU B O 1
ATOM 3006 N N . THR B 1 135 ? 7.531 -8.273 1.691 1 96.5 135 THR B N 1
ATOM 3007 C CA . THR B 1 135 ? 8.922 -8.422 2.1 1 96.5 135 THR B CA 1
ATOM 3008 C C . THR B 1 135 ? 9.07 -9.516 3.152 1 96.5 135 THR B C 1
ATOM 3010 O O . THR B 1 135 ? 9.781 -10.5 2.943 1 96.5 135 THR B O 1
ATOM 3013 N N . PRO B 1 136 ? 8.336 -9.398 4.258 1 98.12 136 PRO B N 1
ATOM 3014 C CA . PRO B 1 136 ? 8.516 -10.469 5.246 1 98.12 136 PRO B CA 1
ATOM 3015 C C . PRO B 1 136 ? 7.988 -11.812 4.758 1 98.12 136 PRO B C 1
ATOM 3017 O O . PRO B 1 136 ? 8.539 -12.859 5.109 1 98.12 136 PRO B O 1
ATOM 3020 N N . MET B 1 137 ? 6.965 -11.82 3.959 1 98.38 137 MET B N 1
ATOM 3021 C CA . MET B 1 137 ? 6.398 -13.062 3.432 1 98.38 137 MET B CA 1
ATOM 3022 C C . MET B 1 137 ? 7.398 -13.773 2.529 1 98.38 137 MET B C 1
ATOM 3024 O O . MET B 1 137 ? 7.625 -14.977 2.676 1 98.38 137 MET B O 1
ATOM 3028 N N . PHE B 1 138 ? 7.973 -13.023 1.647 1 98.25 138 PHE B N 1
ATOM 3029 C CA . PHE B 1 138 ? 8.93 -13.562 0.687 1 98.25 138 PHE B CA 1
ATOM 3030 C C . PHE B 1 138 ? 10.172 -14.078 1.394 1 98.25 138 PHE B C 1
ATOM 3032 O O . PHE B 1 138 ? 10.656 -15.18 1.097 1 98.25 138 PHE B O 1
ATOM 3039 N N . GLN B 1 139 ? 10.688 -13.258 2.311 1 98.62 139 GLN B N 1
ATOM 3040 C CA . GLN B 1 139 ? 11.883 -13.656 3.041 1 98.62 139 GLN B CA 1
ATOM 3041 C C . GLN B 1 139 ? 11.641 -14.93 3.85 1 98.62 139 GLN B C 1
ATOM 3043 O O . GLN B 1 139 ? 12.469 -15.836 3.854 1 98.62 139 GLN B O 1
ATOM 3048 N N . ALA B 1 140 ? 10.484 -14.992 4.441 1 98.69 140 ALA B N 1
ATOM 3049 C CA . ALA B 1 140 ? 10.148 -16.172 5.246 1 98.69 140 ALA B CA 1
ATOM 3050 C C . ALA B 1 140 ? 9.992 -17.406 4.375 1 98.69 140 ALA B C 1
ATOM 3052 O O . ALA B 1 140 ? 10.312 -18.516 4.801 1 98.69 140 ALA B O 1
ATOM 3053 N N . ALA B 1 141 ? 9.523 -17.219 3.178 1 98.56 141 ALA B N 1
ATOM 3054 C CA . ALA B 1 141 ? 9.211 -18.344 2.291 1 98.56 141 ALA B CA 1
ATOM 3055 C C . ALA B 1 141 ? 10.461 -18.828 1.565 1 98.56 141 ALA B C 1
ATOM 3057 O O . ALA B 1 141 ? 10.539 -20 1.172 1 98.56 141 ALA B O 1
ATOM 3058 N N . THR B 1 142 ? 11.453 -17.969 1.354 1 98.62 142 THR B N 1
ATOM 3059 C CA . THR B 1 142 ? 12.57 -18.172 0.434 1 98.62 142 THR B CA 1
ATOM 3060 C C . THR B 1 142 ? 13.352 -19.422 0.782 1 98.62 142 THR B C 1
ATOM 3062 O O . THR B 1 142 ? 13.641 -20.25 -0.094 1 98.62 142 THR B O 1
ATOM 3065 N N . PRO B 1 143 ? 13.664 -19.703 2.084 1 98.56 143 PRO B N 1
ATOM 3066 C CA . PRO B 1 143 ? 14.391 -20.953 2.379 1 98.56 143 PRO B CA 1
ATOM 3067 C C . PRO B 1 143 ? 13.609 -22.203 1.984 1 98.56 143 PRO B C 1
ATOM 3069 O O . PRO B 1 143 ? 14.188 -23.156 1.468 1 98.56 143 PRO B O 1
ATOM 3072 N N . GLY B 1 144 ? 12.328 -22.141 2.283 1 98.12 144 GLY B N 1
ATOM 3073 C CA . GLY B 1 144 ? 11.492 -23.281 1.928 1 98.12 144 GLY B CA 1
ATOM 3074 C C . GLY B 1 144 ? 11.336 -23.469 0.429 1 98.12 144 GLY B C 1
ATOM 3075 O O . GLY B 1 144 ? 11.305 -24.594 -0.066 1 98.12 144 GLY B O 1
ATOM 3076 N N . ILE B 1 145 ? 11.219 -22.344 -0.325 1 98.19 145 ILE B N 1
ATOM 3077 C CA . ILE B 1 145 ? 11.133 -22.391 -1.78 1 98.19 145 ILE B CA 1
ATOM 3078 C C . ILE B 1 145 ? 12.414 -23 -2.35 1 98.19 145 ILE B C 1
ATOM 3080 O O . ILE B 1 145 ? 12.359 -23.875 -3.223 1 98.19 145 ILE B O 1
ATOM 3084 N N . ARG B 1 146 ? 13.57 -22.531 -1.871 1 98.06 146 ARG B N 1
ATOM 3085 C CA . ARG B 1 146 ? 14.852 -23.062 -2.316 1 98.06 146 ARG B CA 1
ATOM 3086 C C . ARG B 1 146 ? 14.914 -24.578 -2.154 1 98.06 146 ARG B C 1
ATOM 3088 O O . ARG B 1 146 ? 15.391 -25.281 -3.043 1 98.06 146 ARG B O 1
ATOM 3095 N N . ALA B 1 147 ? 14.414 -25.031 -1.024 1 97.25 147 ALA B N 1
ATOM 3096 C CA . ALA B 1 147 ? 14.484 -26.453 -0.687 1 97.25 147 ALA B CA 1
ATOM 3097 C C . ALA B 1 147 ? 13.641 -27.297 -1.64 1 97.25 147 ALA B C 1
ATOM 3099 O O . ALA B 1 147 ? 13.828 -28.5 -1.752 1 97.25 147 ALA B O 1
ATOM 3100 N N . ARG B 1 148 ? 12.703 -26.672 -2.361 1 95.75 148 ARG B N 1
ATOM 3101 C CA . ARG B 1 148 ? 11.766 -27.406 -3.205 1 95.75 148 ARG B CA 1
ATOM 3102 C C . ARG B 1 148 ? 12.32 -27.594 -4.609 1 95.75 148 ARG B C 1
ATOM 3104 O O . ARG B 1 148 ? 11.789 -28.375 -5.398 1 95.75 148 ARG B O 1
ATOM 3111 N N . PHE B 1 149 ? 13.383 -26.906 -4.91 1 95.94 149 PHE B N 1
ATOM 3112 C CA . PHE B 1 149 ? 13.992 -27.094 -6.219 1 95.94 149 PHE B CA 1
ATOM 3113 C C . PHE B 1 149 ? 14.602 -28.484 -6.336 1 95.94 149 PHE B C 1
ATOM 3115 O O . PHE B 1 149 ? 15.188 -29 -5.379 1 95.94 149 PHE B O 1
ATOM 3122 N N . ALA B 1 150 ? 14.484 -29.062 -7.488 1 92.94 150 ALA B N 1
ATOM 3123 C CA . ALA B 1 150 ? 14.875 -30.453 -7.699 1 92.94 150 ALA B CA 1
ATOM 3124 C C . ALA B 1 150 ? 16.391 -30.578 -7.859 1 92.94 150 ALA B C 1
ATOM 3126 O O . ALA B 1 150 ? 16.969 -31.578 -7.445 1 92.94 150 ALA B O 1
ATOM 3127 N N . THR B 1 151 ? 17.078 -29.562 -8.469 1 95.06 151 THR B N 1
ATOM 3128 C CA . THR B 1 151 ? 18.484 -29.719 -8.797 1 95.06 151 THR B CA 1
ATOM 3129 C C . THR B 1 151 ? 19.344 -28.766 -7.965 1 95.06 151 THR B C 1
ATOM 3131 O O . THR B 1 151 ? 18.859 -27.734 -7.512 1 95.06 151 THR B O 1
ATOM 3134 N N . HIS B 1 152 ? 20.547 -29.188 -7.855 1 95.44 152 HIS B N 1
ATOM 3135 C CA . HIS B 1 152 ? 21.531 -28.375 -7.141 1 95.44 152 HIS B CA 1
ATOM 3136 C C . HIS B 1 152 ? 21.734 -27.031 -7.836 1 95.44 152 HIS B C 1
ATOM 3138 O O . HIS B 1 152 ? 21.812 -25.984 -7.176 1 95.44 152 HIS B O 1
ATOM 3144 N N . ASN B 1 153 ? 21.719 -27.047 -9.141 1 93.81 153 ASN B N 1
ATOM 3145 C CA . ASN B 1 153 ? 21.938 -25.828 -9.906 1 93.81 153 ASN B CA 1
ATOM 3146 C C . ASN B 1 153 ? 20.812 -24.812 -9.703 1 93.81 153 ASN B C 1
ATOM 3148 O O . ASN B 1 153 ? 21.047 -23.609 -9.57 1 93.81 153 ASN B O 1
ATOM 3152 N N . GLU B 1 154 ? 19.609 -25.297 -9.656 1 94.62 154 GLU B N 1
ATOM 3153 C CA . GLU B 1 154 ? 18.469 -24.422 -9.398 1 94.62 154 GLU B CA 1
ATOM 3154 C C . GLU B 1 154 ? 18.578 -23.766 -8.023 1 94.62 154 GLU B C 1
ATOM 3156 O O . GLU B 1 154 ? 18.375 -22.547 -7.895 1 94.62 154 GLU B O 1
ATOM 3161 N N . ARG B 1 155 ? 18.969 -24.547 -7.039 1 96.94 155 ARG B N 1
ATOM 3162 C CA . ARG B 1 155 ? 19.125 -24.031 -5.684 1 96.94 155 ARG B CA 1
ATOM 3163 C C . ARG B 1 15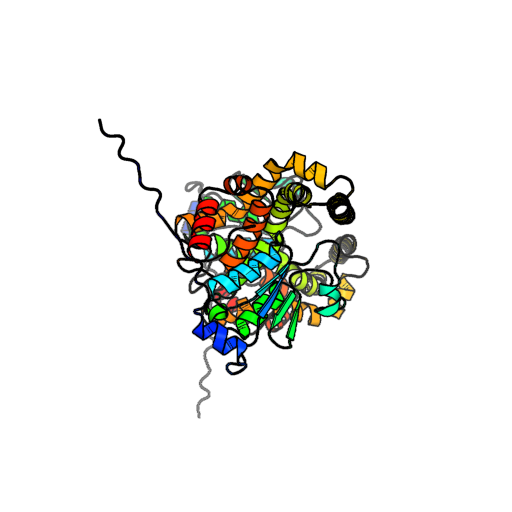5 ? 20.25 -22.984 -5.613 1 96.94 155 ARG B C 1
ATOM 3165 O O . ARG B 1 155 ? 20.094 -21.938 -4.98 1 96.94 155 ARG B O 1
ATOM 3172 N N . LEU B 1 156 ? 21.312 -23.297 -6.328 1 94.94 156 LEU B N 1
ATOM 3173 C CA . LEU B 1 156 ? 22.484 -22.406 -6.328 1 94.94 156 LEU B CA 1
ATOM 3174 C C . LEU B 1 156 ? 22.156 -21.078 -7 1 94.94 156 LEU B C 1
ATOM 3176 O O . LEU B 1 156 ? 22.484 -20.016 -6.469 1 94.94 156 LEU B O 1
ATOM 3180 N N . PHE B 1 157 ? 21.562 -21.156 -8.125 1 93.31 157 PHE B N 1
ATOM 3181 C CA . PHE B 1 157 ? 21.266 -19.938 -8.867 1 93.31 157 PHE B CA 1
ATOM 3182 C C . PHE B 1 157 ? 20.188 -19.109 -8.156 1 93.31 157 PHE B C 1
ATOM 3184 O O . PHE B 1 157 ? 20.25 -17.875 -8.141 1 93.31 157 PHE B O 1
ATOM 3191 N N . PHE B 1 158 ? 19.203 -19.797 -7.605 1 96.31 158 PHE B N 1
ATOM 3192 C CA . PHE B 1 158 ? 18.188 -19.109 -6.809 1 96.31 158 PHE B CA 1
ATOM 3193 C C . PHE B 1 158 ? 18.828 -18.344 -5.66 1 96.31 158 PHE B C 1
ATOM 3195 O O . PHE B 1 158 ? 18.5 -17.172 -5.438 1 96.31 158 PHE B O 1
ATOM 3202 N N . THR B 1 159 ? 19.75 -18.922 -4.977 1 97 159 THR B N 1
ATOM 3203 C CA . THR B 1 159 ? 20.453 -18.312 -3.861 1 97 159 THR B CA 1
ATOM 3204 C C . THR B 1 159 ? 21.312 -17.141 -4.348 1 97 159 THR B C 1
ATOM 3206 O O . THR B 1 159 ? 21.312 -16.078 -3.74 1 97 159 THR B O 1
ATOM 3209 N N . PHE B 1 160 ? 21.969 -17.359 -5.457 1 94.44 160 PHE B N 1
ATOM 3210 C CA . PHE B 1 160 ? 22.844 -16.344 -6.027 1 94.44 160 PHE B CA 1
ATOM 3211 C C . PHE B 1 160 ? 22.078 -15.07 -6.359 1 94.44 160 PHE B C 1
ATOM 3213 O O . PHE B 1 160 ? 22.516 -13.969 -6.047 1 94.44 160 PHE B O 1
ATOM 3220 N N . ILE B 1 161 ? 20.984 -15.273 -6.938 1 93.25 161 ILE B N 1
ATOM 3221 C CA . ILE B 1 161 ? 20.156 -14.141 -7.336 1 93.25 161 ILE B CA 1
ATOM 3222 C C . ILE B 1 161 ? 19.703 -13.367 -6.098 1 93.25 161 ILE B C 1
ATOM 3224 O O . ILE B 1 161 ? 19.766 -12.133 -6.074 1 93.25 161 ILE B O 1
ATOM 3228 N N . LYS B 1 162 ? 19.281 -14.047 -5.035 1 96.56 162 LYS B N 1
ATOM 3229 C CA . LYS B 1 162 ? 18.859 -13.383 -3.803 1 96.56 162 LYS B CA 1
ATOM 3230 C C . LYS B 1 162 ? 20.016 -12.641 -3.148 1 96.56 162 LYS B C 1
ATOM 3232 O O . LYS B 1 162 ? 19.859 -11.5 -2.711 1 96.56 162 LYS B O 1
ATOM 3237 N N . GLU B 1 163 ? 21.156 -13.25 -3.178 1 94.75 163 GLU B N 1
ATOM 3238 C CA . GLU B 1 163 ? 22.312 -12.688 -2.479 1 94.75 163 GLU B CA 1
ATOM 3239 C C . GLU B 1 163 ? 22.844 -11.461 -3.207 1 94.75 163 GLU B C 1
ATOM 3241 O O . GLU B 1 163 ? 23.406 -10.555 -2.582 1 94.75 163 GLU B O 1
ATOM 3246 N N . ARG B 1 164 ? 22.703 -11.414 -4.473 1 94.12 164 ARG B N 1
ATOM 3247 C CA . ARG B 1 164 ? 23.094 -10.234 -5.238 1 94.12 164 ARG B CA 1
ATOM 3248 C C . ARG B 1 164 ? 22.25 -9.031 -4.855 1 94.12 164 ARG B C 1
ATOM 3250 O O . ARG B 1 164 ? 22.734 -7.898 -4.867 1 94.12 164 ARG B O 1
ATOM 3257 N N . ARG B 1 165 ? 21.078 -9.32 -4.449 1 92.69 165 ARG B N 1
ATOM 3258 C CA . ARG B 1 165 ? 20.141 -8.234 -4.164 1 92.69 165 ARG B CA 1
ATOM 3259 C C . ARG B 1 165 ? 20.156 -7.883 -2.68 1 92.69 165 ARG B C 1
ATOM 3261 O O . ARG B 1 165 ? 20.062 -6.711 -2.311 1 92.69 165 ARG B O 1
ATOM 3268 N N . TRP B 1 166 ? 20.297 -8.867 -1.81 1 96.62 166 TRP B N 1
ATOM 3269 C CA . TRP B 1 166 ? 20.047 -8.641 -0.391 1 96.62 166 TRP B CA 1
ATOM 3270 C C . TRP B 1 166 ? 21.297 -8.891 0.435 1 96.62 166 TRP B C 1
ATOM 3272 O O . TRP B 1 166 ? 21.281 -8.766 1.662 1 96.62 166 TRP B O 1
ATOM 3282 N N . GLY B 1 167 ? 22.344 -9.305 -0.226 1 96.12 167 GLY B N 1
ATOM 3283 C CA . GLY B 1 167 ? 23.625 -9.531 0.446 1 96.12 167 GLY B CA 1
ATOM 3284 C C . GLY B 1 167 ? 23.922 -10.992 0.688 1 96.12 167 GLY B C 1
ATOM 3285 O O . GLY B 1 167 ? 23 -11.812 0.77 1 96.12 167 GLY B O 1
ATOM 3286 N N . ALA B 1 168 ? 25.219 -11.234 0.794 1 95.88 168 ALA B N 1
ATOM 3287 C CA . ALA B 1 168 ? 25.703 -12.594 1 1 95.88 168 ALA B CA 1
ATOM 3288 C C . ALA B 1 168 ? 25.109 -13.203 2.27 1 95.88 168 ALA B C 1
ATOM 3290 O O . ALA B 1 168 ? 25.047 -12.531 3.307 1 95.88 168 ALA B O 1
ATOM 3291 N N . GLY B 1 169 ? 24.594 -14.422 2.162 1 97.44 169 GLY B N 1
ATOM 3292 C CA . GLY B 1 169 ? 24.094 -15.156 3.32 1 97.44 169 GLY B CA 1
ATOM 3293 C C . GLY B 1 169 ? 22.688 -14.781 3.711 1 97.44 169 GLY B C 1
ATOM 3294 O O . GLY B 1 169 ? 22.203 -15.188 4.77 1 97.44 169 GLY B O 1
ATOM 3295 N N . CYS B 1 170 ? 22 -14.078 2.893 1 98.25 170 CYS B N 1
ATOM 3296 C CA . CYS B 1 170 ? 20.688 -13.586 3.242 1 98.25 170 CYS B CA 1
ATOM 3297 C C . CYS B 1 170 ? 19.703 -14.734 3.422 1 98.25 170 CYS B C 1
ATOM 3299 O O . CYS B 1 170 ? 18.844 -14.695 4.316 1 98.25 170 CYS B O 1
ATOM 3301 N N . VAL B 1 171 ? 19.797 -15.742 2.65 1 98.25 171 VAL B N 1
ATOM 3302 C CA . VAL B 1 171 ? 18.828 -16.828 2.715 1 98.25 171 VAL B CA 1
ATOM 3303 C C . VAL B 1 171 ? 18.984 -17.578 4.039 1 98.25 171 VAL B C 1
ATOM 3305 O O . VAL B 1 171 ? 17.984 -17.922 4.684 1 98.25 171 VAL B O 1
ATOM 3308 N N . GLU B 1 172 ? 20.203 -17.797 4.465 1 98.25 172 GLU B N 1
ATOM 3309 C CA . GLU B 1 172 ? 20.469 -18.422 5.758 1 98.25 172 GLU B CA 1
ATOM 3310 C C . GLU B 1 172 ? 20 -17.531 6.906 1 98.25 172 GLU B C 1
ATOM 3312 O O . GLU B 1 172 ? 19.453 -18.031 7.898 1 98.25 172 GLU B O 1
ATOM 3317 N N . ARG B 1 173 ? 20.25 -16.297 6.773 1 98.5 173 ARG B N 1
ATOM 3318 C CA . ARG B 1 173 ? 19.781 -15.352 7.781 1 98.5 173 ARG B CA 1
ATOM 3319 C C . ARG B 1 173 ? 18.266 -15.391 7.891 1 98.5 173 ARG B C 1
ATOM 3321 O O . ARG B 1 173 ? 17.703 -15.438 8.992 1 98.5 173 ARG B O 1
ATOM 3328 N N . TRP B 1 174 ? 17.578 -15.414 6.754 1 98.44 174 TRP B N 1
ATOM 3329 C CA . TRP B 1 174 ? 16.109 -15.453 6.73 1 98.44 174 TRP B CA 1
ATOM 3330 C C . TRP B 1 174 ? 15.594 -16.75 7.344 1 98.44 174 TRP B C 1
ATOM 3332 O O . TRP B 1 174 ? 14.547 -16.766 7.992 1 98.44 174 TRP B O 1
ATOM 3342 N N . ALA B 1 175 ? 16.297 -17.828 7.129 1 98.12 175 ALA B N 1
ATOM 3343 C CA . ALA B 1 175 ? 15.922 -19.094 7.754 1 98.12 175 ALA B CA 1
ATOM 3344 C C . ALA B 1 175 ? 15.984 -19 9.273 1 98.12 175 ALA B C 1
ATOM 3346 O O . ALA B 1 175 ? 15.078 -19.469 9.969 1 98.12 175 ALA B O 1
ATOM 3347 N N . ARG B 1 176 ? 16.984 -18.328 9.766 1 98.25 176 ARG B N 1
ATOM 3348 C CA . ARG B 1 176 ? 17.188 -18.172 11.211 1 98.25 176 ARG B CA 1
ATOM 3349 C C . ARG B 1 176 ? 16.172 -17.203 11.805 1 98.25 176 ARG B C 1
ATOM 3351 O O . ARG B 1 176 ? 15.742 -17.359 12.945 1 98.25 176 ARG B O 1
ATOM 3358 N N . GLU B 1 177 ? 15.75 -16.281 11.008 1 98.25 177 GLU B N 1
ATOM 3359 C CA . GLU B 1 177 ? 14.883 -15.203 11.484 1 98.25 177 GLU B CA 1
ATOM 3360 C C . GLU B 1 177 ? 13.438 -15.445 11.07 1 98.25 177 GLU B C 1
ATOM 3362 O O . GLU B 1 177 ? 12.625 -14.516 11.062 1 98.25 177 GLU B O 1
ATOM 3367 N N . ARG B 1 178 ? 13.125 -16.594 10.688 1 98 178 ARG B N 1
ATOM 3368 C CA . ARG B 1 178 ? 11.828 -16.875 10.07 1 98 178 ARG B CA 1
ATOM 3369 C C . ARG B 1 178 ? 10.688 -16.516 11.016 1 98 178 ARG B C 1
ATOM 3371 O O . ARG B 1 178 ? 9.688 -15.938 10.594 1 98 178 ARG B O 1
ATOM 3378 N N . ASP B 1 179 ? 10.789 -16.906 12.32 1 97.75 179 ASP B N 1
ATOM 3379 C CA . ASP B 1 179 ? 9.727 -16.625 13.281 1 97.75 179 ASP B CA 1
ATOM 3380 C C . ASP B 1 179 ? 9.492 -15.117 13.406 1 97.75 179 ASP B C 1
ATOM 3382 O O . ASP B 1 179 ? 8.344 -14.672 13.492 1 97.75 179 ASP B O 1
ATOM 3386 N N . GLU B 1 180 ? 10.539 -14.367 13.422 1 98.44 180 GLU B N 1
ATOM 3387 C CA . GLU B 1 180 ? 10.43 -12.914 13.5 1 98.44 180 GLU B CA 1
ATOM 3388 C C . GLU B 1 180 ? 9.789 -12.344 12.234 1 98.44 180 GLU B C 1
ATOM 3390 O O . GLU B 1 180 ? 9 -11.398 12.305 1 98.44 180 GLU B O 1
ATOM 3395 N N . LEU B 1 181 ? 10.188 -12.852 11.109 1 98.62 181 LEU B N 1
ATOM 3396 C CA . LEU B 1 181 ? 9.609 -12.438 9.836 1 98.62 181 LEU B CA 1
ATOM 3397 C C . LEU B 1 181 ? 8.109 -12.727 9.797 1 98.62 181 LEU B C 1
ATOM 3399 O O . LEU B 1 181 ? 7.32 -11.875 9.375 1 98.62 181 LEU B O 1
ATOM 3403 N N . LEU B 1 182 ? 7.719 -13.883 10.273 1 98.62 182 LEU B N 1
ATOM 3404 C CA . LEU B 1 182 ? 6.309 -14.258 10.305 1 98.62 182 LEU B CA 1
ATOM 3405 C C . LEU B 1 182 ? 5.539 -13.406 11.305 1 98.62 182 LEU B C 1
ATOM 3407 O O . LEU B 1 182 ? 4.383 -13.055 11.062 1 98.62 182 LEU B O 1
ATOM 3411 N N . GLU B 1 183 ? 6.152 -13.094 12.383 1 98.31 183 GLU B N 1
ATOM 3412 C CA . GLU B 1 183 ? 5.527 -12.195 13.352 1 98.31 183 GLU B CA 1
ATOM 3413 C C . GLU B 1 183 ? 5.312 -10.805 12.75 1 98.31 183 GLU B C 1
ATOM 3415 O O . GLU B 1 183 ? 4.289 -10.172 12.992 1 98.31 183 GLU B O 1
ATOM 3420 N N . SER B 1 184 ? 6.293 -10.375 11.992 1 98.25 184 SER B N 1
ATOM 3421 C CA . SER B 1 184 ? 6.152 -9.102 11.297 1 98.25 184 SER B CA 1
ATOM 3422 C C . SER B 1 184 ? 4.973 -9.125 10.328 1 98.25 184 SER B C 1
ATOM 3424 O O . SER B 1 184 ? 4.156 -8.195 10.32 1 98.25 184 SER B O 1
ATOM 3426 N N . ALA B 1 185 ? 4.875 -10.164 9.578 1 98.5 185 ALA B N 1
ATOM 3427 C CA . ALA B 1 185 ? 3.756 -10.328 8.648 1 98.5 185 ALA B CA 1
ATOM 3428 C C . ALA B 1 185 ? 2.428 -10.367 9.398 1 98.5 185 ALA B C 1
ATOM 3430 O O . ALA B 1 185 ? 1.45 -9.742 8.984 1 98.5 185 ALA B O 1
ATOM 3431 N N . ARG B 1 186 ? 2.412 -11.109 10.477 1 98.25 186 ARG B N 1
ATOM 3432 C CA . ARG B 1 186 ? 1.212 -11.219 11.305 1 98.25 186 ARG B CA 1
ATOM 3433 C C . ARG B 1 186 ? 0.771 -9.859 11.82 1 98.25 186 ARG B C 1
ATOM 3435 O O . ARG B 1 186 ? -0.422 -9.539 11.812 1 98.25 186 ARG B O 1
ATOM 3442 N N . THR B 1 187 ? 1.711 -9.055 12.219 1 97.62 187 THR B N 1
ATOM 3443 C CA . THR B 1 187 ? 1.432 -7.711 12.719 1 97.62 187 THR B CA 1
ATOM 3444 C C . THR B 1 187 ? 0.875 -6.828 11.609 1 97.62 187 THR B C 1
ATOM 3446 O O . THR B 1 187 ? -0.101 -6.102 11.812 1 97.62 187 THR B O 1
ATOM 3449 N N . MET B 1 188 ? 1.435 -6.926 10.453 1 97.56 188 MET B N 1
ATOM 3450 C CA . MET B 1 188 ? 0.978 -6.152 9.305 1 97.56 188 MET B CA 1
ATOM 3451 C C . MET B 1 188 ? -0.435 -6.562 8.898 1 97.56 188 MET B C 1
ATOM 3453 O O . MET B 1 188 ? -1.201 -5.742 8.391 1 97.56 188 MET B O 1
ATOM 3457 N N . LEU B 1 189 ? -0.811 -7.828 9.195 1 98.56 189 LEU B N 1
ATOM 3458 C CA . LEU B 1 189 ? -2.094 -8.375 8.766 1 98.56 189 LEU B CA 1
ATOM 3459 C C . LEU B 1 189 ? -3.152 -8.188 9.852 1 98.56 189 LEU B C 1
ATOM 3461 O O . LEU B 1 189 ? -4.285 -8.648 9.695 1 98.56 189 LEU B O 1
ATOM 3465 N N . ALA B 1 190 ? -2.803 -7.492 10.93 1 98.25 190 ALA B N 1
ATOM 3466 C CA . ALA B 1 190 ? -3.748 -7.332 12.031 1 98.25 190 ALA B CA 1
ATOM 3467 C C . ALA B 1 190 ? -5.047 -6.691 11.555 1 98.25 190 ALA B C 1
ATOM 3469 O O . ALA B 1 190 ? -6.137 -7.184 11.852 1 98.25 190 ALA B O 1
ATOM 3470 N N . PRO B 1 191 ? -4.984 -5.621 10.719 1 98.19 191 PRO B N 1
ATOM 3471 C CA . PRO B 1 191 ? -6.246 -5.074 10.211 1 98.19 191 PRO B CA 1
ATOM 3472 C C . PRO B 1 191 ? -7.008 -6.07 9.336 1 98.19 191 PRO B C 1
ATOM 3474 O O . PRO B 1 191 ? -8.242 -6.125 9.391 1 98.19 191 PRO B O 1
ATOM 3477 N N . THR B 1 192 ? -6.293 -6.859 8.539 1 98.81 192 THR B N 1
ATOM 3478 C CA . THR B 1 192 ? -6.906 -7.871 7.688 1 98.81 192 THR B CA 1
ATOM 3479 C C . THR B 1 192 ? -7.621 -8.93 8.523 1 98.81 192 THR B C 1
ATOM 3481 O O . THR B 1 192 ? -8.766 -9.281 8.242 1 98.81 192 THR B O 1
ATOM 3484 N N . ARG B 1 193 ? -6.922 -9.383 9.539 1 98.69 193 ARG B N 1
ATOM 3485 C CA . ARG B 1 193 ? -7.523 -10.375 10.43 1 98.69 193 ARG B CA 1
ATOM 3486 C C . ARG B 1 193 ? -8.766 -9.812 11.109 1 98.69 193 ARG B C 1
ATOM 3488 O O . ARG B 1 193 ? -9.758 -10.523 11.289 1 98.69 193 ARG B O 1
ATOM 3495 N N . ALA B 1 194 ? -8.742 -8.555 11.484 1 98.25 194 ALA B N 1
ATOM 3496 C CA . ALA B 1 194 ? -9.898 -7.918 12.102 1 98.25 194 ALA B CA 1
ATOM 3497 C C . ALA B 1 194 ? -11.094 -7.922 11.148 1 98.25 194 ALA B C 1
ATOM 3499 O O . ALA B 1 194 ? -12.211 -8.25 11.555 1 98.25 194 ALA B O 1
ATOM 3500 N N . SER B 1 195 ? -10.891 -7.59 9.859 1 98.56 195 SER B N 1
ATOM 3501 C CA . SER B 1 195 ? -11.953 -7.609 8.859 1 98.56 195 SER B CA 1
ATOM 3502 C C . SER B 1 195 ? -12.5 -9.016 8.656 1 98.56 195 SER B C 1
ATOM 3504 O O . SER B 1 195 ? -13.711 -9.211 8.516 1 98.56 195 SER B O 1
ATOM 3506 N N . LEU B 1 196 ? -11.586 -9.984 8.727 1 98.56 196 LEU B N 1
ATOM 3507 C CA . LEU B 1 196 ? -11.945 -11.367 8.422 1 98.56 196 LEU B CA 1
ATOM 3508 C C . LEU B 1 196 ? -12.688 -12.008 9.586 1 98.56 196 LEU B C 1
ATOM 3510 O O . LEU B 1 196 ? -13.297 -13.07 9.438 1 98.56 196 LEU B O 1
ATOM 3514 N N . ARG B 1 197 ? -12.656 -11.398 10.75 1 97.69 197 ARG B N 1
ATOM 3515 C CA . ARG B 1 197 ? -13.469 -11.875 11.867 1 97.69 197 ARG B CA 1
ATOM 3516 C C . ARG B 1 197 ? -14.938 -11.539 11.656 1 97.69 197 ARG B C 1
ATOM 3518 O O . ARG B 1 197 ? -15.82 -12.172 12.242 1 97.69 197 ARG B O 1
ATOM 3525 N N . ARG B 1 198 ? -15.203 -10.625 10.75 1 97.12 198 ARG B N 1
ATOM 3526 C CA . ARG B 1 198 ? -16.562 -10.125 10.555 1 97.12 198 ARG B CA 1
ATOM 3527 C C . ARG B 1 198 ? -17.109 -10.539 9.188 1 97.12 198 ARG B C 1
ATOM 3529 O O . ARG B 1 198 ? -18.312 -10.719 9.031 1 97.12 198 ARG B O 1
ATOM 3536 N N . HIS B 1 199 ? -16.219 -10.617 8.234 1 98 199 HIS B N 1
ATOM 3537 C CA . HIS B 1 199 ? -16.625 -10.914 6.859 1 98 199 HIS B CA 1
ATOM 3538 C C . HIS B 1 199 ? -15.859 -12.125 6.32 1 98 199 HIS B C 1
ATOM 3540 O O . HIS B 1 199 ? -14.773 -12.453 6.805 1 98 199 HIS B O 1
ATOM 3546 N N . ALA B 1 200 ? -16.359 -12.727 5.336 1 98.25 200 ALA B N 1
ATOM 3547 C CA . ALA B 1 200 ? -15.75 -13.906 4.723 1 98.25 200 ALA B CA 1
ATOM 3548 C C . ALA B 1 200 ? -14.508 -13.523 3.92 1 98.25 200 ALA B C 1
ATOM 3550 O O . ALA B 1 200 ? -13.586 -14.328 3.77 1 98.25 200 ALA B O 1
ATOM 3551 N N . PHE B 1 201 ? -14.539 -12.242 3.48 1 98.81 201 PHE B N 1
ATOM 3552 C CA . PHE B 1 201 ? -13.453 -11.836 2.59 1 98.81 201 PHE B CA 1
ATOM 3553 C C . PHE B 1 201 ? -12.891 -10.484 3.006 1 98.81 201 PHE B C 1
ATOM 3555 O O . PHE B 1 201 ? -13.453 -9.812 3.875 1 98.81 201 PHE B O 1
ATOM 3562 N N . VAL B 1 202 ? -11.773 -10.062 2.436 1 98.69 202 VAL B N 1
ATOM 3563 C CA . VAL B 1 202 ? -10.945 -8.938 2.861 1 98.69 202 VAL B CA 1
ATOM 3564 C C . VAL B 1 202 ? -11.75 -7.648 2.795 1 98.69 202 VAL B C 1
ATOM 3566 O O . VAL B 1 202 ? -11.664 -6.805 3.693 1 98.69 202 VAL B O 1
ATOM 3569 N N . ALA B 1 203 ? -12.523 -7.5 1.658 1 97.56 203 ALA B N 1
ATOM 3570 C CA . ALA B 1 203 ? -13.242 -6.25 1.438 1 97.56 203 ALA B CA 1
ATOM 3571 C C . ALA B 1 203 ? -14.75 -6.445 1.618 1 97.56 203 ALA B C 1
ATOM 3573 O O . ALA B 1 203 ? -15.547 -5.719 1.029 1 97.56 203 ALA B O 1
ATOM 3574 N N . GLY B 1 204 ? -15.164 -7.512 2.369 1 97.06 204 GLY B N 1
ATOM 3575 C CA . GLY B 1 204 ? -16.594 -7.715 2.611 1 97.06 204 GLY B CA 1
ATOM 3576 C C . GLY B 1 204 ? -17.016 -9.156 2.434 1 97.06 204 GLY B C 1
ATOM 3577 O O . GLY B 1 204 ? -16.266 -10.078 2.75 1 97.06 204 GLY B O 1
ATOM 3578 N N . ASP B 1 205 ? -18.234 -9.305 1.95 1 97.12 205 ASP B N 1
ATOM 3579 C CA . ASP B 1 205 ? -18.844 -10.633 1.996 1 97.12 205 ASP B CA 1
ATOM 3580 C C . ASP B 1 205 ? -18.719 -11.344 0.652 1 97.12 205 ASP B C 1
ATOM 3582 O O . ASP B 1 205 ? -19.109 -12.508 0.519 1 97.12 205 ASP B O 1
ATOM 3586 N N . ALA B 1 206 ? -18.219 -10.68 -0.316 1 97.75 206 ALA B N 1
ATOM 3587 C CA . ALA B 1 206 ? -17.906 -11.273 -1.612 1 97.75 206 ALA B CA 1
ATOM 3588 C C . ALA B 1 206 ? -16.422 -11.094 -1.956 1 97.75 206 ALA B C 1
ATOM 3590 O O . ALA B 1 206 ? -15.812 -10.086 -1.575 1 97.75 206 ALA B O 1
ATOM 3591 N N . PRO B 1 207 ? -15.867 -12.039 -2.697 1 98.56 207 PRO B N 1
ATOM 3592 C CA . PRO B 1 207 ? -14.445 -11.906 -3.033 1 98.56 207 PRO B CA 1
ATOM 3593 C C . PRO B 1 207 ? -14.18 -10.766 -4.012 1 98.56 207 PRO B C 1
ATOM 3595 O O . PRO B 1 207 ? -15.016 -10.469 -4.863 1 98.56 207 PRO B O 1
ATOM 3598 N N . THR B 1 208 ? -13.086 -10.117 -3.879 1 98.75 208 THR B N 1
ATOM 3599 C CA . THR B 1 208 ? -12.578 -9.086 -4.777 1 98.75 208 THR B CA 1
ATOM 3600 C C . THR B 1 208 ? -11.125 -9.359 -5.145 1 98.75 208 THR B C 1
ATOM 3602 O O . THR B 1 208 ? -10.547 -10.367 -4.727 1 98.75 208 THR B O 1
ATOM 3605 N N . LEU B 1 209 ? -10.539 -8.469 -5.91 1 98.75 209 LEU B N 1
ATOM 3606 C CA . LEU B 1 209 ? -9.125 -8.594 -6.258 1 98.75 209 LEU B CA 1
ATOM 3607 C C . LEU B 1 209 ? -8.25 -8.492 -5.012 1 98.75 209 LEU B C 1
ATOM 3609 O O . LEU B 1 209 ? -7.117 -8.977 -5.004 1 98.75 209 LEU B O 1
ATOM 3613 N N . ALA B 1 210 ? -8.773 -7.832 -3.969 1 98.88 210 ALA B N 1
ATOM 3614 C CA . ALA B 1 210 ? -8.047 -7.809 -2.701 1 98.88 210 ALA B CA 1
ATOM 3615 C C . ALA B 1 210 ? -7.789 -9.219 -2.191 1 98.88 210 ALA B C 1
ATOM 3617 O O . ALA B 1 210 ? -6.695 -9.523 -1.701 1 98.88 210 ALA B O 1
ATOM 3618 N N . ASP B 1 211 ? -8.734 -10.078 -2.363 1 98.94 211 ASP B N 1
ATOM 3619 C CA . ASP B 1 211 ? -8.609 -11.453 -1.891 1 98.94 211 ASP B CA 1
ATOM 3620 C C . ASP B 1 211 ? -7.621 -12.242 -2.746 1 98.94 211 ASP B C 1
ATOM 3622 O O . ASP B 1 211 ? -6.832 -13.031 -2.221 1 98.94 211 ASP B O 1
ATOM 3626 N N . ALA B 1 212 ? -7.723 -12.055 -4.051 1 98.88 212 ALA B N 1
ATOM 3627 C CA . ALA B 1 212 ? -6.758 -12.703 -4.934 1 98.88 212 ALA B CA 1
ATOM 3628 C C . ALA B 1 212 ? -5.332 -12.289 -4.582 1 98.88 212 ALA B C 1
ATOM 3630 O O . ALA B 1 212 ? -4.418 -13.117 -4.59 1 98.88 212 ALA B O 1
ATOM 3631 N N . SER B 1 213 ? -5.168 -11.016 -4.266 1 98.81 213 SER B N 1
ATOM 3632 C CA . SER B 1 213 ? -3.852 -10.484 -3.938 1 98.81 213 SER B CA 1
ATOM 3633 C C . SER B 1 213 ? -3.311 -11.102 -2.652 1 98.81 213 SER B C 1
ATOM 3635 O O . SER B 1 213 ? -2.154 -11.531 -2.602 1 98.81 213 SER B O 1
ATOM 3637 N N . LEU B 1 214 ? -4.117 -11.141 -1.636 1 98.88 214 LEU B N 1
ATOM 3638 C CA . LEU B 1 214 ? -3.695 -11.766 -0.39 1 98.88 214 LEU B CA 1
ATOM 3639 C C . LEU B 1 214 ? -3.381 -13.242 -0.605 1 98.88 214 LEU B C 1
ATOM 3641 O O . LEU B 1 214 ? -2.371 -13.75 -0.109 1 98.88 214 LEU B O 1
ATOM 3645 N N . TYR B 1 215 ? -4.227 -13.914 -1.338 1 98.88 215 TYR B N 1
ATOM 3646 C CA . TYR B 1 215 ? -4.055 -15.352 -1.548 1 98.88 215 TYR B CA 1
ATOM 3647 C C . TYR B 1 215 ? -2.723 -15.648 -2.227 1 98.88 215 TYR B C 1
ATOM 3649 O O . TYR B 1 215 ? -2.08 -16.656 -1.929 1 98.88 215 TYR B O 1
ATOM 3657 N N . GLY B 1 216 ? -2.354 -14.805 -3.197 1 98.69 216 GLY B N 1
ATOM 3658 C CA . GLY B 1 216 ? -1.071 -15 -3.852 1 98.69 216 GLY B CA 1
ATOM 3659 C C . GLY B 1 216 ? 0.085 -15.117 -2.875 1 98.69 216 GLY B C 1
ATOM 3660 O O . GLY B 1 216 ? 0.917 -16.016 -2.992 1 98.69 216 GLY B O 1
ATOM 3661 N N . HIS B 1 217 ? 0.107 -14.273 -1.909 1 98.69 217 HIS B N 1
ATOM 3662 C CA . HIS B 1 217 ? 1.194 -14.25 -0.938 1 98.69 217 HIS B CA 1
ATOM 3663 C C . HIS B 1 217 ? 1.078 -15.414 0.044 1 98.69 217 HIS B C 1
ATOM 3665 O O . HIS B 1 217 ? 2.088 -16 0.435 1 98.69 217 HIS B O 1
ATOM 3671 N N . VAL B 1 218 ? -0.116 -15.727 0.42 1 98.69 218 VAL B N 1
ATOM 3672 C CA . VAL B 1 218 ? -0.339 -16.859 1.312 1 98.69 218 VAL B CA 1
ATOM 3673 C C . VAL B 1 218 ? 0.063 -18.156 0.613 1 98.69 218 VAL B C 1
ATOM 3675 O O . VAL B 1 218 ? 0.669 -19.031 1.226 1 98.69 218 VAL B O 1
ATOM 3678 N N . ALA B 1 219 ? -0.262 -18.234 -0.645 1 98.25 219 ALA B N 1
ATOM 3679 C CA . ALA B 1 219 ? 0.072 -19.422 -1.429 1 98.25 219 ALA B CA 1
ATOM 3680 C C . ALA B 1 219 ? 1.584 -19.594 -1.547 1 98.25 219 ALA B C 1
ATOM 3682 O O . ALA B 1 219 ? 2.088 -20.719 -1.548 1 98.25 219 ALA B O 1
ATOM 3683 N N . MET B 1 220 ? 2.309 -18.516 -1.688 1 98.44 220 MET B N 1
ATOM 3684 C CA . MET B 1 220 ? 3.768 -18.578 -1.715 1 98.44 220 MET B CA 1
ATOM 3685 C C . MET B 1 220 ? 4.312 -19.172 -0.42 1 98.44 220 MET B C 1
ATOM 3687 O O . MET B 1 220 ? 5.172 -20.047 -0.452 1 98.44 220 MET B O 1
ATOM 3691 N N . LEU B 1 221 ? 3.791 -18.719 0.67 1 98.25 221 LEU B N 1
ATOM 3692 C CA . LEU B 1 221 ? 4.211 -19.25 1.964 1 98.25 221 LEU B CA 1
ATOM 3693 C C . LEU B 1 221 ? 3.879 -20.734 2.082 1 98.25 221 LEU B C 1
ATOM 3695 O O . LEU B 1 221 ? 4.707 -21.516 2.535 1 98.25 221 LEU B O 1
ATOM 3699 N N . ALA B 1 222 ? 2.652 -21.047 1.678 1 97.88 222 ALA B N 1
ATOM 3700 C CA . ALA B 1 222 ? 2.203 -22.422 1.743 1 97.88 222 ALA B CA 1
ATOM 3701 C C . ALA B 1 222 ? 3.053 -23.328 0.845 1 97.88 222 ALA B C 1
ATOM 3703 O O . ALA B 1 222 ? 3.312 -24.484 1.18 1 97.88 222 ALA B O 1
ATOM 3704 N N . TYR B 1 223 ? 3.42 -22.781 -0.304 1 97.69 223 TYR B N 1
ATOM 3705 C CA . TYR B 1 223 ? 4.301 -23.531 -1.194 1 97.69 223 TYR B CA 1
ATOM 3706 C C . TYR B 1 223 ? 5.605 -23.891 -0.493 1 97.69 223 TYR B C 1
ATOM 3708 O O . TYR B 1 223 ? 6.098 -25.016 -0.625 1 97.69 223 TYR B O 1
ATOM 3716 N N . ALA B 1 224 ? 6.148 -22.938 0.215 1 97.88 224 ALA B N 1
ATOM 3717 C CA . ALA B 1 224 ? 7.379 -23.156 0.962 1 97.88 224 ALA B CA 1
ATOM 3718 C C . ALA B 1 224 ? 7.168 -24.203 2.061 1 97.88 224 ALA B C 1
ATOM 3720 O O . ALA B 1 224 ? 7.996 -25.094 2.244 1 97.88 224 ALA B O 1
ATOM 3721 N N . ASP B 1 225 ? 6.121 -24.016 2.838 1 96.25 225 ASP B N 1
ATOM 3722 C CA . ASP B 1 225 ? 5.707 -24.891 3.932 1 96.25 225 ASP B CA 1
ATOM 3723 C C . ASP B 1 225 ? 4.293 -24.562 4.398 1 96.25 225 ASP B C 1
ATOM 3725 O O . ASP B 1 225 ? 4.062 -23.484 4.973 1 96.25 225 ASP B O 1
ATOM 3729 N N . ARG B 1 226 ? 3.385 -25.5 4.227 1 94.94 226 ARG B N 1
ATOM 3730 C CA . ARG B 1 226 ? 1.978 -25.266 4.539 1 94.94 226 ARG B CA 1
ATOM 3731 C C . ARG B 1 226 ? 1.801 -24.875 6.004 1 94.94 226 ARG B C 1
ATOM 3733 O O . ARG B 1 226 ? 0.884 -24.125 6.34 1 94.94 226 ARG B O 1
ATOM 3740 N N . ALA B 1 227 ? 2.688 -25.297 6.82 1 94.62 227 ALA B N 1
ATOM 3741 C CA . ALA B 1 227 ? 2.578 -25.062 8.258 1 94.62 227 ALA B CA 1
ATOM 3742 C C . ALA B 1 227 ? 2.836 -23.594 8.594 1 94.62 227 ALA B C 1
ATOM 3744 O O . ALA B 1 227 ? 2.443 -23.109 9.656 1 94.62 227 ALA B O 1
ATOM 3745 N N . LEU B 1 228 ? 3.447 -22.859 7.672 1 96.81 228 LEU B N 1
ATOM 3746 C CA . LEU B 1 228 ? 3.818 -21.469 7.945 1 96.81 228 LEU B CA 1
ATOM 3747 C C . LEU B 1 228 ? 2.592 -20.562 7.922 1 96.81 228 LEU B C 1
ATOM 3749 O O . LEU B 1 228 ? 2.605 -19.484 8.508 1 96.81 228 LEU B O 1
ATOM 3753 N N . VAL B 1 229 ? 1.534 -20.969 7.285 1 97.56 229 VAL B N 1
AT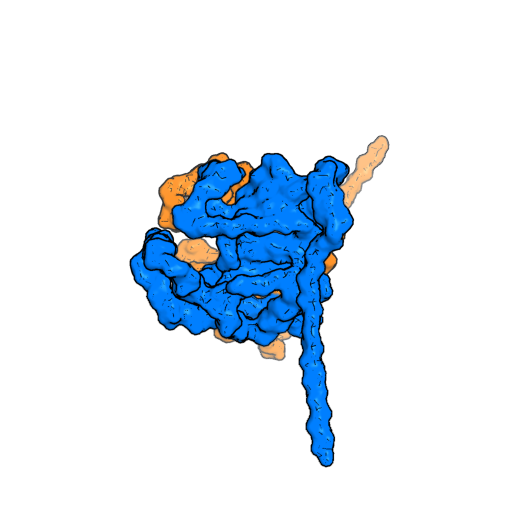OM 3754 C CA . VAL B 1 229 ? 0.348 -20.141 7.117 1 97.56 229 VAL B CA 1
ATOM 3755 C C . VAL B 1 229 ? -0.323 -19.922 8.469 1 97.56 229 VAL B C 1
ATOM 3757 O O . VAL B 1 229 ? -0.862 -18.844 8.734 1 97.56 229 VAL B O 1
ATOM 3760 N N . ALA B 1 230 ? -0.227 -20.922 9.352 1 97.75 230 ALA B N 1
ATOM 3761 C CA . ALA B 1 230 ? -0.867 -20.844 10.664 1 97.75 230 ALA B CA 1
ATOM 3762 C C . ALA B 1 230 ? -0.281 -19.703 11.492 1 97.75 230 ALA B C 1
ATOM 3764 O O . ALA B 1 230 ? -0.971 -19.125 12.328 1 97.75 230 ALA B O 1
ATOM 3765 N N . ALA B 1 231 ? 0.948 -19.391 11.258 1 97.94 231 ALA B N 1
ATOM 3766 C CA . ALA B 1 231 ? 1.633 -18.328 12.008 1 97.94 231 ALA B CA 1
ATOM 3767 C C . ALA B 1 231 ? 1.008 -16.969 11.734 1 97.94 231 ALA B C 1
ATOM 3769 O O . ALA B 1 231 ? 1.192 -16.031 12.516 1 97.94 231 ALA B O 1
ATOM 3770 N N . LEU B 1 232 ? 0.292 -16.875 10.625 1 98.31 232 LEU B N 1
ATOM 3771 C CA . LEU B 1 232 ? -0.304 -15.594 10.25 1 98.31 232 LEU B CA 1
ATOM 3772 C C . LEU B 1 232 ? -1.602 -15.359 11.016 1 98.31 232 LEU B C 1
ATOM 3774 O O . LEU B 1 232 ? -2.098 -14.227 11.078 1 98.31 232 LEU B O 1
ATOM 3778 N N . GLY B 1 233 ? -2.236 -16.422 11.523 1 98.19 233 GLY B N 1
ATOM 3779 C CA . GLY B 1 233 ? -3.469 -16.312 12.289 1 98.19 233 GLY B CA 1
ATOM 3780 C C . GLY B 1 233 ? -4.566 -17.234 11.797 1 98.19 233 GLY B C 1
ATOM 3781 O O . GLY B 1 233 ? -4.625 -17.562 10.609 1 98.19 233 GLY B O 1
ATOM 3782 N N . GLU B 1 234 ? -5.473 -17.594 12.695 1 98.19 234 GLU B N 1
ATOM 3783 C CA . GLU B 1 234 ? -6.562 -18.516 12.367 1 98.19 234 GLU B CA 1
ATOM 3784 C C . GLU B 1 234 ? -7.488 -17.906 11.32 1 98.19 234 GLU B C 1
ATOM 3786 O O . GLU B 1 234 ? -8.055 -18.641 10.492 1 98.19 234 GLU B O 1
ATOM 3791 N N . GLU B 1 235 ? -7.625 -16.625 11.344 1 98.56 235 GLU B N 1
ATOM 3792 C CA . GLU B 1 235 ? -8.469 -15.945 10.359 1 98.56 235 GLU B CA 1
ATOM 3793 C C . GLU B 1 235 ? -7.918 -16.125 8.945 1 98.56 235 GLU B C 1
ATOM 3795 O O . GLU B 1 235 ? -8.688 -16.266 7.992 1 98.56 235 GLU B O 1
ATOM 3800 N N . ILE B 1 236 ? -6.566 -16.141 8.852 1 98.69 236 ILE B N 1
ATOM 3801 C CA . ILE B 1 236 ? -5.93 -16.281 7.547 1 98.69 236 ILE B CA 1
ATOM 3802 C C . ILE B 1 236 ? -6.062 -17.734 7.074 1 98.69 236 ILE B C 1
ATOM 3804 O O . ILE B 1 236 ? -6.289 -17.984 5.891 1 98.69 236 ILE B O 1
ATOM 3808 N N . VAL B 1 237 ? -5.934 -18.656 7.984 1 98.38 237 VAL B N 1
ATOM 3809 C CA . VAL B 1 237 ? -6.133 -20.078 7.66 1 98.38 237 VAL B CA 1
ATOM 3810 C C . VAL B 1 237 ? -7.559 -20.281 7.152 1 98.38 237 VAL B C 1
ATOM 3812 O O . VAL B 1 237 ? -7.762 -20.922 6.113 1 98.38 237 VAL B O 1
ATOM 3815 N N . ALA B 1 238 ? -8.508 -19.75 7.852 1 98.5 238 ALA B N 1
ATOM 3816 C CA . ALA B 1 238 ? -9.914 -19.891 7.461 1 98.5 238 ALA B CA 1
ATOM 3817 C C . ALA B 1 238 ? -10.172 -19.219 6.113 1 98.5 238 ALA B C 1
ATOM 3819 O O . ALA B 1 238 ? -10.898 -19.766 5.277 1 98.5 238 ALA B O 1
ATOM 3820 N N . PHE B 1 239 ? -9.617 -18.078 5.914 1 98.69 239 PHE B N 1
ATOM 3821 C CA . PHE B 1 239 ? -9.703 -17.359 4.652 1 98.69 239 PHE B CA 1
ATOM 3822 C C . PHE B 1 239 ? -9.203 -18.219 3.5 1 98.69 239 PHE B C 1
ATOM 3824 O O . PHE B 1 239 ? -9.844 -18.297 2.449 1 98.69 239 PHE B O 1
ATOM 3831 N N . THR B 1 240 ? -8.023 -18.844 3.695 1 98.38 240 THR B N 1
ATOM 3832 C CA . THR B 1 240 ? -7.41 -19.688 2.676 1 98.38 240 THR B CA 1
ATOM 3833 C C . THR B 1 240 ? -8.336 -20.844 2.299 1 98.38 240 THR B C 1
ATOM 3835 O O . THR B 1 240 ? -8.516 -21.141 1.115 1 98.38 240 THR B O 1
ATOM 3838 N N . ALA B 1 241 ? -8.93 -21.422 3.264 1 97.94 241 ALA B N 1
ATOM 3839 C CA . ALA B 1 241 ? -9.875 -22.516 3.031 1 97.94 241 ALA B CA 1
ATOM 3840 C C . ALA B 1 241 ? -11.086 -22.031 2.242 1 97.94 241 ALA B C 1
ATOM 3842 O O . ALA B 1 241 ? -11.578 -22.734 1.359 1 97.94 241 ALA B O 1
ATOM 3843 N N . ARG B 1 242 ? -11.594 -20.859 2.561 1 98.38 242 ARG B N 1
ATOM 3844 C CA . ARG B 1 242 ? -12.742 -20.297 1.85 1 98.38 242 ARG B CA 1
ATOM 3845 C C . ARG B 1 242 ? -12.406 -20.047 0.382 1 98.38 242 ARG B C 1
ATOM 3847 O O . ARG B 1 242 ? -13.227 -20.328 -0.499 1 98.38 242 ARG B O 1
ATOM 3854 N N . MET B 1 243 ? -11.203 -19.516 0.143 1 98.62 243 MET B N 1
ATOM 3855 C CA . MET B 1 243 ? -10.766 -19.297 -1.23 1 98.62 243 MET B CA 1
ATOM 3856 C C . MET B 1 243 ? -10.703 -20.594 -2.012 1 98.62 243 MET B C 1
ATOM 3858 O O . MET B 1 243 ? -11.156 -20.656 -3.156 1 98.62 243 MET B O 1
ATOM 3862 N N . GLN B 1 244 ? -10.211 -21.609 -1.357 1 98 244 GLN B N 1
ATOM 3863 C CA . GLN B 1 244 ? -10.094 -22.922 -2.002 1 98 244 GLN B CA 1
ATOM 3864 C C . GLN B 1 244 ? -11.477 -23.531 -2.24 1 98 244 GLN B C 1
ATOM 3866 O O . GLN B 1 244 ? -11.703 -24.172 -3.264 1 98 244 GLN B O 1
ATOM 3871 N N . ALA B 1 245 ? -12.383 -23.297 -1.354 1 97.69 245 ALA B N 1
ATOM 3872 C CA . ALA B 1 245 ? -13.75 -23.781 -1.511 1 97.69 245 ALA B CA 1
ATOM 3873 C C . ALA B 1 245 ? -14.438 -23.125 -2.693 1 97.69 245 ALA B C 1
ATOM 3875 O O . ALA B 1 245 ? -15.391 -23.672 -3.258 1 97.69 245 ALA B O 1
ATOM 3876 N N . LEU B 1 246 ? -13.938 -21.906 -3.084 1 98 246 LEU B N 1
ATOM 3877 C CA . LEU B 1 246 ? -14.508 -21.188 -4.219 1 98 246 LEU B CA 1
ATOM 3878 C C . LEU B 1 246 ? -13.852 -21.625 -5.523 1 98 246 LEU B C 1
ATOM 3880 O O . LEU B 1 246 ? -14.141 -21.078 -6.586 1 98 246 LEU B O 1
ATOM 3884 N N . GLY B 1 247 ? -12.938 -22.531 -5.434 1 97.06 247 GLY B N 1
ATOM 3885 C CA . GLY B 1 247 ? -12.336 -23.078 -6.641 1 97.06 247 GLY B CA 1
ATOM 3886 C C . GLY B 1 247 ? -10.922 -22.578 -6.879 1 97.06 247 GLY B C 1
ATOM 3887 O O . GLY B 1 247 ? -10.32 -22.875 -7.914 1 97.06 247 GLY B O 1
ATOM 3888 N N . VAL B 1 248 ? -10.359 -21.75 -5.984 1 98.38 248 VAL B N 1
ATOM 3889 C CA . VAL B 1 248 ? -8.977 -21.312 -6.109 1 98.38 248 VAL B CA 1
ATOM 3890 C C . VAL B 1 248 ? -8.039 -22.469 -5.723 1 98.38 248 VAL B C 1
ATOM 3892 O O . VAL B 1 248 ? -8.133 -23 -4.617 1 98.38 248 VAL B O 1
ATOM 3895 N N . ALA B 1 249 ? -7.18 -22.828 -6.594 1 97 249 ALA B N 1
ATOM 3896 C CA . ALA B 1 249 ? -6.336 -24 -6.426 1 97 249 ALA B CA 1
ATOM 3897 C C . ALA B 1 249 ? -5.355 -23.812 -5.27 1 97 249 ALA B C 1
ATOM 3899 O O . ALA B 1 249 ? -4.773 -22.734 -5.105 1 97 249 ALA B O 1
ATOM 3900 N N . PRO B 1 250 ? -5.164 -24.75 -4.418 1 94.44 250 PRO B N 1
ATOM 3901 C CA . PRO B 1 250 ? -4.105 -24.688 -3.406 1 94.44 250 PRO B CA 1
ATOM 3902 C C . PRO B 1 250 ? -2.705 -24.688 -4.016 1 94.44 250 PRO B C 1
ATOM 3904 O O . PRO B 1 250 ? -2.537 -25.031 -5.188 1 94.44 250 PRO B O 1
ATOM 3907 N N . PRO B 1 251 ? -1.777 -24.156 -3.156 1 85.5 251 PRO B N 1
ATOM 3908 C CA . PRO B 1 251 ? -0.414 -24.234 -3.686 1 85.5 251 PRO B CA 1
ATOM 3909 C C . PRO B 1 251 ? 0.04 -25.672 -3.943 1 85.5 251 PRO B C 1
ATOM 3911 O O . PRO B 1 251 ? -0.401 -26.594 -3.256 1 85.5 251 PRO B O 1
ATOM 3914 N N . ALA B 1 252 ? 0.748 -25.875 -5.059 1 71.88 252 ALA B N 1
ATOM 3915 C CA . ALA B 1 252 ? 1.22 -27.203 -5.461 1 71.88 252 ALA B CA 1
ATOM 3916 C C . ALA B 1 252 ? 2.207 -27.766 -4.441 1 71.88 252 ALA B C 1
ATOM 3918 O O . ALA B 1 252 ? 2.885 -27.016 -3.742 1 71.88 252 ALA B O 1
#

Organism: NCBI:txid927083

Radius of gyration: 26.41 Å; Cα contacts (8 Å, |Δi|>4): 780; chains: 2; bounding box: 59×98×71 Å

Secondary structure (DSSP, 8-state):
------------------HHHHHHHHTT-S----EEEEE-TT-HHHHHHHHHHHHHT---EEEEPPSS--HHHHHHSTT--SS-EEEETTEEEESHHHHHHHHHHH-HHHHTTS-TT-HHHHHHHHHHHHTTTHHHHHHHHHHHHHHH-SSHHHHHHHHHHHHHHH-TTHHHHHHHTHHHHHHHHHHHTHHHHHHHTTSSBTTBSS--HHHHHHHHHHHHHHHH-GGGGGGG-HHHHHHHHHHHHTTPPPP-/------------------HHHHHHHHTT-S----EEEEE-TT-HHHHHHHHHHHHHT---EEEEPPSS--HHHHHHSTT--SS-EEEETTEEEESHHHHHHHHHHH-HHHHTTS-TT-HHHHHHHHHHHHTTTHHHHHHHHHHHHHHH-SSHHHHHHHHHHHHHHH-TTHHHHHHHTHHHHHHHHHHHTHHHHHHHTTSSBTTBSS--HHHHHHHHHHHHHHHH-GGGGGGG-HHHHHHHHHHHHTTPPPP-

Foldseek 3Di:
DDPPPPPDPDDPDPCDPDPVVVVVVVVCDPVQFEKEWEDALLFLLSQLLLLLCQLLVPDYHYDYADQPDQVVVCVQPNPDSDDTWMRGRPDIDHTSVRSLVVCLVVPVSSVVLCDPPNNVVLVVLLVCLVPVLQVLLCLLLLLLVLVPDDDPVSSVVSQVVVCVPPNPCSNVVSPVCNLVSLVSNLVSCVLQLVCLVPELESVHPGHHSSLSSNLSSLLSNVLSPVVSQCSSDPSSVSSNVVSVVSPSDHRD/DDPPPPPDDDDPDPCDPDPVVVVVVVVCDPVLFEKEWEDALLFLLSQLLLLLCQLLVPDYHYDYADQPDQVVVCVQPNPDSDDTWMRGRPDIDHTSVRSLVVCLVVPVSSVVLCDPPNNVVLVVLLVCLVPVLQVLLCLLLLLLVLVPDDDPVSSVVSQVVVCVPPNPCSSVVSPVCNLVSLVSNLVSCVLQLVCLVPELESVHPGHHSSLSSNLSSLLSNVLSPVVSQCSSDPSSVSSNVVSVVSPSDHRD

Solvent-accessible surface area (backbone atoms only — not comparable to full-atom values): 26516 Å² total; per-residue (Å²): 139,80,80,72,76,79,78,77,83,80,81,82,74,77,85,64,72,52,71,65,59,53,46,45,60,74,63,68,71,64,80,66,71,55,31,37,40,34,24,45,92,53,36,32,50,29,38,17,52,50,31,41,33,35,68,38,66,51,78,65,45,79,43,80,52,54,89,87,54,54,64,68,38,51,70,70,36,68,93,46,90,68,68,20,33,36,35,54,56,90,44,67,39,66,43,45,67,55,39,49,55,50,40,35,73,72,33,67,55,42,28,60,27,49,44,89,41,39,31,24,28,36,52,16,27,33,47,25,37,71,46,74,48,33,54,35,46,48,46,44,18,44,47,36,46,45,70,67,45,90,44,71,66,55,33,50,51,54,49,51,57,48,23,74,73,68,33,84,62,41,56,63,50,27,58,74,41,26,69,60,26,39,50,51,39,25,59,72,36,44,40,37,42,54,3,36,74,70,23,76,22,46,84,25,82,55,75,33,51,33,41,19,33,49,45,6,50,50,33,22,28,31,44,26,37,60,75,58,42,58,65,53,29,69,49,51,45,53,38,52,52,52,45,40,74,60,58,26,77,71,58,116,133,84,77,72,74,78,77,78,81,80,79,83,75,76,84,62,72,53,72,66,59,52,46,44,60,74,63,66,71,62,80,65,70,55,32,37,40,34,23,45,92,52,36,32,51,27,38,17,51,48,31,41,33,35,67,38,67,51,79,64,44,80,41,80,52,53,89,87,54,53,63,68,37,50,70,70,36,66,93,46,90,67,67,20,34,36,35,54,57,90,45,69,37,65,43,48,66,56,39,50,54,50,39,36,74,72,32,67,56,40,28,60,28,50,45,89,40,38,32,24,29,36,51,16,27,33,48,25,39,71,48,75,47,34,55,35,45,50,46,45,18,43,48,36,46,45,68,67,46,90,45,70,65,56,35,50,52,54,49,48,58,50,23,73,73,68,33,84,62,40,58,60,50,28,57,75,41,26,69,61,26,39,49,50,38,25,59,73,37,45,40,37,42,54,2,37,74,70,23,75,22,47,82,26,80,54,75,33,49,32,40,18,34,48,45,6,49,50,32,23,28,30,43,26,37,61,74,57,42,57,64,51,29,69,48,51,46,53,38,52,51,53,44,39,74,61,59,25,78,72,58,114

Sequence (504 aa):
MSERPLDLVSGGRFVVPSADLAARIARGRVPRMTIELYRFAYSCYARKVQAALELARVPFTIVDVPYLDRDVMTKVAPGYPMVPVLRHGSDVITGSREILEALVQREPAIAALVPEGREAVVWAYHDFADSTLETPMFQAATPGIRARFATHNERLFFTFIKERRWGAGCVERWARERDELLESARTMLAPTRASLRRHAFVAGDAPTLADASLYGHVAMLAYADRALVAALGEEIVAFTARMQALGVAPPAMSERPLDLVSGGRFVVPSADLAARIARGRVPRMTIELYRFAYSCYARKVQAALELARVPFTIVDVPYLDRDVMTKVAPGYPMVPVLRHGSDVITGSREILEALVQREPAIAALVPEGREAVVWAYHDFADSTLETPMFQAATPGIRARFATHNERLFFTFIKERRWGAGCVERWARERDELLESARTMLAPTRASLRRHAFVAGDAPTLADASLYGHVAMLAYADRALVAALGEEIVAFTARMQALGVAPPA

pLDDT: mean 88.77, std 20.68, range [21.16, 98.94]

Nearest PDB structures (foldseek):
  3ir4-assembly1_A  TM=7.808E-01  e=3.567E-08  Salmonella enterica subsp. enterica serovar Typhimurium str. LT2
  6srb-assembly1_B  TM=7.280E-01  e=3.895E-07  Trametes pubescens
  6srb-assembly1_A  TM=7.243E-01  e=4.947E-07  Trametes pubescens
  2cz3-assembly1_B  TM=7.734E-01  e=6.540E-06  Mus musculus
  4qq7-assembly1_A  TM=6.395E-01  e=3.865E-06  Burkholderia cenocepacia J2315